Protein 5C1T (pdb70)

Solvent-accessible surface area: 32825 Å² total; per-residue (Å²): 40,136,7,24,7,66,34,60,115,59,51,13,59,104,80,4,23,97,42,17,91,82,42,65,111,120,130,75,76,35,45,94,78,48,243,104,97,73,61,47,97,83,87,46,39,22,50,17,12,2,8,6,15,0,60,60,97,117,8,36,29,29,9,120,67,80,17,12,82,76,30,33,156,126,37,91,73,72,22,60,19,15,12,3,0,9,16,61,83,69,101,167,66,52,112,10,82,144,171,78,3,61,45,82,0,91,18,35,52,14,72,24,84,32,5,12,12,75,102,116,20,3,53,118,10,30,65,35,25,39,138,78,79,163,111,6,54,31,17,16,17,4,14,17,11,33,74,85,106,16,5,135,61,16,19,73,96,35,96,121,63,111,40,74,100,112,1,28,34,18,77,58,53,79,55,107,122,101,44,46,36,33,28,13,0,12,52,39,5,6,79,118,0,35,166,44,24,85,47,13,11,71,36,13,26,0,22,6,13,4,56,28,92,135,54,76,21,71,69,35,60,102,46,21,122,162,81,16,151,134,56,35,46,4,16,21,28,18,73,134,52,81,50,97,80,109,20,103,130,69,6,67,95,30,112,28,73,46,45,48,77,54,53,3,163,66,11,38,68,51,13,42,65,62,16,10,63,41,30,89,78,74,148,78,243,102,41,15,35,1,23,12,30,83,16,61,0,10,87,70,4,22,89,35,41,67,140,123,105,61,44,29,52,66,16,204,110,62,120,107,98,13,57,102,23,14,43,4,2,0,6,2,12,14,20,63,94,114,129,2,13,87,49,7,31,108,48,86,10,47,83,41,19,84,121,3,33,78,121,11,54,23,8,8,0,0,3,11,82,48,103,108,175,21,65,49,32,82,50,154,99,4,80,102,91,0,95,28,11,31,14,75,42,61,41,2,0,72,87,72,70,38,4,108,60,8,34,55,38,23,55,143,32,54,159,131,39,76,70,50,0,51,6,9,11,2,14,92,51,55,120,7,19,77,43,15,39,42,53,39,21,149,69,138,86,147,66,42,58,26,59,70,33,133,51,117,44,78,98,84,17,12,7,16,24,29,1,32,67,42,17,3,66,114,0,41,166,73,9,93,15,1,35,110,17,16,27,7,27,18,20,6,75,28,90,102,59,69,75,98,79,32,60,98,44,39,176,67,111,194,75,45,52,18,8,41,3,40,8,54,93,86,110,100,140,86,97,129,40,50,116,189,44,73,63,195,52,64,58,80,23,66,45,1,5,15,216,65,10,84,157,45,20,51,52,20,22,47,94,25,0,76,56,37,29,56,85,52,128,77,132,114

Secondary structure (DSSP, 8-state):
-EEEEB--SSS-HHHHHHTTTTS------EEEE---TTTTSGGG-----EEE-SS-HHHHHHIIIIIHHHHHHHS-SSS--EEEE---TTGGG--S-HHHHHHHHHTTT-EEEE--SSSSTTHHHHHHHHHHHHH-S-EEEEEE---TTTHHHHHTT------SSS---EEE--------EEEEEEHHHHHHHHTTSS--TTSEEEEEE--SS----HHHHHHSSSS-SSS-EEEEE------STTHHHHGGGS-EEE--TTTHHHHHHHHHHHHHHHHHHTS--/-EEEEEESS-TTHHHHHHTT----SEEE-S----SHHHHT-SEEEEEEESSSSHHHHTIIIIIHHHHHHTS-SS-EEEEEEE--SSSS--SS-HHHHHHHHHTTT-EEEE--SSSTTTHHHHHHHHHHHHHH-EEEEEEE--S-SSSSTTTGGGG-----------EEEEE-SSSEEEEEE--SHHHHHHHHH-TTHHHH--EEEEE--TT---SSSTHHHHH--TT--EEE---SS----THHHHHSSS------TT-STTT-GGGHHHHHHHHHHHHTTTTTT--

Nearest PDB structures (foldseek):
  5c1t-assembly1_A  TM=1.004E+00  e=4.008E-62  Entamoeba histolytica
  5c1s-assembly1_A  TM=9.034E-01  e=1.675E-37  Entamoeba histolytica
  5c1t-assembly2_B  TM=8.786E-01  e=6.583E-36  Entamoeba histolytica
  5c1s-assembly2_B  TM=8.457E-01  e=1.574E-33  Entamoeba histolytica
  1u90-assembly2_B  TM=7.763E-01  e=2.661E-05  Saguinus oedipus

Organism: Entamoeba histolytica (NCBI:txid5759)

Foldseek 3Di:
DEEEEDFDPPDTDVLQCVVCVVVADVFHDDYDYQPPPVVNVSVQVHLEEYEAEQLDPVRLVCVLPVPPPVRLPPHFLGHAYEYEYEACVVVVNGPDDDPVSVVLCVLLRHHYDYAYSPDDRRVVVVVVVSCVVVQAPTEQEAEEEADPPCPQLLQVVQPGDVVPPFWDFTWHWDDPDRTHIYIYTYPRSQVSSCVRPNLSCSNYAEYEYEEEADDDCPPVVVVVVPSDPPHAYEYEYEDCDPDCPVVVVVCVVHYYYYDYGPVCVCVSVVPCCVRVVCVVVVDDD/DEEEEEWDVCVCQPVLQCLCPCDDYHYDGDPDAPPQLAPPAAEYEYEAEQLDACRPCVCQVPVCQPVLLRHDLNHAYEYEYEPCVVVVRHSDDPVRVCVLQLLLVHHYYYAYSVDCSSVVVVVVVVVCVVFAFEEAEEEEADDPCVFRPLLCVVPFPDDDVDDGWTWGWDADPPTTYIYIYCYDVSVVSNCVSHVSVLVNHQEYEYEAEDVGDDPPGCVVVVVRPLSQYEYAYADPDDDHPCVVVVVQVVDDRYHHQRSIHPSNVPVRCVVVVVSVVVVVCCVVVVD

B-factor: mean 63.39, std 14.97, range [22.51, 167.41]

InterPro domains:
  IPR001806 Small GTPase [PF00071] (22-161)
  IPR001806 Small GTPase [PF00071] (183-337)
  IPR001806 Small GTPase [PS51421] (116-349)
  IPR001806 Small GTPase [SM00174] (23-177)
  IPR005225 Small GTP-binding domain [TIGR00231] (19-160)
  IPR027417 P-loop containing nucleoside triphosphate hydrolase [G3DSA:3.40.50.300] (4-176)
  IPR027417 P-loop containing nucleoside triphosphate hydrolase [G3DSA:3.40.50.300] (177-348)
  IPR027417 P-loop containing nucleoside triphosphate hydrolase [SSF52540] (18-172)
  IPR027417 P-loop containing nucleoside triphosphate hydrolase [SSF52540] (178-346)
  IPR051065 Ras-related small GTPase [PTHR45704] (14-162)

Structure (mmCIF, N/CA/C/O backbone):
data_5C1T
#
_entry.id   5C1T
#
_cell.length_a   62.965
_cell.length_b   62.965
_cell.length_c   312.021
_cell.angle_alpha   90.00
_cell.angle_beta   90.00
_cell.angle_gamma   120.00
#
_symmetry.space_group_name_H-M   'P 61'
#
loop_
_entity.id
_entity.type
_entity.pdbx_description
1 polymer 'Small GTPase EhRabX3'
2 non-polymer "GUANOSINE-5'-TRIPHOSPHATE"
3 non-polymer 'MAGNESIUM ION'
4 water water
#
loop_
_atom_site.group_PDB
_atom_site.id
_atom_site.type_symbol
_atom_site.label_atom_id
_atom_site.label_alt_id
_atom_site.label_comp_id
_atom_site.label_asym_id
_atom_site.label_entity_id
_atom_site.label_seq_id
_atom_site.pdbx_PDB_ins_code
_atom_site.Cartn_x
_atom_site.Cartn_y
_atom_site.Cartn_z
_atom_site.occupancy
_atom_site.B_iso_or_equiv
_atom_site.auth_seq_id
_atom_site.auth_comp_id
_atom_site.auth_asym_id
_atom_site.auth_atom_id
_atom_site.pdbx_PDB_model_num
ATOM 1 N N . ILE A 1 63 ? -86.364 53.838 -20.336 1.00 68.19 21 ILE A N 1
ATOM 2 C CA . ILE A 1 63 ? -87.316 54.284 -21.348 1.00 60.38 21 ILE A CA 1
ATOM 3 C C . ILE A 1 63 ? -86.680 55.295 -22.295 1.00 62.46 21 ILE A C 1
ATOM 4 O O . ILE A 1 63 ? -87.244 55.618 -23.337 1.00 67.87 21 ILE A O 1
ATOM 6 N N . ARG A 1 64 ? -85.505 55.794 -21.927 1.00 56.32 22 ARG A N 1
ATOM 7 C CA . ARG A 1 64 ? -84.810 56.782 -22.745 1.00 65.63 22 ARG A CA 1
ATOM 8 C C . ARG A 1 64 ? -83.597 56.149 -23.416 1.00 66.92 22 ARG A C 1
ATOM 9 O O . ARG A 1 64 ? -82.609 55.824 -22.755 1.00 61.94 22 ARG A O 1
ATOM 17 N N . LEU A 1 65 ? -83.672 55.980 -24.733 1.00 56.50 23 LEU A N 1
ATOM 18 C CA . LEU A 1 65 ? -82.665 55.213 -25.462 1.00 52.01 23 LEU A CA 1
ATOM 19 C C . LEU A 1 65 ? -81.992 56.004 -26.582 1.00 60.64 23 LEU A C 1
ATOM 20 O O . LEU A 1 65 ? -82.522 57.010 -27.058 1.00 63.01 23 LEU A O 1
ATOM 25 N N . LEU A 1 66 ? -80.813 55.538 -26.983 1.00 57.66 24 LEU A N 1
ATOM 26 C CA . LEU A 1 66 ? -80.040 56.144 -28.061 1.00 61.34 24 LEU A CA 1
ATOM 27 C C . LEU A 1 66 ? -79.378 55.050 -28.883 1.00 44.18 24 LEU A C 1
ATOM 28 O O . LEU A 1 66 ? -78.885 54.067 -28.328 1.00 39.94 24 LEU A O 1
ATOM 30 N N . VAL A 1 67 ? -79.371 55.211 -30.201 1.00 53.96 25 VAL A N 1
ATOM 31 C CA . VAL A 1 67 ? -78.796 54.201 -31.080 1.00 62.01 25 VAL A CA 1
ATOM 32 C C . VAL A 1 67 ? -77.591 54.760 -31.836 1.00 54.72 25 VAL A C 1
ATOM 33 O O . VAL A 1 67 ? -77.644 55.871 -32.366 1.00 57.59 25 VAL A O 1
ATOM 37 N N . VAL A 1 68 ? -76.506 53.990 -31.876 1.00 60.20 26 VAL A N 1
ATOM 38 C CA . VAL A 1 68 ? -75.258 54.425 -32.503 1.00 50.65 26 VAL A CA 1
ATOM 39 C C . VAL A 1 68 ? -74.855 53.406 -33.562 1.00 69.24 26 VAL A C 1
ATOM 40 O O . VAL A 1 68 ? -75.633 52.514 -33.886 1.00 75.91 26 VAL A O 1
ATOM 44 N N . GLY A 1 69 ? -73.652 53.551 -34.110 1.00 83.83 27 GLY A N 1
ATOM 45 C CA . GLY A 1 69 ? -73.153 52.643 -35.127 1.00 86.59 27 GLY A CA 1
ATOM 46 C C . GLY A 1 69 ? -73.070 53.260 -36.511 1.00 91.84 27 GLY A C 1
ATOM 47 O O . GLY A 1 69 ? -73.819 54.180 -36.842 1.00 84.55 27 GLY A O 1
ATOM 48 N N . SER A 1 70 ? -72.168 52.723 -37.329 1.00 94.97 28 SER A N 1
ATOM 49 C CA . SER A 1 70 ? -71.864 53.270 -38.650 1.00 76.95 28 SER A CA 1
ATOM 50 C C . SER A 1 70 ? -72.978 52.976 -39.639 1.00 75.39 28 SER A C 1
ATOM 51 O O . SER A 1 70 ? -74.029 52.459 -39.259 1.00 79.59 28 SER A O 1
ATOM 54 N N . SER A 1 71 ? -72.767 53.303 -40.911 1.00 58.07 29 SER A N 1
ATOM 55 C CA . SER A 1 71 ? -73.827 53.048 -41.866 1.00 52.06 29 SER A CA 1
ATOM 56 C C . SER A 1 71 ? -73.566 51.917 -42.843 1.00 72.85 29 SER A C 1
ATOM 57 O O . SER A 1 71 ? -72.976 52.136 -43.904 1.00 83.93 29 SER A O 1
ATOM 60 N N . GLY A 1 72 ? -74.019 50.710 -42.507 1.00 74.34 30 GLY A N 1
ATOM 61 C CA . GLY A 1 72 ? -74.601 49.803 -43.479 1.00 68.80 30 GLY A CA 1
ATOM 62 C C . GLY A 1 72 ? -76.045 49.470 -43.133 1.00 71.81 30 GLY A C 1
ATOM 63 O O . GLY A 1 72 ? -76.846 49.124 -44.000 1.00 70.38 30 GLY A O 1
ATOM 64 N N . VAL A 1 73 ? -76.361 49.590 -41.843 1.00 61.80 31 VAL A N 1
ATOM 65 C CA . VAL A 1 73 ? -77.660 49.206 -41.280 1.00 64.35 31 VAL A CA 1
ATOM 66 C C . VAL A 1 73 ? -77.829 49.837 -39.898 1.00 64.43 31 VAL A C 1
ATOM 67 O O . VAL A 1 73 ? -76.846 50.288 -39.310 1.00 70.78 31 VAL A O 1
ATOM 69 N N . GLY A 1 74 ? -79.051 49.875 -39.364 1.00 53.55 32 GLY A N 1
ATOM 70 C CA . GLY A 1 74 ? -79.236 50.489 -38.057 1.00 63.63 32 GLY A CA 1
ATOM 71 C C . GLY A 1 74 ? -80.614 50.894 -37.556 1.00 61.40 32 GLY A C 1
ATOM 72 O O . GLY A 1 74 ? -81.631 50.302 -37.913 1.00 59.82 32 GLY A O 1
ATOM 73 N N . LYS A 1 75 ? -80.611 51.922 -36.702 1.00 64.12 33 LYS A N 1
ATOM 74 C CA . LYS A 1 75 ? -81.799 52.467 -36.029 1.00 58.04 33 LYS A CA 1
ATOM 75 C C . LYS A 1 75 ? -83.012 52.661 -36.937 1.00 63.47 33 LYS A C 1
ATOM 76 O O . LYS A 1 75 ? -84.109 52.274 -36.545 1.00 66.95 33 LYS A O 1
ATOM 82 N N . THR A 1 76 ? -82.834 53.249 -38.119 1.00 67.72 34 THR A N 1
ATOM 83 C CA . THR A 1 76 ? -83.981 53.622 -38.951 1.00 59.99 34 THR A CA 1
ATOM 84 C C . THR A 1 76 ? -84.925 52.437 -39.094 1.00 61.65 34 THR A C 1
ATOM 85 O O . THR A 1 76 ? -86.081 52.496 -38.668 1.00 63.54 34 THR A O 1
ATOM 89 N N . THR A 1 77 ? -84.386 51.337 -39.606 1.00 66.08 35 THR A N 1
ATOM 90 C CA . THR A 1 77 ? -85.131 50.099 -39.768 1.00 65.95 35 THR A CA 1
ATOM 91 C C . THR A 1 77 ? -85.513 49.520 -38.402 1.00 64.18 35 THR A C 1
ATOM 92 O O . THR A 1 77 ? -86.595 48.953 -38.241 1.00 76.89 35 THR A O 1
ATOM 96 N N . LEU A 1 78 ? -84.621 49.681 -37.423 1.00 60.48 36 LEU A N 1
ATOM 97 C CA . LEU A 1 78 ? -84.783 49.088 -36.091 1.00 58.56 36 LEU A CA 1
ATOM 98 C C . LEU A 1 78 ? -86.060 49.543 -35.392 1.00 71.76 36 LEU A C 1
ATOM 99 O O . LEU A 1 78 ? -86.897 48.721 -35.017 1.00 72.55 36 LEU A O 1
ATOM 104 N N . CYS A 1 79 ? -86.210 50.851 -35.220 1.00 80.61 37 CYS A N 1
ATOM 105 C CA . CYS A 1 79 ? -87.404 51.395 -34.593 1.00 74.13 37 CYS A CA 1
ATOM 106 C C . CYS A 1 79 ? -88.475 51.718 -35.631 1.00 83.01 37 CYS A C 1
ATOM 107 O O . CYS A 1 79 ? -89.533 52.246 -35.287 1.00 78.00 37 CYS A O 1
ATOM 110 N N . ASP A 1 80 ? -88.203 51.415 -36.900 1.00 80.97 38 ASP A N 1
ATOM 111 C CA . ASP A 1 80 ? -89.287 51.335 -37.879 1.00 83.15 38 ASP A CA 1
ATOM 112 C C . ASP A 1 80 ? -90.216 50.190 -37.479 1.00 98.45 38 ASP A C 1
ATOM 113 O O . ASP A 1 80 ? -91.401 50.189 -37.811 1.00 111.18 38 ASP A O 1
ATOM 118 N N . CYS A 1 81 ? -89.658 49.215 -36.766 1.00 86.50 39 CYS A N 1
ATOM 119 C CA . CYS A 1 81 ? -90.427 48.096 -36.234 1.00 87.60 39 CYS A CA 1
ATOM 120 C C . CYS A 1 81 ? -90.867 48.395 -34.801 1.00 85.87 39 CYS A C 1
ATOM 121 O O . CYS A 1 81 ? -91.448 47.546 -34.127 1.00 85.24 39 CYS A O 1
ATOM 124 N N . PHE A 1 82 ? -90.593 49.611 -34.338 1.00 89.57 40 PHE A N 1
ATOM 125 C CA . PHE A 1 82 ? -91.091 50.046 -33.039 1.00 70.78 40 PHE A CA 1
ATOM 126 C C . PHE A 1 82 ? -92.516 50.536 -33.198 1.00 57.32 40 PHE A C 1
ATOM 127 O O . PHE A 1 82 ? -93.105 51.064 -32.267 1.00 50.81 40 PHE A O 1
ATOM 129 N N . PHE A 1 83 ? -93.051 50.402 -34.405 1.00 69.50 41 PHE A N 1
ATOM 130 C CA . PHE A 1 83 ? -94.484 50.539 -34.614 1.00 65.19 41 PHE A CA 1
ATOM 131 C C . PHE A 1 83 ? -95.207 49.640 -33.613 1.00 78.16 41 PHE A C 1
ATOM 132 O O . PHE A 1 83 ? -96.197 50.041 -32.998 1.00 70.71 41 PHE A O 1
ATOM 134 N N . GLU A 1 84 ? -94.687 48.425 -33.454 1.00 84.05 42 GLU A N 1
ATOM 135 C CA . GLU A 1 84 ? -95.167 47.498 -32.441 1.00 71.55 42 GLU A CA 1
ATOM 136 C C . GLU A 1 84 ? -94.962 48.060 -31.036 1.00 86.48 42 GLU A C 1
ATOM 137 O O . GLU A 1 84 ? -95.915 48.168 -30.264 1.00 85.27 42 GLU A O 1
ATOM 139 N N . SER A 1 85 ? -93.727 48.426 -30.700 1.00 85.21 43 SER A N 1
ATOM 140 C CA . SER A 1 85 ? -93.475 48.970 -29.368 1.00 79.56 43 SER A CA 1
ATOM 141 C C . SER A 1 85 ? -93.344 50.486 -29.395 1.00 78.63 43 SER A C 1
ATOM 142 O O . SER A 1 85 ? -92.295 51.028 -29.750 1.00 75.43 43 SER A O 1
ATOM 144 N N . HIS A 1 86 ? -94.409 51.144 -28.936 1.00 84.62 44 HIS A N 1
ATOM 145 C CA . HIS A 1 86 ? -94.550 52.601 -28.924 1.00 74.61 44 HIS A CA 1
ATOM 146 C C . HIS A 1 86 ? -95.948 52.962 -28.434 1.00 83.10 44 HIS A C 1
ATOM 147 O O . HIS A 1 86 ? -96.819 52.097 -28.344 1.00 84.38 44 HIS A O 1
ATOM 149 N N . GLN A 1 87 ? -96.160 54.240 -28.139 1.00 79.28 45 GLN A N 1
ATOM 150 C CA . GLN A 1 87 ? -97.473 54.743 -27.749 1.00 67.23 45 GLN A CA 1
ATOM 151 C C . GLN A 1 87 ? -97.492 56.266 -27.777 1.00 75.54 45 GLN A C 1
ATOM 152 O O . GLN A 1 87 ? -96.449 56.906 -27.898 1.00 79.75 45 GLN A O 1
ATOM 154 N N . ARG A 1 106 ? -99.208 52.273 -18.630 1.00 61.28 64 ARG A N 1
ATOM 155 C CA . ARG A 1 106 ? -98.408 51.054 -18.641 1.00 55.19 64 ARG A CA 1
ATOM 156 C C . ARG A 1 106 ? -96.918 51.372 -18.536 1.00 46.49 64 ARG A C 1
ATOM 157 O O . ARG A 1 106 ? -96.493 52.095 -17.634 1.00 66.45 64 ARG A O 1
ATOM 159 N N . ILE A 1 107 ? -96.128 50.829 -19.460 1.00 48.01 65 ILE A N 1
ATOM 160 C CA . ILE A 1 107 ? -94.682 51.030 -19.456 1.00 56.55 65 ILE A CA 1
ATOM 161 C C . ILE A 1 107 ? -94.271 51.879 -20.658 1.00 64.39 65 ILE A C 1
ATOM 162 O O . ILE A 1 107 ? -94.559 51.521 -21.803 1.00 64.80 65 ILE A O 1
ATOM 167 N N . SER A 1 108 ? -93.605 53.003 -20.403 1.00 58.22 66 SER A N 1
ATOM 168 C CA . SER A 1 108 ? -93.338 53.976 -21.465 1.00 49.60 66 SER A CA 1
ATOM 169 C C . SER A 1 108 ? -91.972 53.801 -22.132 1.00 60.51 66 SER A C 1
ATOM 170 O O . SER A 1 108 ? -91.158 52.980 -21.702 1.00 56.52 66 SER A O 1
ATOM 173 N N . ILE A 1 109 ? -91.737 54.583 -23.185 1.00 65.50 67 ILE A N 1
ATOM 174 C CA . ILE A 1 109 ? -90.533 54.465 -24.007 1.00 68.00 67 ILE A CA 1
ATOM 175 C C . ILE A 1 109 ? -90.223 55.789 -24.717 1.00 63.36 67 ILE A C 1
ATOM 176 O O . ILE A 1 109 ? -91.133 56.564 -25.006 1.00 77.90 67 ILE A O 1
ATOM 181 N N . SER A 1 110 ? -88.943 56.061 -24.967 1.00 61.81 68 SER A N 1
ATOM 182 C CA . SER A 1 110 ? -88.531 57.156 -25.847 1.00 60.97 68 SER A CA 1
ATOM 183 C C . SER A 1 110 ? -87.226 56.784 -26.554 1.00 58.08 68 SER A C 1
ATOM 184 O O . SER A 1 110 ? -86.353 56.165 -25.949 1.00 58.65 68 SER A O 1
ATOM 187 N N . ASP A 1 111 ? -87.093 57.153 -27.826 1.00 59.34 69 ASP A N 1
ATOM 188 C CA . ASP A 1 111 ? -85.883 56.837 -28.589 1.00 64.66 69 ASP A CA 1
ATOM 189 C C . ASP A 1 111 ? -85.453 58.003 -29.480 1.00 80.33 69 ASP A C 1
ATOM 190 O O . ASP A 1 111 ? -86.280 58.621 -30.151 1.00 89.22 69 ASP A O 1
ATOM 195 N N . ILE A 1 112 ? -84.156 58.301 -29.470 1.00 69.71 70 ILE A N 1
ATOM 196 C CA . ILE A 1 112 ? -83.594 59.427 -30.216 1.00 57.57 70 ILE A CA 1
ATOM 197 C C . ILE A 1 112 ? -82.262 58.998 -30.836 1.00 67.66 70 ILE A C 1
ATOM 198 O O . ILE A 1 112 ? -81.649 58.035 -30.374 1.00 60.41 70 ILE A O 1
ATOM 203 N N . VAL A 1 113 ? -81.825 59.693 -31.885 1.00 91.65 71 VAL A N 1
ATOM 204 C CA . VAL A 1 113 ? -80.508 59.464 -32.479 1.00 77.46 71 VAL A CA 1
ATOM 205 C C . VAL A 1 113 ? -79.516 60.531 -31.999 1.00 81.90 71 VAL A C 1
ATOM 206 O O . VAL A 1 113 ? -79.852 61.713 -31.935 1.00 78.52 71 VAL A O 1
ATOM 210 N N . GLY A 1 114 ? -78.298 60.112 -31.662 1.00 80.98 72 GLY A N 1
ATOM 211 C CA . GLY A 1 114 ? -77.307 60.996 -31.068 1.00 83.83 72 GLY A CA 1
ATOM 212 C C . GLY A 1 114 ? -76.802 62.156 -31.911 1.00 85.77 72 GLY A C 1
ATOM 213 O O . GLY A 1 114 ? -76.846 63.303 -31.462 1.00 100.95 72 GL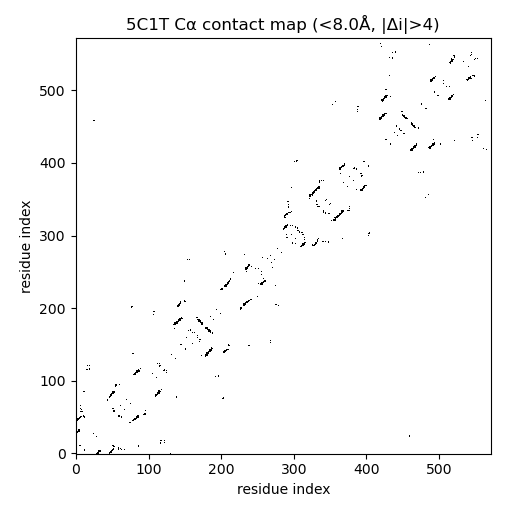Y A O 1
ATOM 214 N N . LYS A 1 115 ? -76.317 61.854 -33.116 1.00 82.95 73 LYS A N 1
ATOM 215 C CA . LYS A 1 115 ? -75.657 62.833 -33.987 1.00 82.14 73 LYS A CA 1
ATOM 216 C C . LYS A 1 115 ? -76.389 64.173 -34.077 1.00 85.94 73 LYS A C 1
ATOM 217 O O . LYS A 1 115 ? -75.997 65.149 -33.436 1.00 65.65 73 LYS A O 1
ATOM 223 N N . PHE A 1 118 ? -78.051 70.950 -30.187 1.00 83.78 76 PHE A N 1
ATOM 224 C CA . PHE A 1 118 ? -77.775 72.195 -29.477 1.00 94.16 76 PHE A CA 1
ATOM 225 C C . PHE A 1 118 ? -77.068 71.915 -28.159 1.00 97.28 76 PHE A C 1
ATOM 226 O O . PHE A 1 118 ? -77.150 70.807 -27.629 1.00 90.25 76 PHE A O 1
ATOM 228 N N . TYR A 1 119 ? -76.377 72.922 -27.632 1.00 113.49 77 TYR A N 1
ATOM 229 C CA . TYR A 1 119 ? -75.627 72.778 -26.387 1.00 114.83 77 TYR A CA 1
ATOM 230 C C . TYR A 1 119 ? -76.542 72.349 -25.244 1.00 111.17 77 TYR A C 1
ATOM 231 O O . TYR A 1 119 ? -76.117 71.653 -24.321 1.00 114.24 77 TYR A O 1
ATOM 233 N N . ALA A 1 120 ? -77.795 72.786 -25.312 1.00 105.16 78 ALA A N 1
ATOM 234 C CA . ALA A 1 120 ? -78.829 72.311 -24.405 1.00 97.57 78 ALA A CA 1
ATOM 235 C C . ALA A 1 120 ? -79.366 70.964 -24.873 1.00 80.66 78 ALA A C 1
ATOM 236 O O . ALA A 1 120 ? -79.614 70.075 -24.064 1.00 69.33 78 ALA A O 1
ATOM 238 N N . CYS A 1 121 ? -79.540 70.812 -26.183 1.00 62.87 79 CYS A N 1
ATOM 239 C CA . CYS A 1 121 ? -80.037 69.558 -26.746 1.00 63.96 79 CYS A CA 1
ATOM 240 C C . CYS A 1 121 ? -78.988 68.453 -26.671 1.00 70.41 79 CYS A C 1
ATOM 241 O O . CYS A 1 121 ? -79.269 67.298 -26.989 1.00 72.59 79 CYS A O 1
ATOM 243 N N . ASP A 1 122 ? -77.777 68.813 -26.256 1.00 61.71 80 ASP A N 1
ATOM 244 C CA . ASP A 1 122 ? -76.733 67.830 -26.003 1.00 64.85 80 ASP A CA 1
ATOM 245 C C . ASP A 1 122 ? -76.852 67.272 -24.586 1.00 78.86 80 ASP A C 1
ATOM 246 O O . ASP A 1 122 ? -76.149 66.331 -24.226 1.00 76.82 80 ASP A O 1
ATOM 248 N N . ASN A 1 123 ? -77.706 67.886 -23.771 1.00 80.12 81 ASN A N 1
ATOM 249 C CA . ASN A 1 123 ? -78.022 67.348 -22.447 1.00 73.44 81 ASN A CA 1
ATOM 250 C C . ASN A 1 123 ? -78.888 66.072 -22.486 1.00 69.32 81 ASN A C 1
ATOM 251 O O . ASN A 1 123 ? -78.567 65.099 -21.801 1.00 64.30 81 ASN A O 1
ATOM 256 N N . PRO A 1 124 ? -79.988 66.064 -23.276 1.00 82.57 82 PRO A N 1
ATOM 257 C CA . PRO A 1 124 ? -80.760 64.815 -23.344 1.00 80.68 82 PRO A CA 1
ATOM 258 C C . PRO A 1 124 ? -79.982 63.677 -23.999 1.00 89.72 82 PRO A C 1
ATOM 259 O O . PRO A 1 124 ? -80.385 62.519 -23.887 1.00 82.01 82 PRO A O 1
ATOM 263 N N . TYR A 1 125 ? -78.903 64.016 -24.698 1.00 86.80 83 TYR A N 1
ATOM 264 C CA . TYR A 1 125 ? -77.949 63.031 -25.199 1.00 79.83 83 TYR A CA 1
ATOM 265 C C . TYR A 1 125 ? -77.514 62.071 -24.090 1.00 83.30 83 TYR A C 1
ATOM 266 O O . TYR A 1 125 ? -77.470 60.859 -24.299 1.00 93.66 83 TYR A O 1
ATOM 275 N N . ASP A 1 126 ? -77.216 62.608 -22.911 1.00 70.75 84 ASP A N 1
ATOM 276 C CA . ASP A 1 126 ? -76.735 61.785 -21.803 1.00 71.64 84 ASP A CA 1
ATOM 277 C C . ASP A 1 126 ? -77.851 61.299 -20.879 1.00 71.48 84 ASP A C 1
ATOM 278 O O . ASP A 1 126 ? -77.583 60.634 -19.879 1.00 79.89 84 ASP A O 1
ATOM 280 N N . GLY A 1 127 ? -79.098 61.619 -21.212 1.00 74.99 85 GLY A N 1
ATOM 281 C CA . GLY A 1 127 ? -80.228 61.240 -20.379 1.00 76.98 85 GLY A CA 1
ATOM 282 C C . GLY A 1 127 ? -80.699 59.818 -20.622 1.00 64.65 85 GLY A C 1
ATOM 283 O O . GLY A 1 127 ? -81.813 59.447 -20.253 1.00 67.89 85 GLY A O 1
ATOM 284 N N . TYR A 1 128 ? -79.841 59.018 -21.245 1.00 69.81 86 TYR A N 1
ATOM 285 C CA . TYR A 1 128 ? -80.184 57.644 -21.607 1.00 65.27 86 TYR A CA 1
ATOM 286 C C . TYR A 1 128 ? -80.212 56.689 -20.416 1.00 65.85 86 TYR A C 1
ATOM 287 O O . TYR A 1 128 ? -79.642 56.971 -19.361 1.00 66.14 86 TYR A O 1
ATOM 289 N N . ASP A 1 129 ? -80.914 55.573 -20.591 1.00 66.51 87 ASP A N 1
ATOM 290 C CA . ASP A 1 129 ? -80.800 54.428 -19.695 1.00 61.46 87 ASP A CA 1
ATOM 291 C C . ASP A 1 129 ? -79.751 53.482 -20.271 1.00 67.29 87 ASP A C 1
ATOM 292 O O . ASP A 1 129 ? -79.338 52.517 -19.629 1.00 70.85 87 ASP A O 1
ATOM 297 N N . ALA A 1 130 ? -79.338 53.786 -21.499 1.00 64.23 88 ALA A N 1
ATOM 298 C CA . ALA A 1 130 ? -78.351 53.011 -22.240 1.00 56.11 88 ALA A CA 1
ATOM 299 C C . ALA A 1 130 ? -77.998 53.735 -23.535 1.00 49.79 88 ALA A C 1
ATOM 300 O O . ALA A 1 130 ? -78.877 54.139 -24.292 1.00 49.08 88 ALA A O 1
ATOM 302 N N . LEU A 1 132 ? -77.052 51.072 -26.587 1.00 38.18 90 LEU A N 1
ATOM 303 C CA . LEU A 1 132 ? -77.227 50.303 -27.815 1.00 46.94 90 LEU A CA 1
ATOM 304 C C . LEU A 1 132 ? -76.272 50.749 -28.922 1.00 56.49 90 LEU A C 1
ATOM 305 O O . LEU A 1 132 ? -76.584 51.668 -29.683 1.00 60.80 90 LEU A O 1
ATOM 310 N N . VAL A 1 133 ? -75.112 50.104 -29.013 1.00 54.29 91 VAL A N 1
ATOM 311 C CA . VAL A 1 133 ? -74.254 50.271 -30.183 1.00 52.57 91 VAL A CA 1
ATOM 312 C C . VAL A 1 133 ? -74.322 48.991 -31.020 1.00 53.47 91 VAL A C 1
ATOM 313 O O . VAL A 1 133 ? -74.082 47.884 -30.522 1.00 63.83 91 VAL A O 1
ATOM 317 N N . MET A 1 134 ? -74.706 49.142 -32.283 1.00 54.67 92 MET A N 1
ATOM 318 C CA . MET A 1 134 ? -74.875 47.991 -33.161 1.00 54.64 92 MET A CA 1
ATOM 319 C C . MET A 1 134 ? -73.730 47.855 -34.152 1.00 65.05 92 MET A C 1
ATOM 320 O O . MET A 1 134 ? -72.850 48.713 -34.228 1.00 62.35 92 MET A O 1
ATOM 325 N N . TYR A 1 135 ? -73.766 46.770 -34.921 1.00 70.57 93 TYR A N 1
ATOM 326 C CA . TYR A 1 135 ? -72.821 46.559 -36.013 1.00 61.42 93 TYR A CA 1
ATOM 327 C C . TYR A 1 135 ? -73.373 45.532 -36.994 1.00 61.96 93 TYR A C 1
ATOM 328 O O . TYR A 1 135 ? -74.271 44.768 -36.646 1.00 57.35 93 TYR A O 1
ATOM 337 N N . ASP A 1 136 ? -72.849 45.512 -38.216 1.00 62.83 94 ASP A N 1
ATOM 338 C CA . ASP A 1 136 ? -73.251 44.493 -39.180 1.00 68.86 94 ASP A CA 1
ATOM 339 C C . ASP A 1 136 ? -72.448 43.215 -38.978 1.00 63.73 94 ASP A C 1
ATOM 340 O O . ASP A 1 136 ? -71.249 43.264 -38.717 1.00 56.95 94 ASP A O 1
ATOM 345 N N . ILE A 1 137 ? -73.128 42.077 -39.080 1.00 71.97 95 ILE A N 1
ATOM 346 C CA . ILE A 1 137 ? -72.475 40.775 -39.027 1.00 66.36 95 ILE A CA 1
ATOM 347 C C . ILE A 1 137 ? -71.833 40.481 -40.379 1.00 62.57 95 ILE A C 1
ATOM 348 O O . ILE A 1 137 ? -70.884 39.699 -40.478 1.00 67.77 95 ILE A O 1
ATOM 353 N N . THR A 1 138 ? -72.372 41.113 -41.420 1.00 57.19 96 THR A N 1
ATOM 354 C CA . THR A 1 138 ? -71.840 40.990 -42.773 1.00 56.45 96 THR A CA 1
ATOM 355 C C . THR A 1 138 ? -70.612 41.869 -42.962 1.00 62.44 96 THR A C 1
ATOM 356 O O . THR A 1 138 ? -69.636 41.459 -43.586 1.00 65.31 96 THR A O 1
ATOM 360 N N . GLU A 1 139 ? -70.675 43.086 -42.429 1.00 62.78 97 GLU A N 1
ATOM 361 C CA . GLU A 1 139 ? -69.564 44.020 -42.549 1.00 58.66 97 GLU A CA 1
ATOM 362 C C . GLU A 1 139 ? -68.641 43.899 -41.351 1.00 51.51 97 GLU A C 1
ATOM 363 O O . GLU A 1 139 ? -69.005 44.274 -40.234 1.00 63.09 97 GLU A O 1
ATOM 369 N N . LEU A 1 140 ? -67.440 43.381 -41.595 1.00 40.68 98 LEU A N 1
ATOM 370 C CA . LEU A 1 140 ? -66.426 43.273 -40.553 1.00 45.25 98 LEU A CA 1
ATOM 371 C C . LEU A 1 140 ? -66.006 44.661 -40.091 1.00 51.93 98 LEU A C 1
ATOM 372 O O . LEU A 1 140 ? -65.715 44.867 -38.914 1.00 51.72 98 LEU A O 1
ATOM 377 N N . LYS A 1 141 ? -66.003 45.610 -41.022 1.00 59.79 99 LYS A N 1
ATOM 378 C CA . LYS A 1 141 ? -65.584 46.973 -40.730 1.00 57.46 99 LYS A CA 1
ATOM 379 C C . LYS A 1 141 ? -66.485 47.644 -39.691 1.00 60.51 99 LYS A C 1
ATOM 380 O O . LYS A 1 141 ? -66.006 48.399 -38.851 1.00 62.24 99 LYS A O 1
ATOM 386 N N . SER A 1 142 ? -67.783 47.359 -39.740 1.00 49.40 100 SER A N 1
ATOM 387 C CA . SER A 1 142 ? -68.720 47.896 -38.752 1.00 47.50 100 SER A CA 1
ATOM 388 C C . SER A 1 142 ? -68.351 47.445 -37.334 1.00 52.91 100 SER A C 1
ATOM 389 O O . SER A 1 142 ? -68.372 48.243 -36.391 1.00 63.27 100 SER A O 1
ATOM 392 N N . PHE A 1 143 ? -67.999 46.170 -37.192 1.00 46.05 101 PHE A N 1
ATOM 393 C CA . PHE A 1 143 ? -67.589 45.626 -35.901 1.00 46.70 101 PHE A CA 1
ATOM 394 C C . PHE A 1 143 ? -66.248 46.187 -35.456 1.00 49.94 101 PHE A C 1
ATOM 395 O O . PHE A 1 143 ? -66.096 46.599 -34.305 1.00 58.78 101 PHE A O 1
ATOM 403 N N . THR A 1 144 ? -65.278 46.201 -36.368 1.00 46.56 102 THR A N 1
ATOM 404 C CA . THR A 1 144 ? -63.962 46.746 -36.057 1.00 49.52 102 THR A CA 1
ATOM 405 C C . THR A 1 144 ? -64.060 48.221 -35.681 1.00 48.53 102 THR A C 1
ATOM 406 O O . THR A 1 144 ? -63.195 48.743 -34.985 1.00 61.89 102 THR A O 1
ATOM 410 N N . ASP A 1 145 ? -65.105 48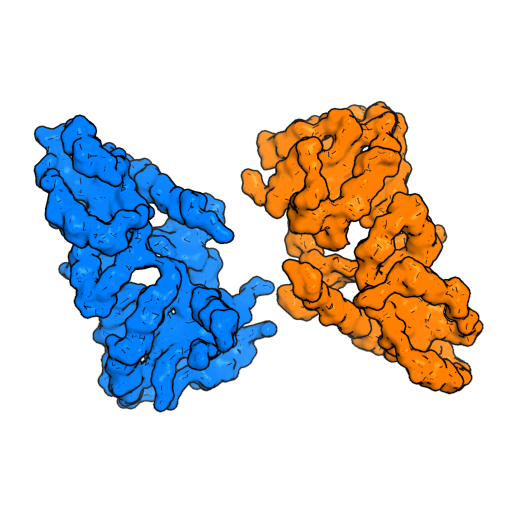.893 -36.158 1.00 40.70 103 ASP A N 1
ATOM 411 C CA . ASP A 1 145 ? -65.318 50.297 -35.828 1.00 51.68 103 ASP A CA 1
ATOM 412 C C . ASP A 1 145 ? -66.216 50.469 -34.605 1.00 53.56 103 ASP A C 1
ATOM 413 O O . ASP A 1 145 ? -66.344 51.573 -34.069 1.00 58.56 103 ASP A O 1
ATOM 418 N N . LEU A 1 146 ? -66.837 49.381 -34.164 1.00 43.55 104 LEU A N 1
ATOM 419 C CA . LEU A 1 146 ? -67.482 49.370 -32.859 1.00 34.30 104 LEU A CA 1
ATOM 420 C C . LEU A 1 146 ? -66.402 49.256 -31.795 1.00 51.61 104 LEU A C 1
ATOM 421 O O . LEU A 1 146 ? -66.500 49.854 -30.725 1.00 65.85 104 LEU A O 1
ATOM 423 N N . LYS A 1 147 ? -65.362 48.489 -32.112 1.00 49.78 105 LYS A N 1
ATOM 424 C CA . LYS A 1 147 ? -64.231 48.286 -31.208 1.00 58.56 105 LYS A CA 1
ATOM 425 C C . LYS A 1 147 ? -63.307 49.506 -31.184 1.00 58.86 105 LYS A C 1
ATOM 426 O O . LYS A 1 147 ? -62.526 49.670 -30.247 1.00 69.62 105 LYS A O 1
ATOM 432 N N . THR A 1 148 ? -63.400 50.358 -32.205 1.00 48.89 106 THR A N 1
ATOM 433 C CA . THR A 1 148 ? -62.521 51.526 -32.306 1.00 48.45 106 THR A CA 1
ATOM 434 C C . THR A 1 148 ? -63.272 52.859 -32.239 1.00 48.41 106 THR A C 1
ATOM 435 O O . THR A 1 148 ? -63.175 53.581 -31.249 1.00 50.01 106 THR A O 1
ATOM 439 N N . MET A 1 149 ? -64.019 53.178 -33.292 1.00 37.95 107 MET A N 1
ATOM 440 C CA . MET A 1 149 ? -64.607 54.509 -33.460 1.00 62.24 107 MET A CA 1
ATOM 441 C C . MET A 1 149 ? -65.720 54.855 -32.469 1.00 71.63 107 MET A C 1
ATOM 442 O O . MET A 1 149 ? -65.791 55.986 -31.979 1.00 79.73 107 MET A O 1
ATOM 444 N N . TRP A 1 150 ? -66.597 53.899 -32.197 1.00 59.79 108 TRP A N 1
ATOM 445 C CA . TRP A 1 150 ? -67.796 54.162 -31.403 1.00 48.86 108 TRP A CA 1
ATOM 446 C C . TRP A 1 150 ? -67.584 54.224 -29.884 1.00 57.26 108 TRP A C 1
ATOM 447 O O . TRP A 1 150 ? -68.094 55.126 -29.224 1.00 62.91 108 TRP A O 1
ATOM 449 N N . LEU A 1 151 ? -66.833 53.265 -29.334 1.00 61.53 109 LEU A N 1
ATOM 450 C CA . LEU A 1 151 ? -66.857 53.002 -27.889 1.00 42.19 109 LEU A CA 1
ATOM 451 C C . LEU A 1 151 ? -66.304 54.074 -26.922 1.00 46.36 109 LEU A C 1
ATOM 452 O O . LEU A 1 151 ? -66.952 54.352 -25.913 1.00 55.86 109 LEU A O 1
ATOM 457 N N . PRO A 1 152 ? -65.116 54.660 -27.199 1.00 42.48 110 PRO A N 1
ATOM 458 C CA . PRO A 1 152 ? -64.545 55.584 -26.202 1.00 39.03 110 PRO A CA 1
ATOM 459 C C . PRO A 1 152 ? -65.478 56.712 -25.750 1.00 39.80 110 PRO A C 1
ATOM 460 O O . PRO A 1 152 ? -65.478 57.048 -24.568 1.00 50.28 110 PRO A O 1
ATOM 464 N N . ASP A 1 153 ? -66.248 57.277 -26.675 1.00 41.20 111 ASP A N 1
ATOM 465 C CA . ASP A 1 153 ? -67.263 58.279 -26.342 1.00 55.61 111 ASP A CA 1
ATOM 466 C C . ASP A 1 153 ? -68.284 57.719 -25.355 1.00 60.06 111 ASP A C 1
ATOM 467 O O . ASP A 1 153 ? -68.565 58.325 -24.319 1.00 64.38 111 ASP A O 1
ATOM 472 N N . ILE A 1 154 ? -68.830 56.556 -25.696 1.00 56.20 112 ILE A N 1
ATOM 473 C CA . ILE A 1 154 ? -69.871 55.916 -24.906 1.00 59.22 112 ILE A CA 1
ATOM 474 C C . ILE A 1 154 ? -69.385 55.548 -23.501 1.00 59.45 112 ILE A C 1
ATOM 475 O O . ILE A 1 154 ? -70.152 55.613 -22.542 1.00 59.16 112 ILE A O 1
ATOM 480 N N . PHE A 1 155 ? -68.116 55.168 -23.373 1.00 59.69 113 PHE A N 1
ATOM 481 C CA . PHE A 1 155 ? -67.544 54.838 -22.067 1.00 55.47 113 PHE A CA 1
ATOM 482 C C . PHE A 1 155 ? -67.238 56.088 -21.251 1.00 58.75 113 PHE A C 1
ATOM 483 O O . PHE A 1 155 ? -67.523 56.149 -20.054 1.00 68.20 113 PHE A O 1
ATOM 491 N N . LEU A 1 156 ? -66.653 57.080 -21.915 1.00 47.84 114 LEU A N 1
ATOM 492 C CA . LEU A 1 156 ? -66.145 58.281 -21.256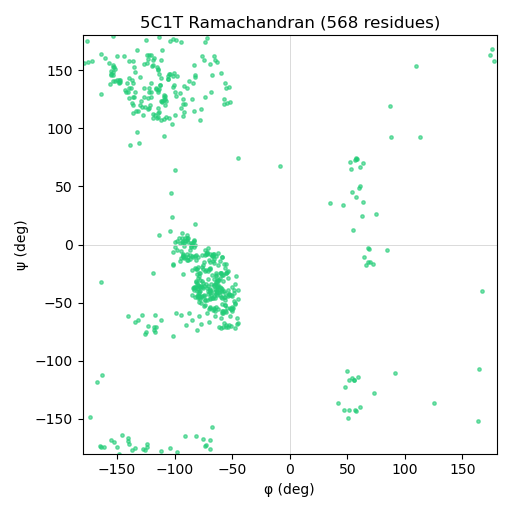 1.00 41.27 114 LEU A CA 1
ATOM 493 C C . LEU A 1 156 ? -67.242 59.190 -20.706 1.00 48.15 114 LEU A C 1
ATOM 494 O O . LEU A 1 156 ? -67.229 59.541 -19.526 1.00 67.91 114 LEU A O 1
ATOM 499 N N . TYR A 1 157 ? -68.189 59.568 -21.559 1.00 51.25 115 TYR A N 1
ATOM 500 C CA . TYR A 1 157 ? -69.181 60.565 -21.172 1.00 52.17 115 TYR A CA 1
ATOM 501 C C . TYR A 1 157 ? -70.295 60.013 -20.308 1.00 50.86 115 TYR A C 1
ATOM 502 O O . TYR A 1 157 ? -70.799 60.719 -19.433 1.00 55.84 115 TYR A O 1
ATOM 511 N N . CYS A 1 158 ? -70.701 58.775 -20.577 1.00 63.56 116 CYS A N 1
ATOM 512 C CA . CYS A 1 158 ? -71.779 58.158 -19.819 1.00 60.03 116 CYS A CA 1
ATOM 513 C C . CYS A 1 158 ? -71.465 58.267 -18.339 1.00 67.55 116 CYS A C 1
ATOM 514 O O . CYS A 1 158 ? -70.328 58.052 -17.918 1.00 77.81 116 CYS A O 1
ATOM 517 N N . ASN A 1 159 ? -72.462 58.641 -17.549 1.00 70.93 117 ASN A N 1
ATOM 518 C CA . ASN A 1 159 ? -72.273 58.679 -16.109 1.00 78.45 117 ASN A CA 1
ATOM 519 C C . ASN A 1 159 ? -72.202 57.242 -15.612 1.00 85.33 117 ASN A C 1
ATOM 520 O O . ASN A 1 159 ? -72.359 56.305 -16.396 1.00 88.98 117 ASN A O 1
ATOM 525 N N . ILE A 1 160 ? -71.984 57.067 -14.313 1.00 77.15 118 ILE A N 1
ATOM 526 C CA . ILE A 1 160 ? -71.900 55.741 -13.707 1.00 68.15 118 ILE A CA 1
ATOM 527 C C . ILE A 1 160 ? -73.153 54.924 -14.016 1.00 69.01 118 ILE A C 1
ATOM 528 O O . ILE A 1 160 ? -73.130 53.692 -14.032 1.00 74.14 118 ILE A O 1
ATOM 533 N N . ASP A 1 161 ? -74.233 55.643 -14.292 1.00 72.89 119 ASP A N 1
ATOM 534 C CA . ASP A 1 161 ? -75.529 55.063 -14.575 1.00 71.29 119 ASP A CA 1
ATOM 535 C C . ASP A 1 161 ? -75.575 54.466 -15.982 1.00 78.10 119 ASP A C 1
ATOM 536 O O . ASP A 1 161 ? -74.543 54.291 -16.630 1.00 79.55 119 ASP A O 1
ATOM 541 N N . THR A 1 162 ? -76.790 54.147 -16.420 1.00 78.88 120 THR A N 1
ATOM 542 C CA . THR A 1 162 ? -77.081 53.412 -17.650 1.00 60.63 120 THR A CA 1
ATOM 543 C C . THR A 1 162 ? -76.417 52.043 -17.697 1.00 61.58 120 THR A C 1
ATOM 544 O O . THR A 1 162 ? -76.293 51.370 -16.674 1.00 73.31 120 THR A O 1
ATOM 548 N N . GLN A 1 163 ? -75.975 51.670 -18.896 1.00 48.45 121 GLN A N 1
ATOM 549 C CA . GLN A 1 163 ? -75.423 50.353 -19.198 1.00 62.76 121 GLN A CA 1
ATOM 550 C C . GLN A 1 163 ? -75.188 50.323 -20.696 1.00 62.68 121 GLN A C 1
ATOM 551 O O . GLN A 1 163 ? -75.741 51.149 -21.420 1.00 57.92 121 GLN A O 1
ATOM 557 N N . ILE A 1 164 ? -74.386 49.382 -21.178 1.00 52.09 122 ILE A N 1
ATOM 558 C CA . ILE A 1 164 ? -74.071 49.359 -22.601 1.00 47.58 122 ILE A CA 1
ATOM 559 C C . ILE A 1 164 ? -74.502 48.043 -23.227 1.00 48.33 122 ILE A C 1
ATOM 560 O O . ILE A 1 164 ? -74.153 46.970 -22.735 1.00 40.06 122 ILE A O 1
ATOM 565 N N . ILE A 1 165 ? -75.276 48.129 -24.304 1.00 54.20 123 ILE A N 1
ATOM 566 C CA . ILE A 1 165 ? -75.734 46.937 -25.005 1.00 48.61 123 ILE A CA 1
ATOM 567 C C . ILE A 1 165 ? -75.126 46.900 -26.409 1.00 50.13 123 ILE A C 1
ATOM 568 O O . ILE A 1 165 ? -75.155 47.897 -27.131 1.00 49.75 123 ILE A O 1
ATOM 573 N N . ILE A 1 166 ? -74.557 45.760 -26.788 1.00 45.11 124 ILE A N 1
ATOM 574 C CA . ILE A 1 166 ? -73.937 45.602 -28.105 1.00 55.51 124 ILE A CA 1
ATOM 575 C C . ILE A 1 166 ? -74.792 44.693 -28.982 1.00 61.21 124 ILE A C 1
ATOM 576 O O . ILE A 1 166 ? -75.112 43.572 -28.588 1.00 65.19 124 ILE A O 1
ATOM 581 N N . ILE A 1 167 ? -75.174 45.172 -30.165 1.00 57.63 125 ILE A N 1
ATOM 582 C CA . ILE A 1 167 ? -76.133 44.429 -30.985 1.00 46.45 125 ILE A CA 1
ATOM 583 C C . ILE A 1 167 ? -75.645 44.082 -32.393 1.00 42.29 125 ILE A C 1
ATOM 584 O O . ILE A 1 167 ? -75.357 44.965 -33.206 1.00 50.14 125 ILE A O 1
ATOM 589 N N . GLY A 1 168 ? -75.518 42.788 -32.666 1.00 51.48 126 GLY A N 1
ATOM 590 C CA . GLY A 1 168 ? -75.431 42.313 -34.032 1.00 56.36 126 GLY A CA 1
ATOM 591 C C . GLY A 1 168 ? -76.808 42.419 -34.662 1.00 61.35 126 GLY A C 1
ATOM 592 O O . GLY A 1 168 ? -77.784 41.918 -34.103 1.00 66.74 126 GLY A O 1
ATOM 593 N N . ASN A 1 169 ? -76.892 43.079 -35.811 1.00 60.76 127 ASN A N 1
ATOM 594 C CA . ASN A 1 169 ? -78.123 43.124 -36.590 1.00 64.25 127 ASN A CA 1
ATOM 595 C C . ASN A 1 169 ? -78.116 41.970 -37.587 1.00 70.05 127 ASN A C 1
ATOM 596 O O . ASN A 1 169 ? -77.338 41.027 -37.432 1.00 87.97 127 ASN A O 1
ATOM 601 N N . LYS A 1 170 ? -78.998 42.034 -38.583 1.00 52.13 128 LYS A N 1
ATOM 602 C CA . LYS A 1 170 ? -79.131 40.977 -39.587 1.00 53.95 128 LYS A CA 1
ATOM 603 C C . LYS A 1 170 ? -79.488 39.642 -38.936 1.00 62.30 128 LYS A C 1
ATOM 604 O O . LYS A 1 170 ? -80.597 39.484 -38.446 1.00 66.71 128 LYS A O 1
ATOM 606 N N . LYS A 1 171 ? -78.583 38.667 -39.015 1.00 54.99 129 LYS A N 1
ATOM 607 C CA . LYS A 1 171 ? -78.770 37.324 -38.443 1.00 45.72 129 LYS A CA 1
ATOM 608 C C . LYS A 1 171 ? -79.828 36.530 -39.214 1.00 47.77 129 LYS A C 1
ATOM 609 O O . LYS A 1 171 ? -79.913 35.306 -39.099 1.00 51.69 129 LYS A O 1
ATOM 615 N N . ASP A 1 172 ? -80.603 37.236 -40.030 1.00 44.28 130 ASP A N 1
ATOM 616 C CA . ASP A 1 172 ? -81.414 36.624 -41.071 1.00 54.70 130 ASP A CA 1
ATOM 617 C C . ASP A 1 172 ? -80.464 36.394 -42.231 1.00 62.51 130 ASP A C 1
ATOM 618 O O . ASP A 1 172 ? -80.754 35.672 -43.185 1.00 60.27 130 ASP A O 1
ATOM 623 N N . GLN A 1 173 ? -79.312 37.043 -42.108 1.00 61.04 131 GLN A N 1
ATOM 624 C CA . GLN A 1 173 ? -78.196 36.941 -43.034 1.00 46.29 131 GLN A CA 1
ATOM 625 C C . GLN A 1 173 ? -77.178 35.891 -42.603 1.00 43.68 131 GLN A C 1
ATOM 626 O O . GLN A 1 173 ? -76.105 35.835 -43.177 1.00 47.74 131 GLN A O 1
ATOM 632 N N . GLU A 1 174 ? -77.507 35.072 -41.600 1.00 42.29 132 GLU A N 1
ATOM 633 C CA . GLU A 1 174 ? -76.517 34.244 -40.883 1.00 57.14 132 GLU A CA 1
ATOM 634 C C . GLU A 1 174 ? -75.543 33.486 -41.799 1.00 63.09 132 GLU A C 1
ATOM 635 O O . GLU A 1 174 ? -74.413 33.187 -41.409 1.00 72.21 132 GLU A O 1
ATOM 641 N N . ILE A 1 175 ? -75.975 33.193 -43.019 1.00 61.86 133 ILE A N 1
ATOM 642 C CA . ILE A 1 175 ? -75.072 32.685 -44.041 1.00 68.82 133 ILE A CA 1
ATOM 643 C C . ILE A 1 175 ? -73.996 33.718 -44.405 1.00 65.05 133 ILE A C 1
ATOM 644 O O . ILE A 1 175 ? -72.896 33.355 -44.828 1.00 60.12 133 ILE A O 1
ATOM 649 N N . ASP A 1 176 ? -74.317 35.001 -44.238 1.00 65.05 134 ASP A N 1
ATOM 650 C CA . ASP A 1 176 ? -73.395 36.084 -44.587 1.00 72.00 134 ASP A CA 1
ATOM 651 C C . ASP A 1 176 ? -72.554 36.557 -43.411 1.00 59.49 134 ASP A C 1
ATOM 652 O O . ASP A 1 176 ? -71.792 37.516 -43.552 1.00 66.58 134 ASP A O 1
ATOM 657 N N . ARG A 1 177 ? -72.706 35.922 -42.250 1.00 54.13 135 ARG A N 1
ATOM 658 C CA . ARG A 1 177 ? -71.864 36.282 -41.118 1.00 66.27 135 ARG A CA 1
ATOM 659 C C . ARG A 1 177 ? -70.416 36.104 -41.534 1.00 71.38 135 ARG A C 1
ATOM 660 O O . ARG A 1 177 ? -70.027 35.022 -41.963 1.00 73.76 135 ARG A O 1
ATOM 668 N N . ILE A 1 178 ? -69.640 37.182 -41.470 1.00 66.31 136 ILE A N 1
ATOM 669 C CA . ILE A 1 178 ? -68.186 37.078 -41.468 1.00 70.67 136 ILE A CA 1
ATOM 670 C C . ILE A 1 178 ? -67.708 37.257 -40.031 1.00 80.80 136 ILE A C 1
ATOM 671 O O . ILE A 1 178 ? -66.533 37.057 -39.711 1.00 87.75 136 ILE A O 1
ATOM 676 N N . ILE A 1 179 ? -68.648 37.597 -39.157 1.00 81.99 137 ILE A N 1
ATOM 677 C CA . ILE A 1 179 ? -68.304 37.956 -37.791 1.00 77.18 137 ILE A CA 1
ATOM 678 C C . ILE A 1 179 ? -68.864 36.967 -36.784 1.00 70.11 137 ILE A C 1
ATOM 679 O O . ILE A 1 179 ? -70.065 36.923 -36.524 1.00 63.92 137 ILE A O 1
ATOM 684 N N . THR A 1 180 ? -67.957 36.196 -36.204 1.00 68.93 138 THR A N 1
ATOM 685 C CA . THR A 1 180 ? -68.276 35.193 -35.201 1.00 66.29 138 THR A CA 1
ATOM 686 C C . THR A 1 180 ? -68.949 35.735 -33.933 1.00 55.04 138 THR A C 1
ATOM 687 O O . THR A 1 180 ? -68.705 36.866 -33.506 1.00 64.61 138 THR A O 1
ATOM 691 N N . ARG A 1 181 ? -69.816 34.907 -33.354 1.00 53.02 139 ARG A N 1
ATOM 692 C CA . ARG A 1 181 ? -70.633 35.276 -32.200 1.00 54.06 139 ARG A CA 1
ATOM 693 C C . ARG A 1 181 ? -69.874 35.218 -30.876 1.00 49.96 139 ARG A C 1
ATOM 694 O O . ARG A 1 181 ? -70.109 36.039 -29.994 1.00 55.19 139 ARG A O 1
ATOM 702 N N . LYS A 1 182 ? -68.955 34.266 -30.743 1.00 50.31 140 LYS A N 1
ATOM 703 C CA . LYS A 1 182 ? -68.322 34.015 -29.447 1.00 52.73 140 LYS A CA 1
ATOM 704 C C . LYS A 1 182 ? -67.276 35.057 -29.046 1.00 42.85 140 LYS A C 1
ATOM 705 O O . LYS A 1 182 ? -67.162 35.373 -27.873 1.00 57.95 140 LYS A O 1
ATOM 711 N N . GLU A 1 183 ? -66.489 35.555 -29.999 1.00 41.18 141 GLU A N 1
ATOM 712 C CA . GLU A 1 183 ? -65.509 36.604 -29.688 1.00 52.65 141 GLU A CA 1
ATOM 713 C C . GLU A 1 183 ? -66.141 37.997 -29.722 1.00 50.03 141 GLU A C 1
ATOM 714 O O . GLU A 1 183 ? -65.616 38.948 -29.129 1.00 52.12 141 GLU A O 1
ATOM 720 N N . ALA A 1 184 ? -67.259 38.120 -30.425 1.00 44.54 142 ALA A N 1
ATOM 721 C CA . ALA A 1 184 ? -68.041 39.346 -30.368 1.00 32.76 142 ALA A CA 1
ATOM 722 C C . ALA A 1 184 ? -68.683 39.459 -28.992 1.00 34.78 142 ALA A C 1
ATOM 723 O O . ALA A 1 184 ? -68.741 40.538 -28.403 1.00 39.45 142 ALA A O 1
ATOM 725 N N . GLU A 1 185 ? -69.149 38.319 -28.488 1.00 47.33 143 GLU A N 1
ATOM 726 C CA . GLU A 1 185 ? -69.755 38.216 -27.165 1.00 45.62 143 GLU A CA 1
ATOM 727 C C . GLU A 1 185 ? -68.693 38.209 -26.072 1.00 46.70 143 GLU A C 1
ATOM 728 O O . GLU A 1 185 ? -68.972 38.557 -24.933 1.00 56.19 143 GLU A O 1
ATOM 734 N N . GLN A 1 186 ? -67.478 37.801 -26.422 1.00 47.17 144 GLN A N 1
ATOM 735 C CA . GLN A 1 186 ? -66.365 37.781 -25.473 1.00 55.60 144 GLN A CA 1
ATOM 736 C C . GLN A 1 186 ? -65.849 39.196 -25.276 1.00 55.26 144 GLN A C 1
ATOM 737 O O . GLN A 1 186 ? -65.616 39.637 -24.150 1.00 61.93 144 GLN A O 1
ATOM 743 N N . PHE A 1 187 ? -65.692 39.914 -26.383 1.00 53.31 145 PHE A N 1
ATOM 744 C CA . PHE A 1 187 ? -65.324 41.316 -26.309 1.00 53.38 145 PHE A CA 1
ATOM 745 C C . PHE A 1 187 ? -66.536 42.150 -25.894 1.00 54.11 145 PHE A C 1
ATOM 746 O O . PHE A 1 187 ? -66.410 43.336 -25.621 1.00 52.83 145 PHE A O 1
ATOM 754 N N . ALA A 1 188 ? -67.711 41.529 -25.858 1.00 53.61 146 ALA A N 1
ATOM 755 C CA . ALA A 1 188 ? -68.874 42.145 -25.222 1.00 55.82 146 ALA A CA 1
ATOM 756 C C . ALA A 1 188 ? -68.822 41.946 -23.707 1.00 52.74 146 ALA A C 1
ATOM 757 O O . ALA A 1 188 ? -69.291 42.792 -22.942 1.00 57.24 146 ALA A O 1
ATOM 759 N N . GLN A 1 189 ? -68.258 40.814 -23.289 1.00 40.87 147 GLN A N 1
ATOM 760 C CA . GLN A 1 189 ? -68.086 40.474 -21.873 1.00 38.81 147 GLN A CA 1
ATOM 761 C C . GLN A 1 189 ? -66.961 41.288 -21.250 1.00 55.54 147 GLN A C 1
ATOM 762 O O . GLN A 1 189 ? -67.087 41.788 -20.131 1.00 68.32 147 GLN A O 1
ATOM 768 N N . ASP A 1 190 ? -65.860 41.406 -21.987 1.00 42.40 148 ASP A N 1
ATOM 769 C CA . ASP A 1 190 ? -64.660 42.074 -21.499 1.00 48.26 148 ASP A CA 1
ATOM 770 C C . ASP A 1 190 ? -64.854 43.588 -21.349 1.00 53.56 148 ASP A C 1
ATOM 771 O O . ASP A 1 190 ? -64.106 44.237 -20.625 1.00 53.32 148 ASP A O 1
ATOM 776 N N . ARG A 1 191 ? -65.850 44.150 -22.030 1.00 46.72 149 ARG A N 1
ATOM 777 C CA . ARG A 1 191 ? -66.181 45.562 -21.842 1.00 48.88 149 ARG A CA 1
ATOM 778 C C . ARG A 1 191 ? -67.303 45.741 -20.829 1.00 49.28 149 ARG A C 1
ATOM 779 O O . ARG A 1 191 ? -67.732 46.869 -20.580 1.00 48.74 149 ARG A O 1
ATOM 787 N N . LEU A 1 192 ? -67.778 44.631 -20.266 1.00 53.64 150 LEU A N 1
ATOM 788 C CA . LEU A 1 192 ? -68.937 44.628 -19.367 1.00 53.08 150 LEU A CA 1
ATOM 789 C C . LEU A 1 192 ? -70.196 45.146 -20.056 1.00 42.59 150 LEU A C 1
ATOM 790 O O . LEU A 1 192 ? -70.886 46.021 -19.533 1.00 40.98 150 LEU A O 1
ATOM 795 N N . CYS A 1 193 ? -70.493 44.599 -21.230 1.00 40.08 151 CYS A N 1
ATOM 796 C CA . CYS A 1 193 ? -71.675 45.006 -21.982 1.00 39.71 151 CYS A CA 1
ATOM 797 C C . CYS A 1 193 ? -72.639 43.846 -22.204 1.00 40.86 151 CYS A C 1
ATOM 798 O O . CYS A 1 193 ? -72.232 42.684 -22.215 1.00 44.92 151 CYS A O 1
ATOM 801 N N . GLN A 1 194 ? -73.921 44.164 -22.362 1.00 34.12 152 GLN A N 1
ATOM 802 C CA . GLN A 1 194 ? -74.917 43.167 -22.747 1.00 43.63 152 GLN A CA 1
ATOM 803 C C . GLN A 1 194 ? -74.890 42.959 -24.261 1.00 59.70 152 GLN A C 1
ATOM 804 O O . GLN A 1 194 ? -74.675 43.906 -25.017 1.00 49.94 152 GLN A O 1
ATOM 810 N N . PHE A 1 195 ? -75.112 41.725 -24.704 1.00 63.91 153 PHE A N 1
ATOM 811 C CA . PHE A 1 195 ? -75.003 41.410 -26.126 1.00 53.53 153 PHE A CA 1
ATOM 812 C C . PHE A 1 195 ? -76.130 40.528 -26.657 1.00 49.38 153 PHE A C 1
ATOM 813 O O . PHE A 1 195 ? -76.401 39.458 -26.113 1.00 55.04 153 PHE A O 1
ATOM 821 N N . TYR A 1 196 ? -76.776 40.982 -27.729 1.00 48.72 154 TYR A N 1
ATOM 822 C CA . TYR A 1 196 ? -77.811 40.197 -28.397 1.00 48.57 154 TYR A CA 1
ATOM 823 C C . TYR A 1 196 ? -77.752 40.361 -29.912 1.00 67.49 154 TYR A C 1
ATOM 824 O O . TYR A 1 196 ? -77.686 41.481 -30.419 1.00 75.37 154 TYR A O 1
ATOM 833 N N . GLU A 1 197 ? -77.775 39.244 -30.631 1.00 78.51 155 GLU A N 1
ATOM 834 C CA . GLU A 1 197 ? -77.887 39.280 -32.084 1.00 58.78 155 GLU A CA 1
ATOM 835 C C . GLU A 1 197 ? -79.346 39.179 -32.495 1.00 54.33 155 GLU A C 1
ATOM 836 O O . GLU A 1 197 ? -80.046 38.245 -32.105 1.00 49.14 155 GLU A O 1
ATOM 842 N N . ILE A 1 198 ? -79.799 40.146 -33.283 1.00 58.06 156 ILE A N 1
ATOM 843 C CA . ILE A 1 198 ? -81.202 40.215 -33.659 1.00 57.24 156 ILE A CA 1
ATOM 844 C C . ILE A 1 198 ? -81.389 40.240 -35.167 1.00 59.93 156 ILE A C 1
ATOM 845 O O . ILE A 1 198 ? -80.422 40.295 -35.921 1.00 54.70 156 ILE A O 1
ATOM 850 N N . SER A 1 199 ? -82.651 40.221 -35.584 1.00 59.70 157 SER A N 1
ATOM 851 C CA . SER A 1 199 ? -83.046 40.479 -36.961 1.00 63.65 157 SER A CA 1
ATOM 852 C C . SER A 1 199 ? -84.078 41.592 -36.960 1.00 66.99 157 SER A C 1
ATOM 853 O O . SER A 1 199 ? -85.148 41.449 -36.370 1.00 76.52 157 SER A O 1
ATOM 856 N N . THR A 1 200 ? -83.755 42.706 -37.606 1.00 60.62 158 THR A N 1
ATOM 857 C CA . THR A 1 200 ? -84.676 43.836 -37.662 1.00 59.53 158 THR A CA 1
ATOM 858 C C . THR A 1 200 ? -85.959 43.459 -38.405 1.00 72.58 158 THR A C 1
ATOM 859 O O . THR A 1 200 ? -87.035 43.983 -38.109 1.00 73.74 158 THR A O 1
ATOM 863 N N . LYS A 1 201 ? -85.835 42.536 -39.356 1.00 82.32 159 LYS A N 1
ATOM 864 C CA . LYS A 1 201 ? -86.955 42.107 -40.192 1.00 78.95 159 LYS A CA 1
ATOM 865 C C . LYS A 1 201 ? -88.169 41.645 -39.380 1.00 79.46 159 LYS A C 1
ATOM 866 O O . LYS A 1 201 ? -89.195 42.322 -39.351 1.00 79.80 159 LYS A O 1
ATOM 868 N N . ASP A 1 202 ? -88.049 40.493 -38.727 1.00 71.95 160 ASP A N 1
ATOM 869 C CA . ASP A 1 202 ? -89.111 39.980 -37.866 1.00 65.41 160 ASP A CA 1
ATOM 870 C C . ASP A 1 202 ? -88.504 39.177 -36.721 1.00 55.46 160 ASP A C 1
ATOM 871 O O . ASP A 1 202 ? -87.285 39.044 -36.637 1.00 57.52 160 ASP A O 1
ATOM 876 N N . ASP A 1 203 ? -89.363 38.644 -35.855 1.00 63.02 161 ASP A N 1
ATOM 877 C CA . ASP A 1 203 ? -88.950 38.059 -34.581 1.00 58.43 161 ASP A CA 1
ATOM 878 C C . ASP A 1 203 ? -88.077 39.066 -33.860 1.00 61.93 161 ASP A C 1
ATOM 879 O O . ASP A 1 203 ? -88.334 40.264 -33.957 1.00 71.29 161 ASP A O 1
ATOM 884 N N . SER A 1 204 ? -87.043 38.574 -33.173 1.00 69.36 162 SER A N 1
ATOM 885 C CA . SER A 1 204 ? -85.995 39.405 -32.579 1.00 52.31 162 SER A CA 1
ATOM 886 C C . SER A 1 204 ? -86.605 40.634 -31.935 1.00 55.93 162 SER A C 1
ATOM 887 O O . SER A 1 204 ? -87.639 40.517 -31.300 1.00 72.47 162 SER A O 1
ATOM 890 N N . CYS A 1 205 ? -86.001 41.807 -32.147 1.00 44.21 163 CYS A N 1
ATOM 891 C CA . CYS A 1 205 ? -86.719 43.077 -31.995 1.00 66.25 163 CYS A CA 1
ATOM 892 C C . CYS A 1 205 ? -87.479 43.182 -30.676 1.00 79.66 163 CYS A C 1
ATOM 893 O O . CYS A 1 205 ? -86.889 43.376 -29.619 1.00 75.41 163 CYS A O 1
ATOM 896 N N . GLN A 1 206 ? -88.804 43.123 -30.783 1.00 89.45 164 GLN A N 1
ATOM 897 C CA . GLN A 1 206 ? -89.717 43.180 -29.644 1.00 79.64 164 GLN A CA 1
ATOM 898 C C . GLN A 1 206 ? -89.334 42.254 -28.485 1.00 69.88 164 GLN A C 1
ATOM 899 O O . GLN A 1 206 ? -89.575 42.586 -27.329 1.00 69.24 164 GLN A O 1
ATOM 901 N N . LEU A 1 207 ? -88.762 41.093 -28.792 1.00 66.92 165 LEU A N 1
ATOM 902 C CA . LEU A 1 207 ? -88.210 40.209 -27.771 1.00 68.02 165 LEU A CA 1
ATOM 903 C C . LEU A 1 207 ? -87.132 40.952 -26.988 1.00 60.77 165 LEU A C 1
ATOM 904 O O . LEU A 1 207 ? -87.251 41.139 -25.776 1.00 68.84 165 LEU A O 1
ATOM 909 N N . LEU A 1 208 ? -86.103 41.405 -27.703 1.00 58.08 166 LEU A N 1
ATOM 910 C CA . LEU A 1 208 ? -84.997 42.165 -27.116 1.00 67.30 166 LEU A CA 1
ATOM 911 C C . LEU A 1 208 ? -85.508 43.318 -26.269 1.00 76.56 166 LEU A C 1
ATOM 912 O O . LEU A 1 208 ? -85.182 43.415 -25.082 1.00 79.82 166 LEU A O 1
ATOM 917 N N . PHE A 1 209 ? -86.328 44.168 -26.881 1.00 60.96 167 PHE A N 1
ATOM 918 C CA . PHE A 1 209 ? -86.947 45.277 -26.174 1.00 58.85 167 PHE A CA 1
ATOM 919 C C . PHE A 1 209 ? -87.588 44.763 -24.892 1.00 62.22 167 PHE A C 1
ATOM 920 O O . PHE A 1 209 ? -87.262 45.240 -23.799 1.00 63.20 167 PHE A O 1
ATOM 928 N N . ASP A 1 210 ? -88.439 43.744 -25.036 1.00 59.98 168 ASP A N 1
ATOM 929 C CA . ASP A 1 210 ? -89.139 43.150 -23.903 1.00 59.35 168 ASP A CA 1
ATOM 930 C C . ASP A 1 210 ? -88.151 42.891 -22.783 1.00 58.83 168 ASP A C 1
ATOM 931 O O . ASP A 1 210 ? -88.351 43.359 -21.658 1.00 56.18 168 ASP A O 1
ATOM 936 N N . CYS A 1 211 ? -87.047 42.228 -23.121 1.00 55.43 169 CYS A N 1
ATOM 937 C CA . CYS A 1 211 ? -86.046 41.852 -22.131 1.00 56.13 169 CYS A CA 1
ATOM 938 C C . CYS A 1 211 ? -85.648 43.054 -21.289 1.00 56.72 169 CYS A C 1
ATOM 939 O O . CYS A 1 211 ? -85.804 43.034 -20.065 1.00 56.19 169 CYS A O 1
ATOM 942 N N . ILE A 1 212 ? -85.202 44.124 -21.950 1.00 51.44 170 ILE A N 1
ATOM 943 C CA . ILE A 1 212 ? -84.657 45.255 -21.207 1.00 43.40 170 ILE A CA 1
ATOM 944 C C . ILE A 1 212 ? -85.771 45.896 -20.390 1.00 56.60 170 ILE A C 1
ATOM 945 O O . ILE A 1 212 ? -85.536 46.325 -19.257 1.00 52.74 170 ILE A O 1
ATOM 950 N N . SER A 1 213 ? -86.988 45.901 -20.937 1.00 62.68 171 SER A N 1
ATOM 951 C CA . SER A 1 213 ? -88.123 46.470 -20.224 1.00 52.50 171 SER A CA 1
ATOM 952 C C . SER A 1 213 ? -88.232 45.756 -18.893 1.00 44.93 171 SER A C 1
ATOM 953 O O . SER A 1 213 ? -88.316 46.388 -17.837 1.00 59.41 171 SER A O 1
ATOM 956 N N . ARG A 1 214 ? -88.159 44.432 -18.955 1.00 44.83 172 ARG A N 1
ATOM 957 C CA . ARG A 1 214 ? -88.244 43.615 -17.760 1.00 50.09 172 ARG A CA 1
ATOM 958 C C . ARG A 1 214 ? -87.134 43.989 -16.787 1.00 48.09 172 ARG A C 1
ATOM 959 O O . ARG A 1 214 ? -87.394 44.210 -15.603 1.00 53.91 172 ARG A O 1
ATOM 967 N N . ASP A 1 215 ? -85.910 44.125 -17.293 1.00 44.50 173 ASP A N 1
ATOM 968 C CA . ASP A 1 215 ? -84.779 44.379 -16.408 1.00 50.30 173 ASP A CA 1
ATOM 969 C C . ASP A 1 215 ? -84.835 45.793 -15.849 1.00 52.31 173 ASP A C 1
ATOM 970 O O . ASP A 1 215 ? -84.030 46.159 -14.994 1.00 63.30 173 ASP A O 1
ATOM 975 N N . PHE A 1 216 ? -85.766 46.593 -16.357 1.00 51.34 174 PHE A N 1
ATOM 976 C CA . PHE A 1 216 ? -86.024 47.900 -15.776 1.00 57.95 174 PHE A CA 1
ATOM 977 C C . PHE A 1 216 ? -86.975 47.813 -14.576 1.00 61.98 174 PHE A C 1
ATOM 978 O O . PHE A 1 216 ? -86.823 48.568 -13.616 1.00 57.52 174 PHE A O 1
ATOM 986 N N . LEU A 1 217 ? -87.966 46.923 -14.624 1.00 66.27 175 LEU A N 1
ATOM 987 C CA . LEU A 1 217 ? -88.818 46.737 -13.446 1.00 76.03 175 LEU A CA 1
ATOM 988 C C . LEU A 1 217 ? -88.350 45.570 -12.569 1.00 71.53 175 LEU A C 1
ATOM 989 O O . LEU A 1 217 ? -88.752 45.452 -11.410 1.00 84.43 175 LEU A O 1
ATOM 994 N N . GLN A 1 218 ? -87.464 44.737 -13.108 1.00 63.07 176 GLN A N 1
ATOM 995 C CA . GLN A 1 218 ? -86.842 43.677 -12.318 1.00 64.22 176 GLN A CA 1
ATOM 996 C C . GLN A 1 218 ? -85.867 44.341 -11.367 1.00 68.23 176 GLN A C 1
ATOM 997 O O . GLN A 1 218 ? -85.695 43.922 -10.223 1.00 62.49 176 GLN A O 1
ATOM 1003 N N . CYS A 1 219 ? -85.215 45.380 -11.880 1.00 71.60 177 CYS A N 1
ATOM 1004 C CA . CYS A 1 219 ? -84.337 46.220 -11.081 1.00 62.98 177 CYS A CA 1
ATOM 1005 C C . CYS A 1 219 ? -84.168 47.608 -11.691 1.00 66.65 177 CYS A C 1
ATOM 1006 O O . CYS A 1 219 ? -84.338 47.787 -12.896 1.00 73.61 177 CYS A O 1
ATOM 1009 N N . ASP A 1 220 ? -83.823 48.584 -10.854 1.00 69.61 178 ASP A N 1
ATOM 1010 C CA . ASP A 1 220 ? -83.546 49.942 -11.321 1.00 71.03 178 ASP A CA 1
ATOM 1011 C C . ASP A 1 220 ? -82.422 49.947 -12.350 1.00 85.74 178 ASP A C 1
ATOM 1012 O O . ASP A 1 220 ? -82.643 50.151 -13.543 1.00 81.08 178 ASP A O 1
ATOM 1017 N N . ILE A 1 221 ? -81.214 49.692 -11.854 1.00 85.48 179 ILE A N 1
ATOM 1018 C CA . ILE A 1 221 ? -79.991 49.677 -12.647 1.00 67.76 179 ILE A CA 1
ATOM 1019 C C . ILE A 1 221 ? -78.910 48.984 -11.826 1.00 72.18 179 ILE A C 1
ATOM 1020 O O . ILE A 1 221 ? -79.190 48.455 -10.753 1.00 74.72 179 ILE A O 1
ATOM 1022 N N . LYS A 1 222 ? -77.674 48.988 -12.312 1.00 64.71 180 LYS A N 1
ATOM 1023 C CA . LYS A 1 222 ? -76.601 48.297 -11.600 1.00 70.69 180 LYS A CA 1
ATOM 1024 C C . LYS A 1 222 ? -75.653 49.241 -10.859 1.00 72.01 180 LYS A C 1
ATOM 1025 O O . LYS A 1 222 ? -75.409 50.369 -11.293 1.00 77.54 180 LYS A O 1
ATOM 1027 N N . ILE A 1 223 ? -75.145 48.768 -9.722 1.00 53.08 181 ILE A N 1
ATOM 1028 C CA . ILE A 1 223 ? -73.990 49.377 -9.066 1.00 51.00 181 ILE A CA 1
ATOM 1029 C C . ILE A 1 223 ? -72.813 48.424 -9.215 1.00 51.57 181 ILE A C 1
ATOM 1030 O O . ILE A 1 223 ? -72.916 47.242 -8.879 1.00 54.72 181 ILE A O 1
ATOM 1035 N N . ARG A 1 224 ? -71.701 48.929 -9.737 1.00 48.40 182 ARG A N 1
ATOM 1036 C CA . ARG A 1 224 ? -70.518 48.099 -9.935 1.00 53.26 182 ARG A CA 1
ATOM 1037 C C . ARG A 1 224 ? -69.569 48.214 -8.751 1.00 56.72 182 ARG A C 1
ATOM 1038 O O . ARG A 1 224 ? -69.050 49.292 -8.465 1.00 54.30 182 ARG A O 1
ATOM 1040 N N . MET A 1 225 ? -69.344 47.097 -8.068 1.00 67.32 183 MET A N 1
ATOM 1041 C CA . MET A 1 225 ? -68.410 47.065 -6.948 1.00 56.89 183 MET A CA 1
ATOM 1042 C C . MET A 1 225 ? -67.226 46.164 -7.285 1.00 62.72 183 MET A C 1
ATOM 1043 O O . MET A 1 225 ? -67.366 45.213 -8.054 1.00 57.75 183 MET A O 1
ATOM 1048 N N . LEU A 1 226 ? -66.060 46.469 -6.724 1.00 75.04 184 LEU A N 1
ATOM 1049 C CA . LEU A 1 226 ? -64.862 45.670 -6.975 1.00 56.44 184 LEU A CA 1
ATOM 1050 C C . LEU A 1 226 ? -64.411 44.961 -5.703 1.00 57.83 184 LEU A C 1
ATOM 1051 O O . LEU A 1 226 ? -64.582 45.479 -4.601 1.00 65.35 184 LEU A O 1
ATOM 1056 N N . MET A 1 227 ? -63.853 43.765 -5.862 1.00 57.77 185 MET A N 1
ATOM 1057 C CA . MET A 1 227 ? -63.406 42.967 -4.727 1.00 56.80 185 MET A CA 1
ATOM 1058 C C . MET A 1 227 ? -62.017 42.390 -5.003 1.00 55.64 185 MET A C 1
ATOM 1059 O O . MET A 1 227 ? -61.775 41.839 -6.078 1.00 63.30 185 MET A O 1
ATOM 1064 N N . VAL A 1 228 ? -61.109 42.541 -4.037 1.00 52.68 186 VAL A N 1
ATOM 1065 C CA . VAL A 1 228 ? -59.707 42.141 -4.203 1.00 59.67 186 VAL A CA 1
ATOM 1066 C C . VAL A 1 228 ? -59.603 40.667 -4.601 1.00 81.02 186 VAL A C 1
ATOM 1067 O O . VAL A 1 228 ? -60.288 39.805 -4.048 1.00 76.74 186 VAL A O 1
ATOM 1071 N N . GLY A 1 229 ? -58.761 40.396 -5.593 1.00 81.66 187 GLY A N 1
ATOM 1072 C CA . GLY A 1 229 ? -58.716 39.100 -6.248 1.00 71.65 187 GLY A CA 1
ATOM 1073 C C . GLY A 1 229 ? -57.574 38.189 -5.847 1.00 84.20 187 GLY A C 1
ATOM 1074 O O . GLY A 1 229 ? -57.176 37.325 -6.631 1.00 109.12 187 GLY A O 1
ATOM 1075 N N . ASP A 1 230 ? -57.024 38.390 -4.653 1.00 78.01 188 ASP A N 1
ATOM 1076 C CA . ASP A 1 230 ? -55.945 37.532 -4.181 1.00 76.35 188 ASP A CA 1
ATOM 1077 C C . ASP A 1 230 ? -56.460 36.104 -4.047 1.00 72.21 188 ASP A C 1
ATOM 1078 O O . ASP A 1 230 ? -57.661 35.885 -3.910 1.00 72.27 188 ASP A O 1
ATOM 1083 N N . GLN A 1 231 ? -55.540 35.145 -4.085 1.00 67.18 189 GLN A N 1
ATOM 1084 C CA . GLN A 1 231 ? -55.861 33.739 -4.346 1.00 65.10 189 GLN A CA 1
ATOM 1085 C C . GLN A 1 231 ? -57.027 33.141 -3.545 1.00 78.19 189 GLN A C 1
ATOM 1086 O O . GLN A 1 231 ? -58.097 32.881 -4.096 1.00 82.58 189 GLN A O 1
ATOM 1088 N N . ASN A 1 232 ? -56.803 32.919 -2.253 1.00 69.16 190 ASN A N 1
ATOM 1089 C CA . ASN A 1 232 ? -57.714 32.140 -1.410 1.00 66.20 190 ASN A CA 1
ATOM 1090 C C . ASN A 1 232 ? -59.167 32.616 -1.251 1.00 64.64 190 ASN A C 1
ATOM 1091 O O . ASN A 1 232 ? -60.094 32.021 -1.800 1.00 62.53 190 ASN A O 1
ATOM 1096 N N . VAL A 1 233 ? -59.346 33.705 -0.510 1.00 52.12 191 VAL A N 1
ATOM 1097 C CA . VAL A 1 233 ? -60.604 33.998 0.187 1.00 52.96 191 VAL A CA 1
ATOM 1098 C C . VAL A 1 233 ? -61.780 34.491 -0.672 1.00 64.35 191 VAL A C 1
ATOM 1099 O O . VAL A 1 233 ? -62.949 34.450 -0.238 1.00 60.27 191 VAL A O 1
ATOM 1103 N N . GLY A 1 234 ? -61.475 34.945 -1.885 1.00 65.42 192 GLY A N 1
ATOM 1104 C CA . GLY A 1 234 ? -62.481 35.541 -2.744 1.00 50.71 192 GLY A CA 1
ATOM 1105 C C . GLY A 1 234 ? -63.665 34.627 -2.980 1.00 57.49 192 GLY A C 1
ATOM 1106 O O . GLY A 1 234 ? -64.780 34.979 -2.621 1.00 59.86 192 GLY A O 1
ATOM 1107 N N . LYS A 1 235 ? -63.411 33.441 -3.526 1.00 56.00 193 LYS A N 1
ATOM 1108 C CA . LYS A 1 235 ? -64.463 32.471 -3.840 1.00 53.80 193 LYS A CA 1
ATOM 1109 C C . LYS A 1 235 ? -65.423 32.271 -2.668 1.00 56.66 193 LYS A C 1
ATOM 1110 O O . LYS A 1 235 ? -66.651 32.349 -2.828 1.00 63.35 193 LYS A O 1
ATOM 1116 N N . THR A 1 236 ? -64.841 32.049 -1.491 1.00 55.08 194 THR A N 1
ATOM 1117 C CA . THR A 1 236 ? -65.592 31.881 -0.258 1.00 47.97 194 THR A CA 1
ATOM 1118 C C . THR A 1 236 ? -66.489 33.087 -0.019 1.00 52.92 194 THR A C 1
ATOM 1119 O O . THR A 1 236 ? -67.662 32.924 0.321 1.00 60.33 194 THR A O 1
ATOM 1123 N N . THR A 1 237 ? -65.950 34.292 -0.205 1.00 52.12 195 THR A N 1
ATOM 1124 C CA . THR A 1 237 ? -66.789 35.485 -0.064 1.00 41.47 195 THR A CA 1
ATOM 1125 C C . THR A 1 237 ? -67.921 35.529 -1.105 1.00 50.98 195 THR A C 1
ATOM 1126 O O . THR A 1 237 ? -69.043 35.920 -0.785 1.00 58.05 195 THR A O 1
ATOM 1130 N N . PHE A 1 238 ? -67.627 35.106 -2.334 1.00 54.73 196 PHE A N 1
ATOM 1131 C CA . PHE A 1 238 ? -68.574 35.181 -3.452 1.00 60.12 196 PHE A CA 1
ATOM 1132 C C . PHE A 1 238 ? -69.651 34.097 -3.512 1.00 59.72 196 PHE A C 1
ATOM 1133 O O . PHE A 1 238 ? -70.591 34.208 -4.300 1.00 63.76 196 PHE A O 1
ATOM 1141 N N . ILE A 1 239 ? -69.525 33.060 -2.691 1.00 54.16 197 ILE A N 1
ATOM 1142 C CA . ILE A 1 239 ? -70.476 31.944 -2.708 1.00 60.31 197 ILE A CA 1
ATOM 1143 C C . ILE A 1 239 ? -71.949 32.401 -2.511 1.00 70.17 197 ILE A C 1
ATOM 1144 O O . ILE A 1 239 ? -72.883 31.680 -2.870 1.00 64.39 197 ILE A O 1
ATOM 1149 N N . ARG A 1 240 ? -72.160 33.622 -2.015 1.00 72.88 198 ARG A N 1
ATOM 1150 C CA . ARG A 1 240 ? -73.518 34.106 -1.723 1.00 67.03 198 ARG A CA 1
ATOM 1151 C C . ARG A 1 240 ? -74.256 34.672 -2.939 1.00 63.45 198 ARG A C 1
ATOM 1152 O O . ARG A 1 240 ? -75.374 35.172 -2.805 1.00 66.61 198 ARG A O 1
ATOM 1160 N N . LYS A 1 241 ? -73.632 34.610 -4.113 1.00 61.03 199 LYS A N 1
ATOM 1161 C CA . LYS A 1 241 ? -74.219 35.153 -5.341 1.00 68.75 199 LYS A CA 1
ATOM 1162 C C . LYS A 1 241 ? -75.502 34.438 -5.783 1.00 63.51 199 LYS A C 1
ATOM 1163 O O . LYS A 1 241 ? -76.124 33.700 -5.019 1.00 77.98 199 LYS A O 1
ATOM 1165 N N . ALA A 1 243 ? -75.347 30.393 -6.732 1.00 64.71 201 ALA A N 1
ATOM 1166 C CA . ALA A 1 243 ? -74.567 30.804 -7.895 1.00 70.72 201 ALA A CA 1
ATOM 1167 C C . ALA A 1 243 ? -73.085 30.878 -7.557 1.00 68.76 201 ALA A C 1
ATOM 1168 O O . ALA A 1 243 ? -72.596 31.912 -7.102 1.00 63.66 201 ALA A O 1
ATOM 1170 N N . LEU A 1 244 ? -72.371 29.781 -7.788 1.00 82.72 202 LEU A N 1
ATOM 1171 C CA . LEU A 1 244 ? -70.943 29.738 -7.497 1.00 87.80 202 LEU A CA 1
ATOM 1172 C C . LEU A 1 244 ? -70.093 29.626 -8.744 1.00 71.92 202 LEU A C 1
ATOM 1173 O O . LEU A 1 244 ? -70.388 28.853 -9.656 1.00 62.57 202 LEU A O 1
ATOM 1178 N N . GLN A 1 245 ? -69.013 30.393 -8.758 1.00 68.86 203 GLN A N 1
ATOM 1179 C CA . GLN A 1 245 ? -68.117 30.412 -9.897 1.00 77.98 203 GLN A CA 1
ATOM 1180 C C . GLN A 1 245 ? -66.774 29.774 -9.567 1.00 73.69 203 GLN A C 1
ATOM 1181 O O . GLN A 1 245 ? -65.871 30.431 -9.050 1.00 68.66 203 GLN A O 1
ATOM 1187 N N . THR A 1 248 ? -63.160 28.425 -12.557 1.00 75.41 206 THR A N 1
ATOM 1188 C CA . THR A 1 248 ? -64.241 27.637 -13.141 1.00 82.95 206 THR A CA 1
ATOM 1189 C C . THR A 1 248 ? -64.914 28.426 -14.254 1.00 95.06 206 THR A C 1
ATOM 1190 O O . THR A 1 248 ? -64.326 28.633 -15.316 1.00 102.30 206 THR A O 1
ATOM 1192 N N . GLY A 1 249 ? -66.152 28.853 -14.014 1.00 92.67 207 GLY A N 1
ATOM 1193 C CA . GLY A 1 249 ? -66.775 29.837 -14.876 1.00 92.67 207 GLY A CA 1
ATOM 1194 C C . GLY A 1 249 ? -65.830 31.016 -14.853 1.00 98.15 207 GLY A C 1
ATOM 1195 O O . GLY A 1 249 ? -65.273 31.324 -13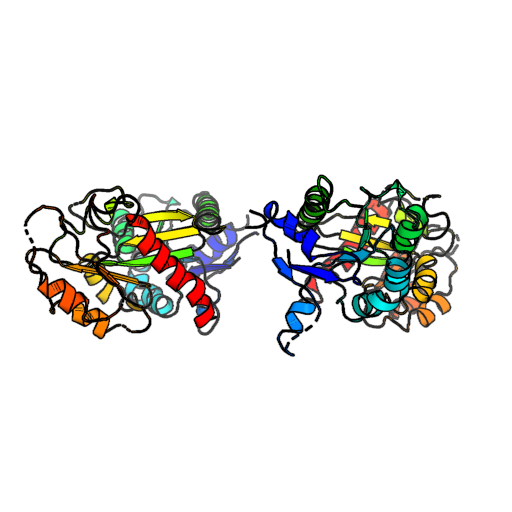.802 1.00 92.65 207 GLY A O 1
ATOM 1196 N N . HIS A 1 250 ? -65.610 31.647 -16.001 1.00 97.59 208 HIS A N 1
ATOM 1197 C CA . HIS A 1 250 ? -64.595 32.686 -16.087 1.00 91.51 208 HIS A CA 1
ATOM 1198 C C . HIS A 1 250 ? -63.270 32.148 -15.557 1.00 97.91 208 HIS A C 1
ATOM 1199 O O . HIS A 1 250 ? -62.825 32.546 -14.478 1.00 98.55 208 HIS A O 1
ATOM 1206 N N . ASP A 1 251 ? -62.643 31.248 -16.309 1.00 97.78 209 ASP A N 1
ATOM 1207 C CA . ASP A 1 251 ? -61.421 30.579 -15.867 1.00 89.81 209 ASP A CA 1
ATOM 1208 C C . ASP A 1 251 ? -60.303 31.574 -15.578 1.00 81.58 209 ASP A C 1
ATOM 1209 O O . ASP A 1 251 ? -59.263 31.211 -15.024 1.00 76.33 209 ASP A O 1
ATOM 1211 N N . PHE A 1 252 ? -60.525 32.826 -15.972 1.00 75.85 210 PHE A N 1
ATOM 1212 C CA . PHE A 1 252 ? -59.616 33.924 -15.658 1.00 73.30 210 PHE A CA 1
ATOM 1213 C C . PHE A 1 252 ? -60.271 35.006 -14.769 1.00 88.03 210 PHE A C 1
ATOM 1214 O O . PHE A 1 252 ? -59.802 35.250 -13.658 1.00 81.20 210 PHE A O 1
ATOM 1222 N N . MET A 1 253 ? -61.339 35.651 -15.244 1.00 83.79 211 MET A N 1
ATOM 1223 C CA . MET A 1 253 ? -61.875 36.846 -14.578 1.00 70.55 211 MET A CA 1
ATOM 1224 C C . MET A 1 253 ? -63.392 36.819 -14.325 1.00 68.56 211 MET A C 1
ATOM 1225 O O . MET A 1 253 ? -64.184 36.798 -15.264 1.00 71.89 211 MET A O 1
ATOM 1227 N N . ASN A 1 254 ? -63.767 36.915 -13.049 1.00 71.48 212 ASN A N 1
ATOM 1228 C CA . ASN A 1 254 ? -65.093 36.541 -12.532 1.00 71.78 212 ASN A CA 1
ATOM 1229 C C . ASN A 1 254 ? -66.372 37.162 -13.136 1.00 86.98 212 ASN A C 1
ATOM 1230 O O . ASN A 1 254 ? -67.155 36.451 -13.763 1.00 99.43 212 ASN A O 1
ATOM 1235 N N . ALA A 1 255 ? -66.604 38.458 -12.917 1.00 83.00 213 ALA A N 1
ATOM 1236 C CA . ALA A 1 255 ? -67.861 39.112 -13.332 1.00 80.55 213 ALA A CA 1
ATOM 1237 C C . ALA A 1 255 ? -69.114 38.465 -12.716 1.00 77.29 213 ALA A C 1
ATOM 1238 O O . ALA A 1 255 ? -69.861 37.763 -13.400 1.00 85.54 213 ALA A O 1
ATOM 1240 N N . ILE A 1 256 ? -69.324 38.708 -11.423 1.00 77.87 214 ILE A N 1
ATOM 1241 C CA . ILE A 1 256 ? -70.418 38.109 -10.647 1.00 69.30 214 ILE A CA 1
ATOM 1242 C C . ILE A 1 256 ? -71.614 39.058 -10.461 1.00 71.46 214 ILE A C 1
ATOM 1243 O O . ILE A 1 256 ? -71.437 40.272 -10.388 1.00 68.59 214 ILE A O 1
ATOM 1248 N N . THR A 1 257 ? -72.828 38.506 -10.407 1.00 67.41 215 THR A N 1
ATOM 1249 C CA . THR A 1 257 ? -74.052 39.297 -10.224 1.00 53.13 215 THR A CA 1
ATOM 1250 C C . THR A 1 257 ? -74.848 38.909 -8.972 1.00 56.05 215 THR A C 1
ATOM 1251 O O . THR A 1 257 ? -75.093 37.728 -8.725 1.00 63.69 215 THR A O 1
ATOM 1255 N N . THR A 1 258 ? -75.240 39.904 -8.177 1.00 50.62 216 THR A N 1
ATOM 1256 C CA . THR A 1 258 ? -76.174 39.684 -7.071 1.00 51.46 216 THR A CA 1
ATOM 1257 C C . THR A 1 258 ? -77.171 40.837 -6.987 1.00 57.97 216 THR A C 1
ATOM 1258 O O . THR A 1 258 ? -76.773 42.003 -6.925 1.00 57.39 216 THR A O 1
ATOM 1262 N N . ARG A 1 259 ? -78.462 40.517 -6.991 1.00 68.48 217 ARG A N 1
ATOM 1263 C CA . ARG A 1 259 ? -79.492 41.540 -6.828 1.00 74.92 217 ARG A CA 1
ATOM 1264 C C . ARG A 1 259 ? -80.457 41.179 -5.705 1.00 77.92 217 ARG A C 1
ATOM 1265 O O . ARG A 1 259 ? -81.239 40.232 -5.815 1.00 105.66 217 ARG A O 1
ATOM 1267 N N . PHE A 1 260 ? -80.390 41.952 -4.626 1.00 75.33 218 PHE A N 1
ATOM 1268 C CA . PHE A 1 260 ? -81.307 41.834 -3.498 1.00 88.56 218 PHE A CA 1
ATOM 1269 C C . PHE A 1 260 ? -81.398 43.185 -2.801 1.00 91.36 218 PHE A C 1
ATOM 1270 O O . PHE A 1 260 ? -80.413 43.926 -2.768 1.00 100.03 218 PHE A O 1
ATOM 1272 N N . GLU A 1 261 ? -82.558 43.487 -2.219 1.00 76.81 219 GLU A N 1
ATOM 1273 C CA . GLU A 1 261 ? -82.798 44.801 -1.613 1.00 79.75 219 GLU A CA 1
ATOM 1274 C C . GLU A 1 261 ? -84.147 44.927 -0.913 1.00 69.19 219 GLU A C 1
ATOM 1275 O O . GLU A 1 261 ? -84.972 44.014 -0.933 1.00 65.37 219 GLU A O 1
ATOM 1277 N N . MET A 1 262 ? -84.336 46.078 -0.277 1.00 56.76 220 MET A N 1
ATOM 1278 C CA . MET A 1 262 ? -85.601 46.463 0.331 1.00 53.04 220 MET A CA 1
ATOM 1279 C C . MET A 1 262 ? -85.578 47.961 0.606 1.00 62.07 220 MET A C 1
ATOM 1280 O O . MET A 1 262 ? -84.663 48.663 0.176 1.00 59.03 220 MET A O 1
ATOM 1282 N N . LYS A 1 264 ? -88.191 48.899 -0.657 1.00 72.66 222 LYS A N 1
ATOM 1283 C CA . LYS A 1 264 ? -88.398 47.824 -1.621 1.00 58.49 222 LYS A CA 1
ATOM 1284 C C . LYS A 1 264 ? -88.031 48.262 -3.035 1.00 65.02 222 LYS A C 1
ATOM 1285 O O . LYS A 1 264 ? -88.760 47.974 -3.984 1.00 70.40 222 LYS A O 1
ATOM 1287 N N . ILE A 1 265 ? -86.899 48.947 -3.171 1.00 64.62 223 ILE A N 1
ATOM 1288 C CA . ILE A 1 265 ? -86.502 49.533 -4.451 1.00 88.10 223 ILE A CA 1
ATOM 1289 C C . ILE A 1 265 ? -85.832 48.514 -5.385 1.00 91.31 223 ILE A C 1
ATOM 1290 O O . ILE A 1 265 ? -85.799 48.712 -6.602 1.00 93.94 223 ILE A O 1
ATOM 1295 N N . LYS A 1 266 ? -85.314 47.427 -4.813 1.00 80.62 224 LYS A N 1
ATOM 1296 C CA . LYS A 1 266 ? -84.811 46.286 -5.591 1.00 85.32 224 LYS A CA 1
ATOM 1297 C C . LYS A 1 266 ? -83.727 46.647 -6.611 1.00 87.50 224 LYS A C 1
ATOM 1298 O O . LYS A 1 266 ? -83.986 46.641 -7.814 1.00 101.10 224 LYS A O 1
ATOM 1300 N N . TYR A 1 267 ? -82.519 46.955 -6.142 1.00 102.46 225 TYR A N 1
ATOM 1301 C CA . TYR A 1 267 ? -81.468 47.417 -7.047 1.00 88.02 225 TYR A CA 1
ATOM 1302 C C . TYR A 1 267 ? -80.505 46.247 -7.337 1.00 77.74 225 TYR A C 1
ATOM 1303 O O . TYR A 1 267 ? -80.673 45.162 -6.785 1.00 91.14 225 TYR A O 1
ATOM 1312 N N . GLU A 1 268 ? -79.517 46.457 -8.205 1.00 59.35 226 GLU A N 1
ATOM 1313 C CA . GLU A 1 268 ? -78.605 45.393 -8.646 1.00 55.70 226 GLU A CA 1
ATOM 1314 C C . GLU A 1 268 ? -77.136 45.722 -8.366 1.00 50.04 226 GLU A C 1
ATOM 1315 O O . GLU A 1 268 ? -76.678 46.829 -8.649 1.00 51.06 226 GLU A O 1
ATOM 1321 N N . ILE A 1 269 ? -76.399 44.752 -7.828 1.00 45.28 227 ILE A N 1
ATOM 1322 C CA . ILE A 1 269 ? -74.976 44.939 -7.535 1.00 49.46 227 ILE A CA 1
ATOM 1323 C C . ILE A 1 269 ? -74.099 43.894 -8.230 1.00 52.53 227 ILE A C 1
ATOM 1324 O O . ILE A 1 269 ? -74.320 42.683 -8.101 1.00 48.95 227 ILE A O 1
ATOM 1329 N N . ILE A 1 270 ? -73.106 44.373 -8.974 1.00 47.05 228 ILE A N 1
ATOM 1330 C CA . ILE A 1 270 ? -72.205 43.505 -9.730 1.00 45.17 228 ILE A CA 1
ATOM 1331 C C . ILE A 1 270 ? -70.825 43.487 -9.080 1.00 49.39 228 ILE A C 1
ATOM 1332 O O . ILE A 1 270 ? -70.181 44.528 -8.950 1.00 44.62 228 ILE A O 1
ATOM 1337 N N . MET A 1 271 ? -70.375 42.310 -8.658 1.00 52.79 229 MET A N 1
ATOM 1338 C CA . MET A 1 271 ? -69.056 42.172 -8.050 1.00 47.71 229 MET A CA 1
ATOM 1339 C C . MET A 1 271 ? -68.015 41.824 -9.106 1.00 42.67 229 MET A C 1
ATOM 1340 O O . MET A 1 271 ? -68.256 40.984 -9.975 1.00 47.69 229 MET A O 1
ATOM 1342 N N . ILE A 1 272 ? -66.858 42.473 -9.026 1.00 40.13 230 ILE A N 1
ATOM 1343 C CA . ILE A 1 272 ? -65.764 42.237 -9.962 1.00 51.53 230 ILE A CA 1
ATOM 1344 C C . ILE A 1 272 ? -64.530 41.800 -9.180 1.00 60.38 230 ILE A C 1
ATOM 1345 O O . ILE A 1 272 ? -64.467 41.986 -7.965 1.00 74.25 230 ILE A O 1
ATOM 1350 N N . ASP A 1 273 ? -63.553 41.211 -9.859 1.00 60.05 231 ASP A N 1
ATOM 1351 C CA . ASP A 1 273 ? -62.329 40.798 -9.185 1.00 49.31 231 ASP A CA 1
ATOM 1352 C C . ASP A 1 273 ? -61.100 41.502 -9.743 1.00 55.98 231 ASP A C 1
ATOM 1353 O O . ASP A 1 273 ? -61.115 42.015 -10.862 1.00 64.05 231 ASP A O 1
ATOM 1358 N N . TRP A 1 274 ? -60.043 41.527 -8.939 1.00 57.43 232 TRP A N 1
ATOM 1359 C CA . TRP A 1 274 ? -58.825 42.272 -9.246 1.00 56.11 232 TRP A CA 1
ATOM 1360 C C . TRP A 1 274 ? -58.172 41.823 -10.546 1.00 59.53 232 TRP A C 1
ATOM 1361 O O . TRP A 1 274 ? -57.440 42.583 -11.181 1.00 57.13 232 TRP A O 1
ATOM 1372 N N . GLY A 1 275 ? -58.433 40.581 -10.936 1.00 64.39 233 GLY A N 1
ATOM 1373 C CA . GLY A 1 275 ? -57.957 40.084 -12.210 1.00 54.93 233 GLY A CA 1
ATOM 1374 C C . GLY A 1 275 ? -58.581 40.805 -13.391 1.00 64.76 233 GLY A C 1
ATOM 1375 O O . GLY A 1 275 ? -57.904 41.079 -14.377 1.00 75.55 233 GLY A O 1
ATOM 1376 N N . PHE A 1 276 ? -59.866 41.132 -13.285 1.00 63.94 234 PHE A N 1
ATOM 1377 C CA . PHE A 1 276 ? -60.624 41.660 -14.422 1.00 67.29 234 PHE A CA 1
ATOM 1378 C C . PHE A 1 276 ? -60.513 43.183 -14.570 1.00 71.16 234 PHE A C 1
ATOM 1379 O O . PHE A 1 276 ? -60.909 43.744 -15.592 1.00 78.13 234 PHE A O 1
ATOM 1387 N N . TYR A 1 277 ? -59.980 43.847 -13.549 1.00 70.03 235 TYR A N 1
ATOM 1388 C CA . TYR A 1 277 ? -59.825 45.297 -13.584 1.00 58.68 235 TYR A CA 1
ATOM 1389 C C . TYR A 1 277 ? -58.682 45.732 -14.504 1.00 58.33 235 TYR A C 1
ATOM 1390 O O . TYR A 1 277 ? -58.868 46.558 -15.407 1.00 63.92 235 TYR A O 1
ATOM 1399 N N . ASN A 1 278 ? -57.502 45.164 -14.279 1.00 66.23 236 ASN A N 1
ATOM 1400 C CA . ASN A 1 278 ? -56.353 45.445 -15.127 1.00 67.16 236 ASN A CA 1
ATOM 1401 C C . ASN A 1 278 ? -56.584 44.885 -16.527 1.00 66.06 236 ASN A C 1
ATOM 1402 O O . ASN A 1 278 ? -56.030 45.382 -17.507 1.00 65.70 236 ASN A O 1
ATOM 1407 N N . LYS A 1 279 ? -57.415 43.849 -16.607 1.00 66.11 237 LYS A N 1
ATOM 1408 C CA . LYS A 1 279 ? -57.851 43.293 -17.882 1.00 71.76 237 LYS A CA 1
ATOM 1409 C C . LYS A 1 279 ? -58.856 44.213 -18.562 1.00 60.74 237 LYS A C 1
ATOM 1410 O O . LYS A 1 279 ? -59.049 44.146 -19.775 1.00 66.34 237 LYS A O 1
ATOM 1416 N N . LEU A 1 280 ? -59.510 45.055 -17.768 1.00 53.45 238 LEU A N 1
ATOM 1417 C CA . LEU A 1 280 ? -60.420 46.067 -18.297 1.00 57.63 238 LEU A CA 1
ATOM 1418 C C . LEU A 1 280 ? -59.659 47.288 -18.803 1.00 57.57 238 LEU A C 1
ATOM 1419 O O . LEU A 1 280 ? -60.074 47.926 -19.770 1.00 50.74 238 LEU A O 1
ATOM 1424 N N . LEU A 1 281 ? -58.545 47.605 -18.146 1.00 54.69 239 LEU A N 1
ATOM 1425 C CA . LEU A 1 281 ? -57.804 48.833 -18.445 1.00 49.25 239 LEU A CA 1
ATOM 1426 C C . LEU A 1 281 ? -57.121 48.826 -19.817 1.00 46.55 239 LEU A C 1
ATOM 1427 O O . LEU A 1 281 ? -56.816 49.888 -20.359 1.00 57.76 239 LEU A O 1
ATOM 1432 N N . GLN A 1 282 ? -56.883 47.645 -20.380 1.00 51.49 240 GLN A N 1
ATOM 1433 C CA . GLN A 1 282 ? -56.375 47.561 -21.748 1.00 69.78 240 GLN A CA 1
ATOM 1434 C C . GLN A 1 282 ? -57.527 47.805 -22.716 1.00 57.30 240 GLN A C 1
ATOM 1435 O O . GLN A 1 282 ? -57.340 48.352 -23.807 1.00 65.16 240 GLN A O 1
ATOM 1441 N N . THR A 1 283 ? -58.725 47.413 -22.292 1.00 51.03 241 THR A N 1
ATOM 1442 C CA . THR A 1 283 ? -59.930 47.660 -23.070 1.00 51.61 241 THR A CA 1
ATOM 1443 C C . THR A 1 283 ? -60.388 49.095 -22.829 1.00 51.44 241 THR A C 1
ATOM 1444 O O . THR A 1 283 ? -60.248 49.949 -23.705 1.00 64.19 241 THR A O 1
ATOM 1448 N N . ASN A 1 284 ? -60.939 49.356 -21.644 1.00 45.45 242 ASN A N 1
ATOM 1449 C CA . ASN A 1 284 ? -61.218 50.726 -21.214 1.00 44.33 242 ASN A CA 1
ATOM 1450 C C . ASN A 1 284 ? -60.454 51.097 -19.945 1.00 53.15 242 ASN A C 1
ATOM 1451 O O . ASN A 1 284 ? -60.723 50.549 -18.872 1.00 53.76 242 ASN A O 1
ATOM 1456 N N . PRO A 1 285 ? -59.495 52.029 -20.066 1.00 51.39 243 PRO A N 1
ATOM 1457 C CA . PRO A 1 285 ? -58.777 52.591 -18.916 1.00 49.78 243 PRO A CA 1
ATOM 1458 C C . PRO A 1 285 ? -59.710 53.431 -18.056 1.00 50.12 243 PRO A C 1
ATOM 1459 O O . PRO A 1 285 ? -60.599 54.075 -18.613 1.00 55.72 243 PRO A O 1
ATOM 1463 N N . ALA A 1 286 ? -59.506 53.424 -16.741 1.00 64.94 244 ALA A N 1
ATOM 1464 C CA . ALA A 1 286 ? -60.363 54.146 -15.802 1.00 67.42 244 ALA A CA 1
ATOM 1465 C C . ALA A 1 286 ? -61.844 53.806 -15.968 1.00 60.63 244 ALA A C 1
ATOM 1466 O O . ALA A 1 286 ? -62.648 54.660 -16.348 1.00 70.96 244 ALA A O 1
ATOM 1468 N N . ILE A 1 287 ? -62.192 52.553 -15.687 1.00 51.66 245 ILE A N 1
ATOM 1469 C CA . ILE A 1 287 ? -63.589 52.139 -15.617 1.00 44.12 245 ILE A CA 1
ATOM 1470 C C . ILE A 1 287 ? -64.064 52.276 -14.172 1.00 54.83 245 ILE A C 1
ATOM 1471 O O . ILE A 1 287 ? -65.226 52.016 -13.858 1.00 59.24 245 ILE A O 1
ATOM 1476 N N . SER A 1 288 ? -63.159 52.705 -13.294 1.00 45.00 246 SER A N 1
ATOM 1477 C CA . SER A 1 288 ? -63.499 52.945 -11.891 1.00 45.87 246 SER A CA 1
ATOM 1478 C C . SER A 1 288 ? -64.456 54.111 -11.728 1.00 41.00 246 SER A C 1
ATOM 1479 O O . SER A 1 288 ? -64.978 54.346 -10.638 1.00 56.16 246 SER A O 1
ATOM 1482 N N . ARG A 1 289 ? -64.673 54.849 -12.811 1.00 42.65 247 ARG A N 1
ATOM 1483 C CA . ARG A 1 289 ? -65.727 55.847 -12.847 1.00 38.44 247 ARG A CA 1
ATOM 1484 C C . ARG A 1 289 ? -67.070 55.144 -12.718 1.00 56.42 247 ARG A C 1
ATOM 1485 O O . ARG A 1 289 ? -68.056 55.745 -12.295 1.00 68.55 247 ARG A O 1
ATOM 1487 N N . THR A 1 290 ? -67.100 53.871 -13.104 1.00 52.29 248 THR A N 1
ATOM 1488 C CA . THR A 1 290 ? -68.284 53.041 -12.924 1.00 61.93 248 THR A CA 1
ATOM 1489 C C . THR A 1 290 ? -68.228 52.240 -11.622 1.00 59.50 248 THR A C 1
ATOM 1490 O O . THR A 1 290 ? -69.196 51.572 -11.264 1.00 65.79 248 THR A O 1
ATOM 1494 N N . ILE A 1 291 ? -67.102 52.310 -10.914 1.00 62.87 249 ILE A N 1
ATOM 1495 C CA . ILE A 1 291 ? -66.935 51.568 -9.664 1.00 61.94 249 ILE A CA 1
ATOM 1496 C C . ILE A 1 291 ? -67.162 52.465 -8.451 1.00 55.14 249 ILE A C 1
ATOM 1497 O O . ILE A 1 291 ? -66.609 53.564 -8.365 1.00 52.46 249 ILE A O 1
ATOM 1502 N N . GLU A 1 292 ? -67.978 51.991 -7.515 1.00 66.46 250 GLU A N 1
ATOM 1503 C CA . GLU A 1 292 ? -68.354 52.780 -6.350 1.00 73.71 250 GLU A CA 1
ATOM 1504 C C . GLU A 1 292 ? -67.760 52.193 -5.075 1.00 68.88 250 GLU A C 1
ATOM 1505 O O . GLU A 1 292 ? -66.924 52.817 -4.423 1.00 73.83 250 GLU A O 1
ATOM 1511 N N . ALA A 1 293 ? -68.191 50.987 -4.726 1.00 67.81 251 ALA A N 1
ATOM 1512 C CA . ALA A 1 293 ? -67.665 50.307 -3.550 1.00 66.19 251 ALA A CA 1
ATOM 1513 C C . ALA A 1 293 ? -66.348 49.598 -3.854 1.00 51.93 251 ALA A C 1
ATOM 1514 O O . ALA A 1 293 ? -66.144 49.089 -4.957 1.00 67.17 251 ALA A O 1
ATOM 1516 N N . ILE A 1 294 ? -65.455 49.571 -2.870 1.00 53.25 252 ILE A N 1
ATOM 1517 C CA . ILE A 1 294 ? -64.217 48.802 -2.967 1.00 51.61 252 ILE A CA 1
ATOM 1518 C C . ILE A 1 294 ? -64.140 47.808 -1.816 1.00 52.89 252 ILE A C 1
ATOM 1519 O O . ILE A 1 294 ? -64.104 48.205 -0.652 1.00 49.33 252 ILE A O 1
ATOM 1524 N N . LEU A 1 295 ? -64.121 46.518 -2.129 1.00 42.67 253 LEU A N 1
ATOM 1525 C CA . LEU A 1 295 ? -63.977 45.497 -1.096 1.00 40.46 253 LEU A CA 1
ATOM 1526 C C . LEU A 1 295 ? -62.606 44.842 -1.182 1.00 51.26 253 LEU A C 1
ATOM 1527 O O . LEU A 1 295 ? -62.180 44.417 -2.256 1.00 44.53 253 LEU A O 1
ATOM 1532 N N . ILE A 1 296 ? -61.900 44.778 -0.061 1.00 55.93 254 ILE A N 1
ATOM 1533 C CA . ILE A 1 296 ? -60.615 44.082 -0.051 1.00 49.88 254 ILE A CA 1
ATOM 1534 C C . ILE A 1 296 ? -60.565 43.070 1.087 1.00 58.42 254 ILE A C 1
ATOM 1535 O O . ILE A 1 296 ? -60.663 43.435 2.251 1.00 72.17 254 ILE A O 1
ATOM 1540 N N . VAL A 1 297 ? -60.420 41.794 0.744 1.00 64.84 255 VAL A N 1
ATOM 1541 C CA . VAL A 1 297 ? -60.482 40.738 1.745 1.00 65.73 255 VAL A CA 1
ATOM 1542 C C . VAL A 1 297 ? -59.068 40.317 2.145 1.00 57.78 255 VAL A C 1
ATOM 1543 O O . VAL A 1 297 ? -58.090 40.779 1.556 1.00 57.34 255 VAL A O 1
ATOM 1547 N N . TYR A 1 298 ? -58.966 39.413 3.116 1.00 54.96 256 TYR A N 1
ATOM 1548 C CA . TYR A 1 298 ? -57.727 39.218 3.855 1.00 47.32 256 TYR A CA 1
ATOM 1549 C C . TYR A 1 298 ? -57.917 38.100 4.870 1.00 37.54 256 TYR A C 1
ATOM 1550 O O . TYR A 1 298 ? -59.043 37.823 5.277 1.00 37.63 256 TYR A O 1
ATOM 1559 N N . ASP A 1 299 ? -56.827 37.463 5.284 1.00 37.31 257 ASP A N 1
ATOM 1560 C CA . ASP A 1 299 ? -56.907 36.388 6.268 1.00 39.66 257 ASP A CA 1
ATOM 1561 C C . ASP A 1 299 ? -55.997 36.659 7.458 1.00 42.84 257 ASP A C 1
ATOM 1562 O O . ASP A 1 299 ? -56.459 37.041 8.529 1.00 46.74 257 ASP A O 1
ATOM 1564 N N . ILE A 1 300 ? -54.695 36.475 7.252 1.00 47.38 258 ILE A N 1
ATOM 1565 C CA . ILE A 1 300 ? -53.707 36.686 8.307 1.00 61.07 258 ILE A CA 1
ATOM 1566 C C . ILE A 1 300 ? -52.557 37.608 7.891 1.00 63.09 258 ILE A C 1
ATOM 1567 O O . ILE A 1 300 ? -52.352 38.651 8.516 1.00 65.35 258 ILE A O 1
ATOM 1572 N N . THR A 1 301 ? -51.790 37.231 6.869 1.00 45.52 259 THR A N 1
ATOM 1573 C CA . THR A 1 301 ? -50.672 38.066 6.410 1.00 50.62 259 THR A CA 1
ATOM 1574 C C . THR A 1 301 ? -50.913 38.731 5.043 1.00 68.28 259 THR A C 1
ATOM 1575 O O . THR A 1 301 ? -50.888 38.063 4.008 1.00 68.31 259 THR A O 1
ATOM 1579 N N . ASN A 1 302 ? -51.140 40.044 5.041 1.00 67.32 260 ASN A N 1
ATOM 1580 C CA . ASN A 1 302 ? -51.155 40.836 3.804 1.00 48.74 260 ASN A CA 1
ATOM 1581 C C . ASN A 1 302 ? -50.785 42.295 4.065 1.00 51.61 260 ASN A C 1
ATOM 1582 O O . ASN A 1 302 ? -51.200 42.875 5.065 1.00 36.33 260 ASN A O 1
ATOM 1587 N N . GLU A 1 303 ? -50.017 42.885 3.154 1.00 56.70 261 GLU A N 1
ATOM 1588 C CA . GLU A 1 303 ? -49.553 44.268 3.303 1.00 51.27 261 GLU A CA 1
ATOM 1589 C C . GLU A 1 303 ? -50.579 45.303 2.838 1.00 68.41 261 GLU A C 1
ATOM 1590 O O . GLU A 1 303 ? -50.688 46.384 3.420 1.00 78.26 261 GLU A O 1
ATOM 1592 N N . GLU A 1 304 ? -51.289 44.966 1.760 1.00 64.89 262 GLU A N 1
ATOM 1593 C CA . GLU A 1 304 ? -52.333 45.803 1.154 1.00 41.95 262 GLU A CA 1
ATOM 1594 C C . GLU A 1 304 ? -51.788 47.083 0.514 1.00 48.83 262 GLU A C 1
ATOM 1595 O O . GLU A 1 304 ? -52.538 47.846 -0.084 1.00 53.78 262 GLU A O 1
ATOM 1601 N N . SER A 1 305 ? -50.484 47.304 0.644 1.00 58.53 263 SER A N 1
ATOM 1602 C CA . SER A 1 305 ? -49.817 48.492 0.120 1.00 54.13 263 SER A CA 1
ATOM 1603 C C . SER A 1 305 ? -50.006 48.699 -1.384 1.00 68.17 263 SER A C 1
ATOM 1604 O O . SER A 1 305 ? -50.656 49.660 -1.823 1.00 76.56 263 SER A O 1
ATOM 1607 N N . PHE A 1 306 ? -49.421 47.794 -2.161 1.00 53.64 264 PHE A N 1
ATOM 1608 C CA . PHE A 1 306 ? -49.447 47.863 -3.619 1.00 53.17 264 PHE A CA 1
ATOM 1609 C C . PHE A 1 306 ? -50.852 48.021 -4.183 1.00 56.31 264 PHE A C 1
ATOM 1610 O O . PHE A 1 306 ? -51.150 49.011 -4.855 1.00 60.35 264 PHE A O 1
ATOM 1612 N N . GLN A 1 307 ? -51.697 47.028 -3.922 1.00 53.95 265 GLN A N 1
ATOM 1613 C CA . GLN A 1 307 ? -53.080 47.031 -4.383 1.00 44.13 265 GLN A CA 1
ATOM 1614 C C . GLN A 1 307 ? -53.788 48.350 -4.081 1.00 48.47 265 GLN A C 1
ATOM 1615 O O . GLN A 1 307 ? -54.558 48.843 -4.898 1.00 56.49 265 GLN A O 1
ATOM 1621 N N . ASN A 1 308 ? -53.523 48.918 -2.908 1.00 47.10 266 ASN A N 1
ATOM 1622 C CA . ASN A 1 308 ? -54.079 50.223 -2.559 1.00 54.28 266 ASN A CA 1
ATOM 1623 C C . ASN A 1 308 ? -53.551 51.360 -3.432 1.00 69.01 266 ASN A C 1
ATOM 1624 O O . ASN A 1 308 ? -54.332 52.103 -4.029 1.00 74.41 266 ASN A O 1
ATOM 1629 N N . ILE A 1 309 ? -52.228 51.500 -3.501 1.00 67.32 267 ILE A N 1
ATOM 1630 C CA . ILE A 1 309 ? -51.642 52.670 -4.152 1.00 68.38 267 ILE A CA 1
ATOM 1631 C C . ILE A 1 309 ? -51.796 52.618 -5.674 1.00 73.29 267 ILE A C 1
ATOM 1632 O O . ILE A 1 309 ? -51.735 53.651 -6.342 1.00 77.02 267 ILE A O 1
ATOM 1637 N N . HIS A 1 310 ? -51.997 51.420 -6.219 1.00 66.90 268 HIS A N 1
ATOM 1638 C CA . HIS A 1 310 ? -52.322 51.280 -7.635 1.00 63.43 268 HIS A CA 1
ATOM 1639 C C . HIS A 1 310 ? -53.815 51.519 -7.850 1.00 63.50 268 HIS A C 1
ATOM 1640 O O . HIS A 1 310 ? -54.259 51.781 -8.968 1.00 65.54 268 HIS A O 1
ATOM 1642 N N . ARG A 1 311 ? -54.580 51.386 -6.773 1.00 65.34 269 ARG A N 1
ATOM 1643 C CA . ARG A 1 311 ? -55.994 51.737 -6.766 1.00 69.57 269 ARG A CA 1
ATOM 1644 C C . ARG A 1 311 ? -56.203 53.141 -6.214 1.00 79.59 269 ARG A C 1
ATOM 1645 O O . ARG A 1 311 ? -57.331 53.560 -5.992 1.00 73.50 269 ARG A O 1
ATOM 1647 N N . LYS A 1 312 ? -55.113 53.851 -5.947 1.00 84.52 270 LYS A N 1
ATOM 1648 C CA . LYS A 1 312 ? -55.209 55.207 -5.414 1.00 82.12 270 LYS A CA 1
ATOM 1649 C C . LYS A 1 312 ? -55.388 56.218 -6.549 1.00 81.73 270 LYS A C 1
ATOM 1650 O O . LYS A 1 312 ? -55.509 57.421 -6.320 1.00 95.32 270 LYS A O 1
ATOM 1656 N N . TYR A 1 313 ? -55.431 55.713 -7.776 1.00 76.24 271 TYR A N 1
ATOM 1657 C CA . TYR A 1 313 ? -55.450 56.570 -8.954 1.00 75.49 271 TYR A CA 1
ATOM 1658 C C . TYR A 1 313 ? -56.856 56.950 -9.416 1.00 83.49 271 TYR A C 1
ATOM 1659 O O . TYR A 1 313 ? -57.258 58.109 -9.324 1.00 87.62 271 TYR A O 1
ATOM 1668 N N . TYR A 1 314 ? -57.585 55.973 -9.934 1.00 79.02 272 TYR A N 1
ATOM 1669 C CA . TYR A 1 314 ? -58.934 56.187 -10.448 1.00 78.95 272 TYR A CA 1
ATOM 1670 C C . TYR A 1 314 ? -59.971 56.508 -9.324 1.00 61.31 272 TYR A C 1
ATOM 1671 O O . TYR A 1 314 ? -60.830 57.371 -9.508 1.00 77.14 272 TYR A O 1
ATOM 1680 N N . PRO A 1 315 ? -59.879 55.825 -8.157 1.00 59.19 273 PRO A N 1
ATOM 1681 C CA . PRO A 1 315 ? -60.566 56.182 -6.903 1.00 69.95 273 PRO A CA 1
ATOM 1682 C C . PRO A 1 315 ? -60.086 57.480 -6.245 1.00 68.89 273 PRO A C 1
ATOM 1683 O O . PRO A 1 315 ? -59.522 58.337 -6.930 1.00 71.47 273 PRO A O 1
ATOM 1687 N N . LEU A 1 316 ? -60.323 57.582 -4.931 1.00 71.06 274 LEU A N 1
ATOM 1688 C CA . LEU A 1 316 ? -60.414 58.813 -4.125 1.00 76.18 274 LEU A CA 1
ATOM 1689 C C . LEU A 1 316 ? -61.736 59.538 -4.365 1.00 75.76 274 LEU A C 1
ATOM 1690 O O . LEU A 1 316 ? -61.848 60.752 -4.188 1.00 83.76 274 LEU A O 1
ATOM 1695 N N . ILE A 1 317 ? -62.744 58.771 -4.765 1.00 75.76 275 ILE A N 1
ATOM 1696 C CA . ILE A 1 317 ? -64.135 59.175 -4.595 1.00 77.99 275 ILE A CA 1
ATOM 1697 C C . ILE A 1 317 ? -64.854 58.050 -3.854 1.00 77.62 275 ILE A C 1
ATOM 1698 O O . ILE A 1 317 ? -65.131 58.144 -2.661 1.00 74.63 275 ILE A O 1
ATOM 1703 N N . ASN A 1 318 ? -65.161 57.000 -4.611 1.00 75.42 276 ASN A N 1
ATOM 1704 C CA . ASN A 1 318 ? -65.420 55.631 -4.150 1.00 54.42 276 ASN A CA 1
ATOM 1705 C C . ASN A 1 318 ? -66.358 55.375 -2.962 1.00 59.84 276 ASN A C 1
ATOM 1706 O O . ASN A 1 318 ? -67.371 56.044 -2.766 1.00 73.10 276 ASN A O 1
ATOM 1711 N N . ASN A 1 319 ? -65.942 54.381 -2.182 1.00 62.74 277 ASN A N 1
ATOM 1712 C CA . ASN A 1 319 ? -66.586 53.851 -0.985 1.00 44.67 277 ASN A CA 1
ATOM 1713 C C . ASN A 1 319 ? -65.660 52.705 -0.607 1.00 43.26 277 ASN A C 1
ATOM 1714 O O . ASN A 1 319 ? -64.936 52.218 -1.475 1.00 52.02 277 ASN A O 1
ATOM 1719 N N . LYS A 1 320 ? -65.641 52.257 0.643 1.00 54.13 278 LYS A N 1
ATOM 1720 C CA . LYS A 1 320 ? -64.641 51.246 0.983 1.00 48.32 278 LYS A CA 1
ATOM 1721 C C . LYS A 1 320 ? -64.949 50.337 2.169 1.00 47.89 278 LYS A C 1
ATOM 1722 O O . LYS A 1 320 ? -65.581 50.752 3.139 1.00 54.85 278 LYS A O 1
ATOM 1728 N N . PHE A 1 321 ? -64.476 49.096 2.072 1.00 49.31 279 PHE A N 1
ATOM 1729 C CA . PHE A 1 321 ? -64.402 48.189 3.209 1.00 52.32 279 PHE A CA 1
ATOM 1730 C C . PHE A 1 321 ? -63.266 47.179 3.059 1.00 64.18 279 PHE A C 1
ATOM 1731 O O . PHE A 1 321 ? -63.004 46.648 1.965 1.00 70.43 279 PHE A O 1
ATOM 1733 N N . SER A 1 322 ? -62.603 46.911 4.178 1.00 62.54 280 SER A N 1
ATOM 1734 C CA . SER A 1 322 ? -61.667 45.804 4.278 1.00 59.24 280 SER A CA 1
ATOM 1735 C C . SER A 1 322 ? -62.335 44.720 5.101 1.00 63.20 280 SER A C 1
ATOM 1736 O O . SER A 1 322 ? -63.059 45.013 6.047 1.00 69.94 280 SER A O 1
ATOM 1739 N N . ASP A 1 323 ? -62.104 43.471 4.728 1.00 51.84 281 ASP A N 1
ATOM 1740 C CA . ASP A 1 323 ? -62.762 42.347 5.368 1.00 53.95 281 ASP A CA 1
ATOM 1741 C C . ASP A 1 323 ? -61.721 41.345 5.844 1.00 54.33 281 ASP A C 1
ATOM 1742 O O . ASP A 1 323 ? -60.606 41.306 5.321 1.00 60.74 281 ASP A O 1
ATOM 1747 N N . VAL A 1 324 ? -62.073 40.554 6.850 1.00 47.33 282 VAL A N 1
ATOM 1748 C CA . VAL A 1 324 ? -61.192 39.499 7.332 1.00 46.19 282 VAL A CA 1
ATOM 1749 C C . VAL A 1 324 ? -61.819 38.156 6.988 1.00 54.30 282 VAL A C 1
ATOM 1750 O O . VAL A 1 324 ? -63.042 38.018 7.016 1.00 66.13 282 VAL A O 1
ATOM 1754 N N . ALA A 1 325 ? -60.990 37.179 6.636 1.00 50.48 283 ALA A N 1
ATOM 1755 C CA . ALA A 1 325 ? -61.484 35.881 6.187 1.00 46.77 283 ALA A CA 1
ATOM 1756 C C . ALA A 1 325 ? -60.652 34.739 6.758 1.00 50.45 283 ALA A C 1
ATOM 1757 O O . ALA A 1 325 ? -59.792 34.950 7.612 1.00 55.44 283 ALA A O 1
ATOM 1759 N N . GLY A 1 326 ? -60.918 33.530 6.278 1.00 60.11 284 GLY A N 1
ATOM 1760 C CA . GLY A 1 326 ? -60.285 32.340 6.811 1.00 53.80 284 GLY A CA 1
ATOM 1761 C C . GLY A 1 326 ? -61.342 31.340 7.220 1.00 66.13 284 GLY A C 1
ATOM 1762 O O . GLY A 1 326 ? -62.531 31.653 7.212 1.00 51.09 284 GLY A O 1
ATOM 1763 N N . LYS A 1 332 ? -52.520 33.222 14.150 1.00 60.39 290 LYS A N 1
ATOM 1764 C CA . LYS A 1 332 ? -52.019 34.505 14.629 1.00 64.95 290 LYS A CA 1
ATOM 1765 C C . LYS A 1 332 ? -52.709 35.668 13.922 1.00 51.44 290 LYS A C 1
ATOM 1766 O O . LYS A 1 332 ? -52.071 36.409 13.171 1.00 49.08 290 LYS A O 1
ATOM 1768 N N . THR A 1 333 ? -54.006 35.838 14.180 1.00 46.86 291 THR A N 1
ATOM 1769 C CA . THR A 1 333 ? -54.816 36.816 13.450 1.00 56.20 291 THR A CA 1
ATOM 1770 C C . THR A 1 333 ? -56.047 37.300 14.233 1.00 72.47 291 THR A C 1
ATOM 1771 O O . THR A 1 333 ? -56.156 37.063 15.437 1.00 80.90 291 THR A O 1
ATOM 1773 N N . ASP A 1 334 ? -56.947 37.999 13.539 1.00 75.62 292 ASP A N 1
ATOM 1774 C CA . ASP A 1 334 ? -58.171 38.570 14.121 1.00 68.91 292 ASP A CA 1
ATOM 1775 C C . ASP A 1 334 ? -57.878 39.619 15.191 1.00 63.18 292 ASP A C 1
ATOM 1776 O O . ASP A 1 334 ? -58.704 39.871 16.070 1.00 79.01 292 ASP A O 1
ATOM 1778 N N . LEU A 1 335 ? -56.706 40.234 15.105 1.00 56.93 293 LEU A N 1
ATOM 1779 C CA . LEU A 1 335 ? -56.388 41.374 15.950 1.00 55.26 293 LEU A CA 1
ATOM 1780 C C . LEU A 1 335 ? -56.795 42.652 15.224 1.00 43.80 293 LEU A C 1
ATOM 1781 O O . LEU A 1 335 ? -56.310 42.924 14.124 1.00 47.40 293 LEU A O 1
ATOM 1783 N N . GLU A 1 336 ? -57.688 43.432 15.830 1.00 48.32 294 GLU A N 1
ATOM 1784 C CA . GLU A 1 336 ? -58.282 44.585 15.150 1.00 54.06 294 GLU A CA 1
ATOM 1785 C C . GLU A 1 336 ? -57.466 45.875 15.257 1.00 55.42 294 GLU A C 1
ATOM 1786 O O . GLU A 1 336 ? -57.828 46.886 14.655 1.00 56.08 294 GLU A O 1
ATOM 1792 N N . ALA A 1 337 ? -56.377 45.855 16.016 1.00 57.51 295 ALA A N 1
ATOM 1793 C CA . ALA A 1 337 ? -55.567 47.059 16.175 1.00 50.28 295 ALA A CA 1
ATOM 1794 C C . ALA A 1 337 ? -54.738 47.359 14.927 1.00 42.09 295 ALA A C 1
ATOM 1795 O O . ALA A 1 337 ? -54.670 48.506 14.487 1.00 44.25 295 ALA A O 1
ATOM 1797 N N . GLN A 1 338 ? -54.106 46.333 14.360 1.00 44.26 296 GLN A N 1
ATOM 1798 C CA . GLN A 1 338 ? -53.298 46.516 13.158 1.00 44.05 296 GLN A CA 1
ATOM 1799 C C . GLN A 1 338 ? -54.164 46.431 11.909 1.00 45.56 296 GLN A C 1
ATOM 1800 O O . GLN A 1 338 ? -53.668 46.557 10.791 1.00 48.29 296 GLN A O 1
ATOM 1806 N N . ARG A 1 339 ? -55.457 46.196 12.102 1.00 41.49 297 ARG A N 1
ATOM 1807 C CA . ARG A 1 339 ? -56.410 46.238 10.998 1.00 44.37 297 ARG A CA 1
ATOM 1808 C C . ARG A 1 339 ? -56.772 47.679 10.656 1.00 44.00 297 ARG A C 1
ATOM 1809 O O . ARG A 1 339 ? -56.803 48.068 9.484 1.00 53.60 297 ARG A O 1
ATOM 1811 N N . LYS A 1 340 ? -57.011 48.471 11.699 1.00 51.20 298 LYS A N 1
ATOM 1812 C CA . LYS A 1 340 ? -57.502 49.841 11.562 1.00 52.84 298 LYS A CA 1
ATOM 1813 C C . LYS A 1 340 ? -56.391 50.854 11.269 1.00 48.09 298 LYS A C 1
ATOM 1814 O O . LYS A 1 340 ? -56.661 52.049 11.145 1.00 62.38 298 LYS A O 1
ATOM 1820 N N . ILE A 1 341 ? -55.145 50.387 11.179 1.00 47.16 299 ILE A N 1
ATOM 1821 C CA . ILE A 1 341 ? -54.043 51.261 10.769 1.00 47.56 299 ILE A CA 1
ATOM 1822 C C . ILE A 1 341 ? -54.038 51.423 9.244 1.00 62.72 299 ILE A C 1
ATOM 1823 O O . ILE A 1 341 ? -53.861 52.534 8.734 1.00 73.95 299 ILE A O 1
ATOM 1828 N N . THR A 1 342 ? -54.241 50.320 8.523 1.00 44.18 300 THR A N 1
ATOM 1829 C CA . THR A 1 342 ? -54.448 50.368 7.079 1.00 34.71 300 THR A CA 1
ATOM 1830 C C . THR A 1 342 ? -55.874 50.824 6.821 1.00 38.71 300 THR A C 1
ATOM 1831 O O . THR A 1 342 ? -56.143 51.559 5.868 1.00 38.10 300 THR A O 1
ATOM 1835 N N . MET A 1 343 ? -56.784 50.394 7.690 1.00 44.14 301 MET A N 1
ATOM 1836 C CA . MET A 1 343 ? -58.179 50.785 7.565 1.00 43.64 301 MET A CA 1
ATOM 1837 C C . MET A 1 343 ? -58.410 52.230 7.976 1.00 50.62 301 MET A C 1
ATOM 1838 O O . MET A 1 343 ? -59.518 52.716 7.860 1.00 45.03 301 MET A O 1
ATOM 1840 N N . GLY A 1 344 ? -57.384 52.918 8.469 1.00 54.21 302 GLY A N 1
ATOM 1841 C CA . GLY A 1 344 ? -57.509 54.340 8.765 1.00 62.35 302 GLY A CA 1
ATOM 1842 C C . GLY A 1 344 ? -57.971 55.091 7.525 1.00 68.25 302 GLY A C 1
ATOM 1843 O O . GLY A 1 344 ? -58.557 56.170 7.607 1.00 61.66 302 GLY A O 1
ATOM 1844 N N . ASP A 1 345 ? -57.685 54.488 6.375 1.00 55.88 303 ASP A N 1
ATOM 1845 C CA . ASP A 1 345 ? -58.167 54.899 5.060 1.00 48.04 303 ASP A CA 1
ATOM 1846 C C . ASP A 1 345 ? -59.646 54.533 4.817 1.00 56.75 303 ASP A C 1
ATOM 1847 O O . ASP A 1 345 ? -60.323 55.155 3.997 1.00 57.12 303 ASP A O 1
ATOM 1852 N N . ALA A 1 346 ? -60.159 53.557 5.565 1.00 51.27 304 ALA A N 1
ATOM 1853 C CA . ALA A 1 346 ? -61.458 52.946 5.265 1.00 37.55 304 ALA A CA 1
ATOM 1854 C C . ALA A 1 346 ? -62.219 52.529 6.525 1.00 39.31 304 ALA A C 1
ATOM 1855 O O . ALA A 1 346 ? -61.957 53.028 7.618 1.00 50.90 304 ALA A O 1
ATOM 1857 N N . LEU A 1 347 ? -63.233 51.688 6.359 1.00 33.14 305 LEU A N 1
ATOM 1858 C CA . LEU A 1 347 ? -63.781 50.961 7.504 1.00 44.44 305 LEU A CA 1
ATOM 1859 C C . LEU A 1 347 ? -63.503 49.473 7.313 1.00 50.71 305 LEU A C 1
ATOM 1860 O O . LEU A 1 347 ? -63.393 48.995 6.183 1.00 55.60 305 LEU A O 1
ATOM 1865 N N . THR A 1 348 ? -63.371 48.750 8.421 1.00 57.75 306 THR A N 1
ATOM 1866 C CA . THR A 1 348 ? -62.998 47.341 8.373 1.00 61.26 306 THR A CA 1
ATOM 1867 C C . THR A 1 348 ? -64.002 46.446 9.084 1.00 66.21 306 THR A C 1
ATOM 1868 O O . THR A 1 348 ? -64.825 46.909 9.873 1.00 41.46 306 THR A O 1
ATOM 1872 N N . LEU A 1 349 ? -63.919 45.154 8.789 1.00 64.90 307 LEU A N 1
ATOM 1873 C CA . LEU A 1 349 ? -64.839 44.168 9.325 1.00 45.54 307 LEU A CA 1
ATOM 1874 C C . LEU A 1 349 ? -64.137 42.815 9.401 1.00 40.45 307 LEU A C 1
ATOM 1875 O O . LEU A 1 349 ? -63.228 42.542 8.618 1.00 52.83 307 LEU A O 1
ATOM 1880 N N . ALA A 1 350 ? -64.547 41.975 10.345 1.00 36.57 308 ALA A N 1
ATOM 1881 C CA . ALA A 1 350 ? -63.887 40.688 10.552 1.00 36.52 308 ALA A CA 1
ATOM 1882 C C . ALA A 1 350 ? -64.884 39.550 10.726 1.00 48.03 308 ALA A C 1
ATOM 1883 O O . ALA A 1 350 ? -65.771 39.628 11.572 1.00 57.24 308 ALA A O 1
ATOM 1885 N N . ASP A 1 351 ? -64.728 38.496 9.928 1.00 53.87 309 ASP A N 1
ATOM 1886 C CA . ASP A 1 351 ? -65.558 37.300 10.056 1.00 56.42 309 ASP A CA 1
ATOM 1887 C C . ASP A 1 351 ? -64.908 36.104 9.369 1.00 49.37 309 ASP A C 1
ATOM 1888 O O . ASP A 1 351 ? -63.776 36.198 8.901 1.00 55.88 309 ASP A O 1
ATOM 1893 N N . TRP A 1 352 ? -65.625 34.983 9.312 1.00 41.73 310 TRP A N 1
ATOM 1894 C CA . TRP A 1 352 ? -65.086 33.759 8.722 1.00 58.32 310 TRP A CA 1
ATOM 1895 C C . TRP A 1 352 ? -66.181 32.854 8.165 1.00 65.86 310 TRP A C 1
ATOM 1896 O O . TRP A 1 352 ? -67.318 32.893 8.631 1.00 73.68 310 TRP A O 1
ATOM 1898 N N . LEU A 1 353 ? -65.820 32.053 7.164 1.00 73.58 311 LEU A N 1
ATOM 1899 C CA . LEU A 1 353 ? -66.645 30.946 6.665 1.00 62.83 311 LEU A CA 1
ATOM 1900 C C . LEU A 1 353 ? -68.112 31.297 6.398 1.00 64.30 311 LEU A C 1
ATOM 1901 O O . LEU A 1 353 ? -68.416 32.193 5.611 1.00 79.78 311 LEU A O 1
ATOM 1903 N N . GLY A 1 354 ? -69.012 30.564 7.052 1.00 67.20 312 GLY A N 1
ATOM 1904 C CA . GLY A 1 354 ? -70.439 30.727 6.852 1.00 78.27 312 GLY A CA 1
ATOM 1905 C C . GLY A 1 354 ? -71.138 31.465 7.976 1.00 73.33 312 GLY A C 1
ATOM 1906 O O . GLY A 1 354 ? -72.369 31.487 8.048 1.00 80.68 312 GLY A O 1
ATOM 1907 N N . TYR A 1 355 ? -70.355 32.073 8.860 1.00 60.81 313 TYR A N 1
ATOM 1908 C CA . TYR A 1 355 ? -70.900 33.000 9.845 1.00 56.73 313 TYR A CA 1
ATOM 1909 C C . TYR A 1 355 ? -71.263 34.296 9.129 1.00 44.75 313 TYR A C 1
ATOM 1910 O O . TYR A 1 355 ? -71.901 35.183 9.690 1.00 57.99 313 TYR A O 1
ATOM 1912 N N . LYS A 1 356 ? -70.847 34.366 7.868 1.00 55.48 314 LYS A N 1
ATOM 1913 C CA . LYS A 1 356 ? -71.033 35.524 7.003 1.00 63.08 314 LYS A CA 1
ATOM 1914 C C . LYS A 1 356 ? -72.483 35.780 6.586 1.00 56.76 314 LYS A C 1
ATOM 1915 O O . LYS A 1 356 ? -72.772 36.829 6.011 1.00 66.05 314 LYS A O 1
ATOM 1917 N N . TYR A 1 357 ? -73.382 34.844 6.899 1.00 53.74 315 TYR A N 1
ATOM 1918 C CA . TYR A 1 357 ? -74.811 34.938 6.556 1.00 55.11 315 TYR A CA 1
ATOM 1919 C C . TYR A 1 357 ? -75.338 36.325 6.878 1.00 54.69 315 TYR A C 1
ATOM 1920 O O . TYR A 1 357 ? -76.146 36.904 6.152 1.00 66.64 315 TYR A O 1
ATOM 1929 N N . VAL A 1 358 ? -74.851 36.826 8.001 1.00 60.13 316 VAL A N 1
ATOM 1930 C CA . VAL A 1 358 ? -75.079 38.169 8.468 1.00 64.17 316 VAL A CA 1
ATOM 1931 C C . VAL A 1 358 ? -74.012 39.106 7.881 1.00 58.09 316 VAL A C 1
ATOM 1932 O O . VAL A 1 358 ? -74.364 40.037 7.171 1.00 61.66 316 VAL A O 1
ATOM 1936 N N . GLU A 1 359 ? -72.727 38.848 8.138 1.00 67.94 317 GLU A N 1
ATOM 1937 C CA . GLU A 1 359 ? -71.652 39.763 7.734 1.00 66.27 317 GLU A CA 1
ATOM 1938 C C . GLU A 1 359 ? -71.745 40.198 6.273 1.00 69.08 317 GLU A C 1
ATOM 1939 O O . GLU A 1 359 ? -71.778 41.396 5.992 1.00 67.59 317 GLU A O 1
ATOM 1941 N N . MET A 1 360 ? -71.794 39.231 5.360 1.00 71.73 318 MET A N 1
ATOM 1942 C CA . MET A 1 360 ? -72.099 39.514 3.961 1.00 65.13 318 MET A CA 1
ATOM 1943 C C . MET A 1 360 ? -73.287 40.455 3.883 1.00 68.33 318 MET A C 1
ATOM 1944 O O . MET A 1 360 ? -73.139 41.633 3.546 1.00 76.40 318 MET A O 1
ATOM 1949 N N . SER A 1 361 ? -74.450 39.935 4.265 1.00 56.84 319 SER A N 1
ATOM 1950 C CA . SER A 1 361 ? -75.685 40.703 4.288 1.00 68.57 319 SER A CA 1
ATOM 1951 C C . SER A 1 361 ? -75.539 41.993 5.086 1.00 70.62 319 SER A C 1
ATOM 1952 O O . SER A 1 361 ? -76.231 42.972 4.814 1.00 66.66 319 SER A O 1
ATOM 1955 N N . SER A 1 362 ? -74.651 41.992 6.076 1.00 62.34 320 SER A N 1
ATOM 1956 C CA . SER A 1 362 ? -74.403 43.196 6.858 1.00 62.05 320 SER A CA 1
ATOM 1957 C C . SER A 1 362 ? -73.541 44.174 6.088 1.00 69.89 320 SER A C 1
ATOM 1958 O O . SER A 1 362 ? -73.878 45.349 5.984 1.00 76.55 320 SER A O 1
ATOM 1961 N N . LYS A 1 363 ? -72.424 43.689 5.550 1.00 64.15 321 LYS A N 1
ATOM 1962 C CA . LYS A 1 363 ? -71.430 44.598 4.996 1.00 70.24 321 LYS A CA 1
ATOM 1963 C C . LYS A 1 363 ? -71.904 45.224 3.699 1.00 74.63 321 LYS A C 1
ATOM 1964 O O . LYS A 1 363 ? -72.055 46.447 3.602 1.00 87.43 321 LYS A O 1
ATOM 1966 N N . ASP A 1 364 ? -72.202 44.363 2.732 1.00 70.01 322 ASP A N 1
ATOM 1967 C CA . ASP A 1 364 ? -72.596 44.793 1.399 1.00 76.12 322 ASP A CA 1
ATOM 1968 C C . ASP A 1 364 ? -73.744 45.792 1.496 1.00 78.16 322 ASP A C 1
ATOM 1969 O O . ASP A 1 364 ? -73.546 46.997 1.289 1.00 73.73 322 ASP A O 1
ATOM 1974 N N . THR A 1 365 ? -74.914 45.297 1.896 1.00 71.99 323 THR A N 1
ATOM 1975 C CA . THR A 1 365 ? -76.112 46.123 1.997 1.00 75.46 323 THR A CA 1
ATOM 1976 C C . THR A 1 365 ? -75.896 47.363 2.856 1.00 83.75 323 THR A C 1
ATOM 1977 O O . THR A 1 365 ? -76.642 48.333 2.724 1.00 81.99 323 THR A O 1
ATOM 1981 N N . GLU A 1 366 ? -74.909 47.341 3.752 1.00 80.16 324 GLU A N 1
ATOM 1982 C CA . GLU A 1 366 ? -74.592 48.575 4.458 1.00 72.53 324 GLU A CA 1
ATOM 1983 C C . GLU A 1 366 ? -74.156 49.625 3.446 1.00 81.33 324 GLU A C 1
ATOM 1984 O O . GLU A 1 366 ? -74.914 50.554 3.137 1.00 82.57 324 GLU A O 1
ATOM 1986 N N . ASP A 1 367 ? -72.965 49.432 2.881 1.00 74.70 325 ASP A N 1
ATOM 1987 C CA . ASP A 1 367 ? -72.368 50.452 2.025 1.00 67.16 325 ASP A CA 1
ATOM 1988 C C . ASP A 1 367 ? -73.241 50.661 0.806 1.00 71.81 325 ASP A C 1
ATOM 1989 O O . ASP A 1 367 ? -73.479 51.795 0.386 1.00 80.51 325 ASP A O 1
ATOM 1994 N N . HIS A 1 368 ? -73.749 49.552 0.279 1.00 57.02 326 HIS A N 1
ATOM 1995 C CA . HIS A 1 368 ? -74.692 49.579 -0.827 1.00 67.67 326 HIS A CA 1
ATOM 1996 C C . HIS A 1 368 ? -75.801 50.585 -0.581 1.00 77.74 326 HIS A C 1
ATOM 1997 O O . HIS A 1 368 ? -76.064 51.432 -1.430 1.00 70.38 326 HIS A O 1
ATOM 1999 N N . SER A 1 369 ? -76.430 50.506 0.588 1.00 80.28 327 SER A N 1
ATOM 2000 C CA . SER A 1 369 ? -77.564 51.375 0.870 1.00 65.92 327 SER A CA 1
ATOM 2001 C C . SER A 1 369 ? -77.117 52.829 0.820 1.00 62.76 327 SER A C 1
ATOM 2002 O O . SER A 1 369 ? -77.808 53.677 0.256 1.00 63.81 327 SER A O 1
ATOM 2005 N N . SER A 1 370 ? -75.932 53.099 1.362 1.00 63.17 328 SER A N 1
ATOM 2006 C CA . SER A 1 370 ? -75.402 54.454 1.357 1.00 64.96 328 SER A CA 1
ATOM 2007 C C . SER A 1 370 ? -75.278 54.959 -0.074 1.00 74.35 328 SER A C 1
ATOM 2008 O O . SER A 1 370 ? -75.577 56.122 -0.348 1.00 75.24 328 SER A O 1
ATOM 2011 N N . ILE A 1 371 ? -74.872 54.075 -0.987 1.00 69.55 329 ILE A N 1
ATOM 2012 C CA . ILE A 1 371 ? -74.740 54.441 -2.396 1.00 68.00 329 ILE A CA 1
ATOM 2013 C C . ILE A 1 371 ? -76.038 55.076 -2.897 1.00 73.57 329 ILE A C 1
ATOM 2014 O O . ILE A 1 371 ? -76.012 56.082 -3.610 1.00 59.28 329 ILE A O 1
ATOM 2019 N N . ILE A 1 372 ? -77.170 54.488 -2.516 1.00 75.06 330 ILE A N 1
ATOM 2020 C CA . ILE A 1 372 ? -78.461 55.123 -2.761 1.00 76.27 330 ILE A CA 1
ATOM 2021 C C . ILE A 1 372 ? -78.525 56.489 -2.077 1.00 79.33 330 ILE A C 1
ATOM 2022 O O . ILE A 1 372 ? -78.654 57.519 -2.739 1.00 75.20 330 ILE A O 1
ATOM 2027 N N . LYS A 1 373 ? -78.440 56.483 -0.749 1.00 75.48 331 LYS A N 1
ATOM 2028 C CA . LYS A 1 373 ? -78.741 57.665 0.055 1.00 77.02 331 LYS A CA 1
ATOM 2029 C C . LYS A 1 373 ? -77.626 58.714 0.147 1.00 66.70 331 LYS A C 1
ATOM 2030 O O . LYS A 1 373 ? -77.900 59.905 0.014 1.00 71.83 331 LYS A O 1
ATOM 2032 N N . ALA A 1 374 ? -76.385 58.284 0.367 1.00 73.68 332 ALA A N 1
ATOM 2033 C CA . ALA A 1 374 ? -75.289 59.223 0.641 1.00 76.56 332 ALA A CA 1
ATOM 2034 C C . ALA A 1 374 ? -75.117 60.275 -0.452 1.00 73.65 332 ALA A C 1
ATOM 2035 O O . ALA A 1 374 ? -75.179 61.475 -0.178 1.00 89.22 332 ALA A O 1
ATOM 2037 N N . LEU A 1 375 ? -74.897 59.833 -1.685 1.00 55.53 333 LEU A N 1
ATOM 2038 C CA . LEU A 1 375 ? -74.807 60.772 -2.796 1.00 62.67 333 LEU A CA 1
ATOM 2039 C C . LEU A 1 375 ? -75.997 60.605 -3.736 1.00 72.95 333 LEU A C 1
ATOM 2040 O O . LEU A 1 375 ? -76.097 59.620 -4.471 1.00 86.42 333 LEU A O 1
ATOM 2045 N N . ALA A 1 376 ? -76.900 61.580 -3.690 1.00 57.73 334 ALA A N 1
ATOM 2046 C CA . ALA A 1 376 ? -78.059 61.639 -4.572 1.00 51.47 334 ALA A CA 1
ATOM 2047 C C . ALA A 1 376 ? -78.493 63.089 -4.742 1.00 74.36 334 ALA A C 1
ATOM 2048 O O . ALA A 1 376 ? -78.385 63.879 -3.804 1.00 74.92 334 ALA A O 1
ATOM 2050 N N . HIS A 1 377 ? -78.997 63.433 -5.924 1.00 100.81 335 HIS A N 1
ATOM 2051 C CA . HIS A 1 377 ? -79.477 64.789 -6.185 1.00 110.70 335 HIS A CA 1
ATOM 2052 C C . HIS A 1 377 ? -80.357 64.835 -7.434 1.00 97.30 335 HIS A C 1
ATOM 2053 O O . HIS A 1 377 ? -81.311 65.607 -7.511 1.00 68.34 335 HIS A O 1
ATOM 2060 N N . ILE B 1 63 ? -96.248 61.202 -1.842 1.00 62.01 21 ILE B N 1
ATOM 2061 C CA . ILE B 1 63 ? -95.218 61.027 -0.825 1.00 64.74 21 ILE B CA 1
ATOM 2062 C C . ILE B 1 63 ? -95.370 62.058 0.286 1.00 61.93 21 ILE B C 1
ATOM 2063 O O . ILE B 1 63 ? -94.635 62.036 1.276 1.00 69.45 21 ILE B O 1
ATOM 2065 N N . ARG B 1 64 ? -96.330 62.963 0.117 1.00 55.31 22 ARG B N 1
ATOM 2066 C CA . ARG B 1 64 ? -96.588 64.000 1.111 1.00 58.33 22 ARG B CA 1
ATOM 2067 C C . ARG B 1 64 ? -98.080 64.254 1.305 1.00 56.65 22 ARG B C 1
ATOM 2068 O O . ARG B 1 64 ? -98.823 64.422 0.338 1.00 61.25 22 ARG B O 1
ATOM 2070 N N . LEU B 1 65 ? -98.507 64.285 2.565 1.00 51.09 23 LEU B N 1
ATOM 2071 C CA . LEU B 1 65 ? -99.863 64.700 2.916 1.00 53.21 23 LEU B CA 1
ATOM 2072 C C . LEU B 1 65 ? -99.832 65.555 4.179 1.00 43.39 23 LEU B C 1
ATOM 2073 O O . LEU B 1 65 ? -99.045 65.292 5.081 1.00 51.35 23 LEU B O 1
ATOM 2075 N N . LEU B 1 66 ? -100.680 66.576 4.252 1.00 48.56 24 LEU B N 1
ATOM 2076 C CA . LEU B 1 66 ? -100.640 67.496 5.389 1.00 59.25 24 LEU B CA 1
ATOM 2077 C C . LEU B 1 66 ? -101.902 67.435 6.242 1.00 56.22 24 LEU B C 1
ATOM 2078 O O . LEU B 1 66 ? -103.015 67.462 5.713 1.00 57.43 24 LEU B O 1
ATOM 2080 N N . VAL B 1 67 ? -101.732 67.359 7.560 1.00 62.59 25 VAL B N 1
ATOM 2081 C CA . VAL B 1 67 ? -102.877 67.479 8.461 1.00 62.09 25 VAL B CA 1
ATOM 2082 C C . VAL B 1 67 ? -102.842 68.855 9.132 1.00 75.79 25 VAL B C 1
ATOM 2083 O O . VAL B 1 67 ? -101.770 69.406 9.396 1.00 91.78 25 VAL B O 1
ATOM 2087 N N . VAL B 1 68 ? -104.023 69.418 9.363 1.00 80.31 26 VAL B N 1
ATOM 2088 C CA . VAL B 1 68 ? -104.161 70.758 9.919 1.00 69.07 26 VAL B CA 1
ATOM 2089 C C . VAL B 1 68 ? -105.428 70.820 10.781 1.00 61.67 26 VAL B C 1
ATOM 2090 O O . VAL B 1 68 ? -106.448 70.235 10.416 1.00 72.27 26 VAL B O 1
ATOM 2094 N N . GLY B 1 69 ? -105.367 71.506 11.926 1.00 64.05 27 GLY B N 1
ATOM 2095 C CA . GLY B 1 69 ? -106.527 71.605 12.806 1.00 66.69 27 GLY B CA 1
ATOM 2096 C C . GLY B 1 69 ? -106.433 72.557 13.990 1.00 59.28 27 GLY B C 1
ATOM 2097 O O . GLY B 1 69 ? -105.342 72.881 14.456 1.00 63.06 27 GLY B O 1
ATOM 2098 N N . SER B 1 70 ? -107.596 72.972 14.492 1.00 60.43 28 SER B N 1
ATOM 2099 C CA . SER B 1 70 ? -107.713 73.968 15.560 1.00 58.75 28 SER B CA 1
ATOM 2100 C C . SER B 1 70 ? -106.924 73.594 16.812 1.00 70.74 28 SER B C 1
ATOM 2101 O O . SER B 1 70 ? -105.909 74.215 17.124 1.00 78.43 28 SER B O 1
ATOM 2104 N N . SER B 1 71 ? -107.403 72.576 17.524 1.00 73.58 29 SER B N 1
ATOM 2105 C CA . SER B 1 71 ? -106.666 72.023 18.648 1.00 66.41 29 SER B CA 1
ATOM 2106 C C . SER B 1 71 ? -105.753 70.933 18.109 1.00 69.82 29 SER B C 1
ATOM 2107 O O . SER B 1 71 ? -104.895 70.417 18.823 1.00 60.50 29 SER B O 1
ATOM 2110 N N . GLY B 1 72 ? -105.934 70.611 16.829 1.00 71.20 30 GLY B N 1
ATOM 2111 C CA . GLY B 1 72 ? -105.213 69.526 16.186 1.00 68.32 30 GLY B CA 1
ATOM 2112 C C . GLY B 1 72 ? -105.441 68.215 16.909 1.00 73.42 30 GLY B C 1
ATOM 2113 O O . GLY B 1 72 ? -104.514 67.424 17.079 1.00 65.32 30 GLY B O 1
ATOM 2114 N N . VAL B 1 73 ? -106.684 67.984 17.324 1.00 67.91 31 VAL B N 1
ATOM 2115 C CA . VAL B 1 73 ? -107.014 66.884 18.232 1.00 62.41 31 VAL B CA 1
ATOM 2116 C C . VAL B 1 73 ? -106.668 65.499 17.698 1.00 59.61 31 VAL B C 1
ATOM 2117 O O . VAL B 1 73 ? -106.489 64.563 18.474 1.00 67.52 31 VAL B O 1
ATOM 2121 N N . GLY B 1 74 ? -106.603 65.353 16.381 1.00 49.12 32 GLY B N 1
ATOM 2122 C CA . GLY B 1 74 ? -106.111 64.114 15.814 1.00 63.57 32 GLY B CA 1
ATOM 2123 C C . GLY B 1 74 ? -104.674 64.245 15.351 1.00 71.56 32 GLY B C 1
ATOM 2124 O O . GLY B 1 74 ? -103.977 63.245 15.213 1.00 67.82 32 GLY B O 1
ATOM 2125 N N . LYS B 1 75 ? -104.213 65.484 15.194 1.00 67.72 33 LYS B N 1
ATOM 2126 C CA . LYS B 1 75 ? -102.997 65.787 14.433 1.00 40.30 33 LYS B CA 1
ATOM 2127 C C . LYS B 1 75 ? -101.805 64.866 14.713 1.00 45.91 33 LYS B C 1
ATOM 2128 O O . LYS B 1 75 ? -101.414 64.088 13.843 1.00 61.11 33 LYS B O 1
ATOM 2130 N N . THR B 1 76 ? -101.244 64.934 15.917 1.00 43.41 34 THR B N 1
ATOM 2131 C CA . THR B 1 76 ? -100.076 64.116 16.249 1.00 43.89 34 THR B CA 1
ATOM 2132 C C . THR B 1 76 ? -100.366 62.606 16.246 1.00 48.19 34 THR B C 1
ATOM 2133 O O . THR B 1 76 ? -99.593 61.828 15.676 1.00 51.58 34 THR B O 1
ATOM 2137 N N . THR B 1 77 ? -101.473 62.188 16.864 1.00 48.03 35 THR B N 1
ATOM 2138 C CA . THR B 1 77 ? -101.793 60.758 16.957 1.00 47.75 35 THR B CA 1
ATOM 2139 C C . THR B 1 77 ? -102.320 60.174 15.641 1.00 49.21 35 THR B C 1
ATOM 2140 O O . THR B 1 77 ? -102.076 58.999 15.348 1.00 60.14 35 THR B O 1
ATOM 2144 N N . LEU B 1 78 ? -103.042 60.971 14.853 1.00 54.72 36 LEU B N 1
ATOM 2145 C CA . LEU B 1 78 ? -103.479 60.514 13.531 1.00 46.94 36 LEU B CA 1
ATOM 2146 C C . LEU B 1 78 ? -102.284 60.441 12.592 1.00 46.66 36 LEU B C 1
ATOM 2147 O O . LEU B 1 78 ? -102.207 59.549 11.747 1.00 60.25 36 LEU B O 1
ATOM 2152 N N . CYS B 1 79 ? -101.350 61.377 12.744 1.00 43.58 37 CYS B N 1
ATOM 2153 C CA . CYS B 1 79 ? -100.088 61.307 12.012 1.00 40.77 37 CYS B CA 1
ATOM 2154 C C . CYS B 1 79 ? -99.292 60.076 12.421 1.00 49.17 37 CYS B C 1
ATOM 2155 O O . CYS B 1 79 ? -98.560 59.507 11.610 1.00 56.59 37 CYS B O 1
ATOM 2158 N N . ASP B 1 80 ? -99.431 59.677 13.684 1.00 42.17 38 ASP B N 1
ATOM 2159 C CA . ASP B 1 80 ? -98.739 58.497 14.190 1.00 36.78 38 ASP B CA 1
ATOM 2160 C C . ASP B 1 80 ? -99.437 57.193 13.796 1.00 45.30 38 ASP B C 1
ATOM 2161 O O . ASP B 1 80 ? -98.820 56.131 13.825 1.00 49.02 38 ASP B O 1
ATOM 2166 N N . CYS B 1 81 ? -100.715 57.269 13.426 1.00 47.97 39 CYS B N 1
ATOM 2167 C CA . CYS B 1 81 ? -101.449 56.076 12.990 1.00 39.87 39 CYS B CA 1
ATOM 2168 C C . CYS B 1 81 ? -100.985 55.614 11.606 1.00 50.42 39 CYS B C 1
ATOM 2169 O O . CYS B 1 81 ? -101.392 54.556 11.125 1.00 64.70 39 CYS B O 1
ATOM 2172 N N . PHE B 1 82 ? -100.129 56.417 10.976 1.00 53.58 40 PHE B N 1
ATOM 2173 C CA . PHE B 1 82 ? -99.411 56.005 9.774 1.00 61.62 40 PHE B CA 1
ATOM 2174 C C . PHE B 1 82 ? -98.368 54.957 10.153 1.00 56.37 40 PHE B C 1
ATOM 2175 O O . PHE B 1 82 ? -97.793 54.279 9.298 1.00 75.37 40 PHE B O 1
ATOM 2177 N N . PHE B 1 83 ? -98.131 54.852 11.458 1.00 47.52 41 PHE B N 1
ATOM 2178 C CA . PHE B 1 83 ? -97.406 53.743 12.065 1.00 44.97 41 PHE B CA 1
ATOM 2179 C C . PHE B 1 83 ? -98.319 53.139 13.132 1.00 50.55 41 PHE B C 1
ATOM 2180 O O . PHE B 1 83 ? -99.478 53.541 13.240 1.00 62.13 41 PHE B O 1
ATOM 2182 N N . GLU B 1 84 ? -97.811 52.176 13.898 1.00 40.61 42 GLU B N 1
ATOM 2183 C CA . GLU B 1 84 ? -98.573 51.553 14.988 1.00 52.11 42 GLU B CA 1
ATOM 2184 C C . GLU B 1 84 ? -99.907 50.976 14.524 1.00 60.41 42 GLU B C 1
ATOM 2185 O O . GLU B 1 84 ? -100.946 51.632 14.616 1.00 68.22 42 GLU B O 1
ATOM 2187 N N . ILE B 1 107 ? -93.117 53.706 6.166 1.00 40.20 65 ILE B N 1
ATOM 2188 C CA . ILE B 1 107 ? -94.338 54.238 5.567 1.00 49.09 65 ILE B CA 1
ATOM 2189 C C . ILE B 1 107 ? -94.239 54.239 4.048 1.00 52.47 65 ILE B C 1
ATOM 2190 O O . ILE B 1 107 ? -93.215 53.848 3.489 1.00 47.36 65 ILE B O 1
ATOM 2192 N N . SER B 1 108 ? -95.302 54.685 3.386 1.00 64.29 66 SER B N 1
ATOM 2193 C CA . SER B 1 108 ? -95.321 54.758 1.928 1.00 83.47 66 SER B CA 1
ATOM 2194 C C . SER B 1 108 ? -95.500 56.199 1.449 1.00 80.45 66 SER B C 1
ATOM 2195 O O . SER B 1 108 ? -94.559 56.822 0.953 1.00 62.33 66 SER B O 1
ATOM 2197 N N . ILE B 1 109 ? -96.718 56.715 1.587 1.00 85.36 67 ILE B N 1
ATOM 2198 C CA . ILE B 1 109 ? -96.988 58.137 1.390 1.00 70.99 67 ILE B CA 1
ATOM 2199 C C . ILE B 1 109 ? -97.390 58.728 2.736 1.00 80.61 67 ILE B C 1
ATOM 2200 O O . ILE B 1 109 ? -98.445 58.390 3.274 1.00 93.06 67 ILE B O 1
ATOM 2202 N N . SER B 1 110 ? -96.562 59.618 3.273 1.00 68.27 68 SER B N 1
ATOM 2203 C CA . SER B 1 110 ? -96.645 59.958 4.691 1.00 67.84 68 SER B CA 1
ATOM 2204 C C . SER B 1 110 ? -97.292 61.301 5.032 1.00 64.78 68 SER B C 1
ATOM 2205 O O . SER B 1 110 ? -97.204 62.283 4.283 1.00 61.36 68 SER B O 1
ATOM 2208 N N . ASP B 1 111 ? -97.972 61.300 6.174 1.00 85.02 69 ASP B N 1
ATOM 2209 C CA . ASP B 1 111 ? -98.572 62.488 6.759 1.00 82.38 69 ASP B CA 1
ATOM 2210 C C . ASP B 1 111 ? -97.544 63.388 7.434 1.00 71.22 69 ASP B C 1
ATOM 2211 O O . ASP B 1 111 ? -96.423 62.970 7.727 1.00 68.29 69 ASP B O 1
ATOM 2216 N N . ILE B 1 112 ? -97.946 64.635 7.653 1.00 78.18 70 ILE B N 1
ATOM 2217 C CA . ILE B 1 112 ? -97.189 65.583 8.451 1.00 91.41 70 ILE B CA 1
ATOM 2218 C C . ILE B 1 112 ? -98.140 66.360 9.356 1.00 71.26 70 ILE B C 1
ATOM 2219 O O . ILE B 1 112 ? -99.197 66.823 8.914 1.00 66.85 70 ILE B O 1
ATOM 2221 N N . VAL B 1 113 ? -97.759 66.498 10.623 1.00 67.38 71 VAL B N 1
ATOM 2222 C CA . VAL B 1 113 ? -98.533 67.268 11.594 1.00 73.60 71 VAL B CA 1
ATOM 2223 C C . VAL B 1 113 ? -98.508 68.734 11.175 1.00 76.35 71 VAL B C 1
ATOM 2224 O O . VAL B 1 113 ? -97.671 69.134 10.365 1.00 62.84 71 VAL B O 1
ATOM 2228 N N . GLY B 1 114 ? -99.431 69.531 11.705 1.00 71.38 72 GLY B N 1
ATOM 2229 C CA . GLY B 1 114 ? -99.546 70.927 11.317 1.00 67.62 72 GLY B CA 1
ATOM 2230 C C . GLY B 1 114 ? -98.374 71.760 11.799 1.00 89.97 72 GLY B C 1
ATOM 2231 O O . GLY B 1 114 ? -97.367 71.212 12.251 1.00 95.15 72 GLY B O 1
ATOM 2232 N N . LYS B 1 115 ? -98.515 73.080 11.700 1.00 95.31 73 LYS B N 1
ATOM 2233 C CA . LYS B 1 115 ? -97.419 74.017 11.931 1.00 94.12 73 LYS B CA 1
ATOM 2234 C C . LYS B 1 115 ? -96.295 73.756 10.932 1.00 86.97 73 LYS B C 1
ATOM 2235 O O . LYS B 1 115 ? -95.202 73.327 11.303 1.00 82.15 73 LYS B O 1
ATOM 2241 N N . GLN B 1 116 ? -96.581 74.014 9.660 1.00 94.90 74 GLN B N 1
ATOM 2242 C CA . GLN B 1 116 ? -95.599 73.870 8.593 1.00 83.12 74 GLN B CA 1
ATOM 2243 C C . GLN B 1 116 ? -95.741 75.012 7.593 1.00 73.19 74 GLN B C 1
ATOM 2244 O O . GLN B 1 116 ? -96.796 75.635 7.499 1.00 61.02 74 GLN B O 1
ATOM 2246 N N . ALA B 1 120 ? -95.189 77.065 4.103 1.00 59.27 78 ALA B N 1
ATOM 2247 C CA . ALA B 1 120 ? -96.323 77.779 3.525 1.00 46.87 78 ALA B CA 1
ATOM 2248 C C . ALA B 1 120 ? -95.865 78.731 2.427 1.00 62.10 78 ALA B C 1
ATOM 2249 O O . ALA B 1 120 ? -96.526 78.878 1.398 1.00 59.92 78 ALA B O 1
ATOM 2251 N N . CYS B 1 121 ? -94.732 79.385 2.662 1.00 71.67 79 CYS B N 1
ATOM 2252 C CA . CYS B 1 121 ? -94.103 80.225 1.649 1.00 71.22 79 CYS B CA 1
ATOM 2253 C C . CYS B 1 121 ? -93.616 79.384 0.474 1.00 74.36 79 CYS B C 1
ATOM 2254 O O . CYS B 1 121 ? -93.572 79.852 -0.665 1.00 81.59 79 CYS B O 1
ATOM 2257 N N . ASP B 1 122 ? -93.259 78.135 0.756 1.00 74.27 80 ASP B N 1
ATOM 2258 C CA . ASP B 1 122 ? -92.616 77.294 -0.245 1.00 75.88 80 ASP B CA 1
ATOM 2259 C C . ASP B 1 122 ? -93.403 76.043 -0.628 1.00 65.56 80 ASP B C 1
ATOM 2260 O O . ASP B 1 122 ? -93.935 75.959 -1.730 1.00 71.27 80 ASP B O 1
ATOM 2265 N N . ASN B 1 123 ? -93.474 75.070 0.274 1.00 64.42 81 ASN B N 1
ATOM 2266 C CA . ASN B 1 123 ? -93.835 73.715 -0.138 1.00 71.32 81 ASN B CA 1
ATOM 2267 C C . ASN B 1 123 ? -95.285 73.547 -0.637 1.00 71.80 81 ASN B C 1
ATOM 2268 O O . ASN B 1 123 ? -95.484 72.931 -1.677 1.00 79.46 81 ASN B O 1
ATOM 2273 N N . PRO B 1 124 ? -96.299 74.099 0.078 1.00 64.03 82 PRO B N 1
ATOM 2274 C CA . PRO B 1 124 ? -97.661 73.817 -0.406 1.00 59.99 82 PRO B CA 1
ATOM 2275 C C . PRO B 1 124 ? -97.889 74.363 -1.808 1.00 80.42 82 PRO B C 1
ATOM 2276 O O . PRO B 1 124 ? -98.822 73.951 -2.495 1.00 83.63 82 PRO B O 1
ATOM 2280 N N . TYR B 1 125 ? -97.025 75.287 -2.213 1.00 85.98 83 TYR B N 1
ATOM 2281 C CA . TYR B 1 125 ? -97.024 75.786 -3.573 1.00 89.12 83 TYR B CA 1
ATOM 2282 C C . TYR B 1 125 ? -96.626 74.703 -4.583 1.00 105.23 83 TYR B C 1
ATOM 2283 O O . TYR B 1 125 ? -97.330 74.502 -5.564 1.00 114.43 83 TYR B O 1
ATOM 2285 N N . ASP B 1 126 ? -95.469 74.064 -4.415 1.00 106.88 84 ASP B N 1
ATOM 2286 C CA . ASP B 1 126 ? -95.149 72.921 -5.275 1.00 103.88 84 ASP B CA 1
ATOM 2287 C C . ASP B 1 126 ? -95.338 71.512 -4.675 1.00 90.07 84 ASP B C 1
ATOM 2288 O O . ASP B 1 126 ? -95.421 70.534 -5.418 1.00 112.61 84 ASP B O 1
ATOM 2290 N N . GLY B 1 127 ? -95.420 71.406 -3.350 1.00 70.41 85 GLY B N 1
ATOM 2291 C CA . GLY B 1 127 ? -95.314 70.110 -2.683 1.00 75.52 85 GLY B CA 1
ATOM 2292 C C . GLY B 1 127 ? -96.492 69.509 -1.941 1.00 60.09 85 GLY B C 1
ATOM 2293 O O . GLY B 1 127 ? -96.334 68.512 -1.232 1.00 54.07 85 GLY B O 1
ATOM 2294 N N . TYR B 1 128 ? -97.664 70.114 -2.059 1.00 60.11 86 TYR B N 1
ATOM 2295 C CA . TYR B 1 128 ? -98.836 69.572 -1.386 1.00 42.06 86 TYR B CA 1
ATOM 2296 C C . TYR B 1 128 ? -99.640 68.751 -2.381 1.00 52.41 86 TYR B C 1
ATOM 2297 O O . TYR B 1 128 ? -99.661 69.061 -3.570 1.00 60.30 86 TYR B O 1
ATOM 2299 N N . ASP B 1 129 ? -100.256 67.674 -1.910 1.00 49.76 87 ASP B N 1
ATOM 2300 C CA . ASP B 1 129 ? -101.126 66.869 -2.759 1.00 45.01 87 ASP B CA 1
ATOM 2301 C C . ASP B 1 129 ? -102.509 66.788 -2.120 1.00 51.66 87 ASP B C 1
ATOM 2302 O O . ASP B 1 129 ? -103.475 67.364 -2.618 1.00 41.29 87 ASP B O 1
ATOM 2307 N N . ALA B 1 130 ? -102.589 66.060 -1.010 1.00 48.56 88 ALA B N 1
ATOM 2308 C CA . ALA B 1 130 ? -103.817 65.974 -0.228 1.00 39.30 88 ALA B CA 1
ATOM 2309 C C . ALA B 1 130 ? -103.634 66.679 1.109 1.00 53.28 88 ALA B C 1
ATOM 2310 O O . ALA B 1 130 ? -102.729 66.340 1.874 1.00 50.34 88 ALA B O 1
ATOM 2312 N N . ILE B 1 131 ? -104.476 67.667 1.392 1.00 56.13 89 ILE B N 1
ATOM 2313 C CA . ILE B 1 131 ? -104.392 68.367 2.669 1.00 49.39 89 ILE B CA 1
ATOM 2314 C C . ILE B 1 131 ? -105.575 67.984 3.546 1.00 61.99 89 ILE B C 1
ATOM 2315 O O . ILE B 1 131 ? -106.730 68.055 3.124 1.00 58.97 89 ILE B O 1
ATOM 2320 N N . LEU B 1 132 ? -105.276 67.566 4.768 1.00 61.55 90 LEU B N 1
ATOM 2321 C CA . LEU B 1 132 ? -106.288 67.011 5.652 1.00 50.69 90 LEU B CA 1
ATOM 2322 C C . LEU B 1 132 ? -106.658 68.040 6.719 1.00 48.83 90 LEU B C 1
ATOM 2323 O O . LEU B 1 132 ? -105.865 68.327 7.616 1.00 56.46 90 LEU B O 1
ATOM 2328 N N . VAL B 1 133 ? -107.862 68.598 6.619 1.00 55.36 91 VAL B N 1
ATOM 2329 C CA . VAL B 1 133 ? -108.291 69.631 7.558 1.00 66.64 91 VAL B CA 1
ATOM 2330 C C . VAL B 1 133 ? -109.190 69.023 8.623 1.00 60.33 91 VAL B C 1
ATOM 2331 O O . VAL B 1 133 ? -110.315 68.609 8.340 1.00 64.97 91 VAL B O 1
ATOM 2335 N N . MET B 1 134 ? -108.683 68.975 9.851 1.00 66.23 92 MET B N 1
ATOM 2336 C CA . MET B 1 134 ? -109.354 68.257 10.927 1.00 77.46 92 MET B CA 1
ATOM 2337 C C . MET B 1 134 ? -110.038 69.175 11.932 1.00 85.49 92 MET B C 1
ATOM 2338 O O . MET B 1 134 ? -109.541 70.258 12.250 1.00 81.49 92 MET B O 1
ATOM 2343 N N . TYR B 1 135 ? -111.197 68.727 12.406 1.00 70.28 93 TYR B N 1
ATOM 2344 C CA . TYR B 1 135 ? -111.880 69.323 13.547 1.00 55.23 93 TYR B CA 1
ATOM 2345 C C . TYR B 1 135 ? -112.287 68.198 14.479 1.00 48.94 93 TYR B C 1
ATOM 2346 O O . TYR B 1 135 ? -112.241 67.034 14.097 1.00 44.30 93 TYR B O 1
ATOM 2355 N N . ASP B 1 136 ? -112.687 68.538 15.696 1.00 45.21 94 ASP B N 1
ATOM 2356 C CA . ASP B 1 136 ? -113.236 67.540 16.599 1.00 49.50 94 ASP B CA 1
ATOM 2357 C C . ASP B 1 136 ? -114.751 67.692 16.567 1.00 54.91 94 ASP B C 1
ATOM 2358 O O . ASP B 1 136 ? -115.250 68.812 16.593 1.00 54.97 94 ASP B O 1
ATOM 2363 N N . ILE B 1 137 ? -115.484 66.584 16.477 1.00 47.32 95 ILE B N 1
ATOM 2364 C CA . ILE B 1 137 ? -116.944 66.659 16.503 1.00 43.94 95 ILE B CA 1
ATOM 2365 C C . ILE B 1 137 ? -117.392 67.175 17.875 1.00 55.50 95 ILE B C 1
ATOM 2366 O O . ILE B 1 137 ? -118.039 68.220 17.960 1.00 57.51 95 ILE B O 1
ATOM 2371 N N . THR B 1 138 ? -116.991 66.475 18.939 1.00 56.40 96 THR B N 1
ATOM 2372 C CA . THR B 1 138 ? -117.357 66.825 20.316 1.00 55.04 96 THR B CA 1
ATOM 2373 C C . THR B 1 138 ? -117.078 68.297 20.613 1.00 55.83 96 THR B C 1
ATOM 2374 O O . THR B 1 138 ? -117.838 68.953 21.326 1.00 62.49 96 THR B O 1
ATOM 2378 N N . GLU B 1 139 ? -115.992 68.817 20.051 1.00 54.77 97 GLU B N 1
ATOM 2379 C CA . GLU B 1 139 ? -115.649 70.222 20.239 1.00 53.67 97 GLU B CA 1
ATOM 2380 C C . GLU B 1 139 ? -116.321 71.096 19.186 1.00 55.56 97 GLU B C 1
ATOM 2381 O O . GLU B 1 139 ? -116.411 70.718 18.021 1.00 53.39 97 GLU B O 1
ATOM 2387 N N . LEU B 1 140 ? -116.786 72.271 19.598 1.00 63.05 98 LEU B N 1
ATOM 2388 C CA . LEU B 1 140 ? -117.570 73.132 18.716 1.00 54.83 98 LEU B CA 1
ATOM 2389 C C . LEU B 1 140 ? -116.695 74.013 17.822 1.00 72.03 98 LEU B C 1
ATOM 2390 O O . LEU B 1 140 ? -116.701 73.862 16.599 1.00 67.01 98 LEU B O 1
ATOM 2395 N N . LYS B 1 141 ? -115.941 74.925 18.433 1.00 78.41 99 LYS B N 1
ATOM 2396 C CA . LYS B 1 141 ? -115.156 75.898 17.675 1.00 74.74 99 LYS B CA 1
ATOM 2397 C C . LYS B 1 141 ? -114.020 75.253 16.884 1.00 62.15 99 LYS B 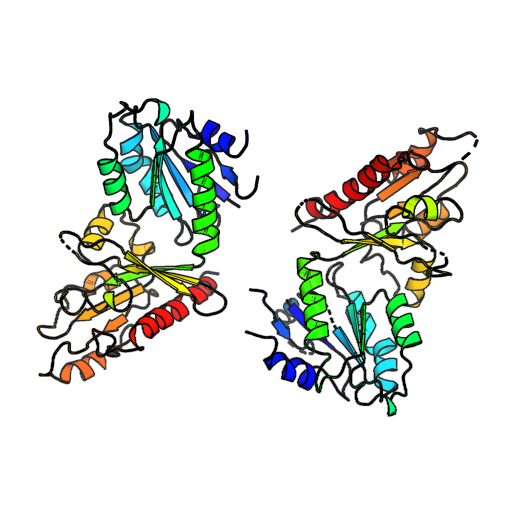C 1
ATOM 2398 O O . LYS B 1 141 ? -113.369 75.915 16.087 1.00 62.15 99 LYS B O 1
ATOM 2404 N N . SER B 1 142 ? -113.778 73.967 17.110 1.00 66.80 100 SER B N 1
ATOM 2405 C CA . SER B 1 142 ? -112.811 73.225 16.308 1.00 60.26 100 SER B CA 1
ATOM 2406 C C . SER B 1 142 ? -113.258 73.224 14.854 1.00 72.60 100 SER B C 1
ATOM 2407 O O . SER B 1 142 ? -112.440 73.191 13.932 1.00 70.21 100 SER B O 1
ATOM 2410 N N . PHE B 1 143 ? -114.573 73.270 14.666 1.00 79.01 101 PHE B N 1
ATOM 2411 C CA . PHE B 1 143 ? -115.184 73.200 13.348 1.00 71.69 101 PHE B CA 1
ATOM 2412 C C . PHE B 1 143 ? -115.080 74.511 12.570 1.00 71.94 101 PHE B C 1
ATOM 2413 O O . PHE B 1 143 ? -114.355 74.592 11.579 1.00 83.18 101 PHE B O 1
ATOM 2415 N N . THR B 1 144 ? -115.796 75.537 13.029 1.00 63.61 102 THR B N 1
ATOM 2416 C CA . THR B 1 144 ? -115.969 76.766 12.254 1.00 74.87 102 THR B CA 1
ATOM 2417 C C . THR B 1 144 ? -114.803 77.748 12.401 1.00 60.53 102 THR B C 1
ATOM 2418 O O . THR B 1 144 ? -114.798 78.809 11.776 1.00 64.58 102 THR B O 1
ATOM 2422 N N . ASP B 1 145 ? -113.815 77.405 13.223 1.00 53.38 103 ASP B N 1
ATOM 2423 C CA . ASP B 1 145 ? -112.593 78.209 13.285 1.00 56.99 103 ASP B CA 1
ATOM 2424 C C . ASP B 1 145 ? -111.655 77.732 12.187 1.00 57.23 103 ASP B C 1
ATOM 2425 O O . ASP B 1 145 ? -110.569 78.270 12.004 1.00 58.31 103 ASP B O 1
ATOM 2430 N N . LEU B 1 146 ? -112.078 76.705 11.463 1.00 45.74 104 LEU B N 1
ATOM 2431 C CA . LEU B 1 146 ? -111.377 76.307 10.253 1.00 49.56 104 LEU B CA 1
ATOM 2432 C C . LEU B 1 146 ? -111.781 77.227 9.110 1.00 58.91 104 LEU B C 1
ATOM 2433 O O . LEU B 1 146 ? -110.957 77.603 8.281 1.00 62.07 104 LEU B O 1
ATOM 2435 N N . LYS B 1 147 ? -113.058 77.592 9.088 1.00 65.00 105 LYS B N 1
ATOM 2436 C CA . LYS B 1 147 ? -113.629 78.404 8.017 1.00 68.79 105 LYS B CA 1
ATOM 2437 C C . LYS B 1 147 ? -113.137 79.853 8.002 1.00 64.37 105 LYS B C 1
ATOM 2438 O O . LYS B 1 147 ? -112.954 80.422 6.931 1.00 57.71 105 LYS B O 1
ATOM 2440 N N . THR B 1 148 ? -112.971 80.463 9.175 1.00 54.20 106 THR B N 1
ATOM 2441 C CA . THR B 1 148 ? -112.496 81.847 9.248 1.00 60.76 106 THR B CA 1
ATOM 2442 C C . THR B 1 148 ? -110.997 81.967 9.526 1.00 54.63 106 THR B C 1
ATOM 2443 O O . THR B 1 148 ? -110.453 83.072 9.526 1.00 53.70 106 THR B O 1
ATOM 2447 N N . MET B 1 149 ? -110.332 80.839 9.759 1.00 55.14 107 MET B N 1
ATOM 2448 C CA . MET B 1 149 ? -108.893 80.850 10.026 1.00 52.62 107 MET B CA 1
ATOM 2449 C C . MET B 1 149 ? -108.114 79.830 9.194 1.00 54.39 107 MET B C 1
ATOM 2450 O O . MET B 1 149 ? -107.278 80.201 8.371 1.00 68.73 107 MET B O 1
ATOM 2452 N N . TRP B 1 150 ? -108.379 78.547 9.423 1.00 51.75 108 TRP B N 1
ATOM 2453 C CA . TRP B 1 150 ? -107.600 77.482 8.797 1.00 60.42 108 TRP B CA 1
ATOM 2454 C C . TRP B 1 150 ? -107.813 77.354 7.290 1.00 58.76 108 TRP B C 1
ATOM 2455 O O . TRP B 1 150 ? -106.851 77.390 6.525 1.00 54.92 108 TRP B O 1
ATOM 2466 N N . LEU B 1 151 ? -109.067 77.205 6.865 1.00 51.62 109 LEU B N 1
ATOM 2467 C CA . LEU B 1 151 ? -109.366 77.019 5.443 1.00 52.33 109 LEU B CA 1
ATOM 2468 C C . LEU B 1 151 ? -108.849 78.160 4.549 1.00 60.59 109 LEU B C 1
ATOM 2469 O O . LEU B 1 151 ? -108.029 77.900 3.675 1.00 70.09 109 LEU B O 1
ATOM 2474 N N . PRO B 1 152 ? -109.285 79.420 4.787 1.00 51.26 110 PRO B N 1
ATOM 2475 C CA . PRO B 1 152 ? -109.069 80.452 3.760 1.00 49.06 110 PRO B CA 1
ATOM 2476 C C . PRO B 1 152 ? -107.622 80.675 3.347 1.00 54.51 110 PRO B C 1
ATOM 2477 O O . PRO B 1 152 ? -107.362 80.852 2.157 1.00 52.08 110 PRO B O 1
ATOM 2481 N N . ASP B 1 153 ? -106.691 80.644 4.292 1.00 51.21 111 ASP B N 1
ATOM 2482 C CA . ASP B 1 153 ? -105.336 81.075 3.971 1.00 66.29 111 ASP B CA 1
ATOM 2483 C C . ASP B 1 153 ? -104.683 80.066 3.040 1.00 70.56 111 ASP B C 1
ATOM 2484 O O . ASP B 1 153 ? -104.459 80.370 1.873 1.00 77.39 111 ASP B O 1
ATOM 2489 N N . ILE B 1 154 ? -104.421 78.854 3.516 1.00 57.41 112 ILE B N 1
ATOM 2490 C CA . ILE B 1 154 ? -103.796 77.872 2.639 1.00 65.29 112 ILE B CA 1
ATOM 2491 C C . ILE B 1 154 ? -104.754 77.453 1.512 1.00 65.93 112 ILE B C 1
ATOM 2492 O O . ILE B 1 154 ? -104.341 76.785 0.581 1.00 80.01 112 ILE B O 1
ATOM 2497 N N . PHE B 1 155 ? -106.023 77.854 1.590 1.00 59.20 113 PHE B N 1
ATOM 2498 C CA . PHE B 1 155 ? -106.894 77.845 0.409 1.00 55.63 113 PHE B CA 1
ATOM 2499 C C . PHE B 1 155 ? -106.271 78.707 -0.677 1.00 65.01 113 PHE B C 1
ATOM 2500 O O . PHE B 1 155 ? -106.013 78.236 -1.785 1.00 64.42 113 PHE B O 1
ATOM 2508 N N . LEU B 1 156 ? -106.030 79.974 -0.342 1.00 72.54 114 LEU B N 1
ATOM 2509 C CA . LEU B 1 156 ? -105.411 80.910 -1.274 1.00 58.13 114 LEU B CA 1
ATOM 2510 C C . LEU B 1 156 ? -103.992 80.459 -1.638 1.00 64.03 114 LEU B C 1
ATOM 2511 O O . LEU B 1 156 ? -103.535 80.666 -2.760 1.00 75.53 114 LEU B O 1
ATOM 2516 N N . TYR B 1 157 ? -103.320 79.814 -0.687 1.00 60.93 115 TYR B N 1
ATOM 2517 C CA . TYR B 1 157 ? -101.887 79.537 -0.782 1.00 65.07 115 TYR B CA 1
ATOM 2518 C C . TYR B 1 157 ? -101.542 78.190 -1.410 1.00 53.05 115 TYR B C 1
ATOM 2519 O O . TYR B 1 157 ? -100.365 77.837 -1.519 1.00 63.54 115 TYR B O 1
ATOM 2528 N N . CYS B 1 158 ? -102.551 77.435 -1.827 1.00 53.93 116 CYS B N 1
ATOM 2529 C CA . CYS B 1 158 ? -102.301 76.063 -2.250 1.00 62.62 116 CYS B CA 1
ATOM 2530 C C . CYS B 1 158 ? -102.574 75.907 -3.745 1.00 72.93 116 CYS B C 1
ATOM 2531 O O . CYS B 1 158 ? -102.978 76.864 -4.407 1.00 72.58 116 CYS B O 1
ATOM 2534 N N . ASN B 1 159 ? -102.365 74.707 -4.279 1.00 73.76 117 ASN B N 1
ATOM 2535 C CA . ASN B 1 159 ? -102.392 74.528 -5.729 1.00 68.22 117 ASN B CA 1
ATOM 2536 C C . ASN B 1 159 ? -103.695 74.014 -6.307 1.00 61.05 117 ASN B C 1
ATOM 2537 O O . ASN B 1 159 ? -104.680 73.798 -5.601 1.00 67.10 117 ASN B O 1
ATOM 2542 N N . ILE B 1 160 ? -103.663 73.843 -7.623 1.00 50.63 118 ILE B N 1
ATOM 2543 C CA . ILE B 1 160 ? -104.685 73.141 -8.370 1.00 49.01 118 ILE B CA 1
ATOM 2544 C C . ILE B 1 160 ? -104.299 71.671 -8.490 1.00 46.03 118 ILE B C 1
ATOM 2545 O O . ILE B 1 160 ? -105.104 70.830 -8.896 1.00 43.17 118 ILE B O 1
ATOM 2550 N N . ASP B 1 161 ? -103.054 71.372 -8.127 1.00 52.23 119 ASP B N 1
ATOM 2551 C CA . ASP B 1 161 ? -102.567 69.995 -8.061 1.00 57.30 119 ASP B CA 1
ATOM 2552 C C . ASP B 1 161 ? -102.831 69.438 -6.673 1.00 57.11 119 ASP B C 1
ATOM 2553 O O . ASP B 1 161 ? -102.431 68.320 -6.353 1.00 56.58 119 ASP B O 1
ATOM 2558 N N . THR B 1 162 ? -103.499 70.236 -5.850 1.00 57.23 120 THR B N 1
ATOM 2559 C CA . THR B 1 162 ? -103.722 69.872 -4.464 1.00 45.70 120 THR B CA 1
ATOM 2560 C C . THR B 1 162 ? -105.182 69.610 -4.169 1.00 48.70 120 THR B C 1
ATOM 2561 O O . THR B 1 162 ? -106.065 70.343 -4.616 1.00 51.53 120 THR B O 1
ATOM 2565 N N . GLN B 1 163 ? -105.422 68.551 -3.408 1.00 37.97 121 GLN B N 1
ATOM 2566 C CA . GLN B 1 163 ? -106.766 68.157 -3.030 1.00 41.83 121 GLN B CA 1
ATOM 2567 C C . GLN B 1 163 ? -106.990 68.419 -1.550 1.00 51.33 121 GLN B C 1
ATOM 2568 O O . GLN B 1 163 ? -106.240 67.940 -0.701 1.00 47.80 121 GLN B O 1
ATOM 2574 N N . ILE B 1 164 ? -108.027 69.186 -1.243 1.00 62.17 122 ILE B N 1
ATOM 2575 C CA . ILE B 1 164 ? -108.338 69.510 0.140 1.00 48.25 122 ILE B CA 1
ATOM 2576 C C . ILE B 1 164 ? -109.444 68.584 0.642 1.00 47.50 122 ILE B C 1
ATOM 2577 O O . ILE B 1 164 ? -110.481 68.438 -0.006 1.00 37.46 122 ILE B O 1
ATOM 2582 N N . ILE B 1 165 ? -109.206 67.934 1.779 1.00 56.84 123 ILE B N 1
ATOM 2583 C CA . ILE B 1 165 ? -110.195 67.047 2.386 1.00 58.98 123 ILE B CA 1
ATOM 2584 C C . ILE B 1 165 ? -110.531 67.521 3.792 1.00 65.12 123 ILE B C 1
ATOM 2585 O O . ILE B 1 165 ? -109.655 67.606 4.654 1.00 60.26 123 ILE B O 1
ATOM 2587 N N . ILE B 1 166 ? -111.803 67.829 4.021 1.00 68.43 124 ILE B N 1
ATOM 2588 C CA . ILE B 1 166 ? -112.242 68.308 5.327 1.00 63.33 124 ILE B CA 1
ATOM 2589 C C . ILE B 1 166 ? -112.687 67.136 6.195 1.00 56.67 124 ILE B C 1
ATOM 2590 O O . ILE B 1 166 ? -113.686 66.477 5.905 1.00 67.47 124 ILE B O 1
ATOM 2595 N N . ILE B 1 167 ? -111.950 66.892 7.273 1.00 50.52 125 ILE B N 1
ATOM 2596 C CA . ILE B 1 167 ? -112.195 65.735 8.124 1.00 47.23 125 ILE B CA 1
ATOM 2597 C C . ILE B 1 167 ? -112.571 66.177 9.530 1.00 59.84 125 ILE B C 1
ATOM 2598 O O . ILE B 1 167 ? -112.291 67.302 9.928 1.00 65.26 125 ILE B O 1
ATOM 2603 N N . GLY B 1 168 ? -113.195 65.282 10.285 1.00 47.78 126 GLY B N 1
ATOM 2604 C CA . GLY B 1 168 ? -113.533 65.551 11.669 1.00 47.89 126 GLY B CA 1
ATOM 2605 C C . GLY B 1 168 ? -113.375 64.260 12.436 1.00 56.78 126 GLY B C 1
ATOM 2606 O O . GLY B 1 168 ? -113.356 63.180 11.844 1.00 65.58 126 GLY B O 1
ATOM 2607 N N . ASN B 1 169 ? -113.278 64.367 13.756 1.00 41.94 127 ASN B N 1
ATOM 2608 C CA . ASN B 1 169 ? -112.778 63.262 14.563 1.00 42.36 127 ASN B CA 1
ATOM 2609 C C . ASN B 1 169 ? -113.548 63.101 15.866 1.00 58.73 127 ASN B C 1
ATOM 2610 O O . ASN B 1 169 ? -114.606 63.703 16.041 1.00 64.50 127 ASN B O 1
ATOM 2615 N N . LYS B 1 170 ? -113.012 62.272 16.762 1.00 61.56 128 LYS B N 1
ATOM 2616 C CA . LYS B 1 170 ? -113.691 61.872 17.991 1.00 44.68 128 LYS B CA 1
ATOM 2617 C C . LYS B 1 170 ? -114.995 61.163 17.658 1.00 40.15 128 LYS B C 1
ATOM 2618 O O . LYS B 1 170 ? -116.046 61.483 18.209 1.00 60.74 128 LYS B O 1
ATOM 2620 N N . LYS B 1 171 ? -114.904 60.203 16.741 1.00 44.67 129 LYS B N 1
ATOM 2621 C CA . LYS B 1 171 ? -116.017 59.332 16.377 1.00 42.89 129 LYS B CA 1
ATOM 2622 C C . LYS B 1 171 ? -116.133 58.199 17.395 1.00 54.85 129 LYS B C 1
ATOM 2623 O O . LYS B 1 171 ? -117.103 57.438 17.386 1.00 62.83 129 LYS B O 1
ATOM 2629 N N . ASP B 1 172 ? -115.139 58.101 18.276 1.00 43.90 130 ASP B N 1
ATOM 2630 C CA . ASP B 1 172 ? -115.112 57.074 19.313 1.00 32.65 130 ASP B CA 1
ATOM 2631 C C . ASP B 1 172 ? -116.347 57.184 20.188 1.00 50.88 130 ASP B C 1
ATOM 2632 O O . ASP B 1 172 ? -116.943 56.187 20.591 1.00 53.14 130 ASP B O 1
ATOM 2637 N N . GLN B 1 173 ? -116.715 58.425 20.473 1.00 51.64 131 GLN B N 1
ATOM 2638 C CA . GLN B 1 173 ? -117.794 58.733 21.394 1.00 49.04 131 GLN B CA 1
ATOM 2639 C C . GLN B 1 173 ? -119.157 58.311 20.844 1.00 70.52 131 GLN B C 1
ATOM 2640 O O . GLN B 1 173 ? -120.032 57.892 21.595 1.00 79.02 131 GLN B O 1
ATOM 2646 N N . GLU B 1 174 ? -119.307 58.421 19.523 1.00 65.81 132 GLU B N 1
ATOM 2647 C CA . GLU B 1 174 ? -120.600 58.643 18.871 1.00 63.85 132 GLU B CA 1
ATOM 2648 C C . GLU B 1 174 ? -121.182 59.828 19.619 1.00 74.61 132 GLU B C 1
ATOM 2649 O O . GLU B 1 174 ? -120.405 60.646 20.072 1.00 69.77 132 GLU B O 1
ATOM 2655 N N . ILE B 1 175 ? -122.507 59.941 19.747 1.00 73.63 133 ILE B N 1
ATOM 2656 C CA . ILE B 1 175 ? -123.183 60.744 20.792 1.00 71.78 133 ILE B CA 1
ATOM 2657 C C . ILE B 1 175 ? -122.364 62.027 21.124 1.00 77.28 133 ILE B C 1
ATOM 2658 O O . ILE B 1 175 ? -122.299 62.491 22.265 1.00 78.26 133 ILE B O 1
ATOM 2663 N N . ASP B 1 176 ? -121.732 62.592 20.098 1.00 71.53 134 ASP B N 1
ATOM 2664 C CA . ASP B 1 176 ? -120.706 63.627 20.268 1.00 75.85 134 ASP B CA 1
ATOM 2665 C C . ASP B 1 176 ? -121.313 64.975 20.039 1.00 64.74 134 ASP B C 1
ATOM 2666 O O . ASP B 1 176 ? -121.269 65.857 20.895 1.00 79.08 134 ASP B O 1
ATOM 2668 N N . ARG B 1 177 ? -121.843 65.115 18.833 1.00 45.56 135 ARG B N 1
ATOM 2669 C CA . ARG B 1 177 ? -122.572 66.291 18.425 1.00 62.69 135 ARG B CA 1
ATOM 2670 C C . ARG B 1 177 ? -121.729 67.558 18.466 1.00 62.72 135 ARG B C 1
ATOM 2671 O O . ARG B 1 177 ? -120.577 67.545 18.049 1.00 64.65 135 ARG B O 1
ATOM 2673 N N . ILE B 1 178 ? -122.340 68.652 18.917 1.00 63.62 136 ILE B N 1
ATOM 2674 C CA . ILE B 1 178 ? -121.771 70.000 18.837 1.00 59.73 136 ILE B CA 1
ATOM 2675 C C . ILE B 1 178 ? -121.637 70.469 17.379 1.00 68.96 136 ILE B C 1
ATOM 2676 O O . ILE B 1 178 ? -121.513 71.663 17.117 1.00 73.90 136 ILE B O 1
ATOM 2678 N N . ILE B 1 179 ? -121.697 69.526 16.441 1.00 65.80 137 ILE B N 1
ATOM 2679 C CA . ILE B 1 179 ? -121.795 69.813 15.015 1.00 53.54 137 ILE B CA 1
ATOM 2680 C C . ILE B 1 179 ? -122.449 68.611 14.337 1.00 55.34 137 ILE B C 1
ATOM 2681 O O . ILE B 1 179 ? -122.256 67.472 14.768 1.00 71.24 137 ILE B O 1
ATOM 2686 N N . THR B 1 180 ? -123.245 68.860 13.304 1.00 43.65 138 THR B N 1
ATOM 2687 C CA . THR B 1 180 ? -123.901 67.777 12.577 1.00 42.72 138 THR B CA 1
ATOM 2688 C C . THR B 1 180 ? -122.972 67.173 11.527 1.00 44.38 138 THR B C 1
ATOM 2689 O O . THR B 1 180 ? -122.049 67.837 11.054 1.00 54.48 138 THR B O 1
ATOM 2693 N N . ARG B 1 181 ? -123.207 65.915 11.169 1.00 47.58 139 ARG B N 1
ATOM 2694 C CA . ARG B 1 181 ? -122.426 65.259 10.124 1.00 39.58 139 ARG B CA 1
ATOM 2695 C C . ARG B 1 181 ? -122.811 65.769 8.741 1.00 47.23 139 ARG B C 1
ATOM 2696 O O . ARG B 1 181 ? -121.947 66.092 7.922 1.00 55.52 139 ARG B O 1
ATOM 2698 N N . LYS B 1 182 ? -124.115 65.821 8.484 1.00 51.05 140 LYS B N 1
ATOM 2699 C CA . LYS B 1 182 ? -124.643 66.342 7.227 1.00 48.46 140 LYS B CA 1
ATOM 2700 C C . LYS B 1 182 ? -124.279 67.819 7.063 1.00 48.03 140 LYS B C 1
ATOM 2701 O O . LYS B 1 182 ? -124.093 68.299 5.946 1.00 53.78 140 LYS B O 1
ATOM 2707 N N . GLU B 1 183 ? -124.166 68.526 8.185 1.00 46.42 141 GLU B N 1
ATOM 2708 C CA . GLU B 1 183 ? -123.761 69.931 8.187 1.00 44.32 141 GLU B CA 1
ATOM 2709 C C . GLU B 1 183 ? -122.344 70.103 7.669 1.00 42.31 141 GLU B C 1
ATOM 2710 O O . GLU B 1 183 ? -122.056 71.024 6.905 1.00 55.98 141 GLU B O 1
ATOM 2716 N N . ALA B 1 184 ? -121.459 69.217 8.107 1.00 35.23 142 ALA B N 1
ATOM 2717 C CA . ALA B 1 184 ? -120.071 69.253 7.676 1.00 37.48 142 ALA B CA 1
ATOM 2718 C C . ALA B 1 184 ? -119.921 68.756 6.245 1.00 45.96 142 ALA B C 1
ATOM 2719 O O . ALA B 1 184 ? -119.083 69.251 5.494 1.00 53.99 142 ALA B O 1
ATOM 2721 N N . GLU B 1 185 ? -120.733 67.769 5.878 1.00 51.88 143 GLU B N 1
ATOM 2722 C CA . GLU B 1 185 ? -120.739 67.222 4.522 1.00 43.56 143 GLU B CA 1
ATOM 2723 C C . GLU B 1 185 ? -121.167 68.297 3.524 1.00 53.88 143 GLU B C 1
ATOM 2724 O O . GLU B 1 185 ? -120.567 68.452 2.456 1.00 66.48 143 GLU B O 1
ATOM 2730 N N . GLN B 1 186 ? -122.204 69.043 3.892 1.00 56.05 144 GLN B N 1
ATOM 2731 C CA . GLN B 1 186 ? -122.704 70.136 3.065 1.00 61.68 144 GLN B CA 1
ATOM 2732 C C . GLN B 1 186 ? -121.732 71.316 3.062 1.00 55.54 144 GLN B C 1
ATOM 2733 O O . GLN B 1 186 ? -121.513 71.940 2.025 1.00 65.80 144 GLN B O 1
ATOM 2739 N N . PHE B 1 187 ? -121.146 71.610 4.219 1.00 43.30 145 PHE B N 1
ATOM 2740 C CA . PHE B 1 187 ? -120.145 72.668 4.319 1.00 43.00 145 PHE B CA 1
ATOM 2741 C C . PHE B 1 187 ? -118.967 72.371 3.401 1.00 46.46 145 PHE B C 1
ATOM 2742 O O . PHE B 1 187 ? -118.397 73.276 2.793 1.00 48.40 145 PHE B O 1
ATOM 2750 N N . ALA B 1 188 ? -118.609 71.095 3.307 1.00 48.72 146 ALA B N 1
ATOM 2751 C CA . ALA B 1 188 ? -117.473 70.680 2.496 1.00 53.01 146 ALA B CA 1
ATOM 2752 C C . ALA B 1 188 ? -117.810 70.652 1.012 1.00 53.03 146 ALA B C 1
ATOM 2753 O O . ALA B 1 188 ? -116.986 71.040 0.179 1.00 50.65 146 ALA B O 1
ATOM 2755 N N . GLN B 1 189 ? -119.015 70.194 0.678 1.00 53.94 147 GLN B N 1
ATOM 2756 C CA . GLN B 1 189 ? -119.445 70.147 -0.720 1.00 51.94 147 GLN B CA 1
ATOM 2757 C C . GLN B 1 189 ? -119.611 71.548 -1.307 1.00 54.74 147 GLN B C 1
ATOM 2758 O O . GLN B 1 189 ? -119.729 71.700 -2.522 1.00 72.67 147 GLN B O 1
ATOM 2764 N N . ASP B 1 190 ? -119.639 72.563 -0.445 1.00 41.95 148 ASP B N 1
ATOM 2765 C CA . ASP B 1 190 ? -119.748 73.946 -0.904 1.00 52.41 148 ASP B CA 1
ATOM 2766 C C . ASP B 1 190 ? -118.377 74.583 -1.156 1.00 62.51 148 ASP B C 1
ATOM 2767 O O . ASP B 1 190 ? -118.290 75.649 -1.761 1.00 71.36 148 ASP B O 1
ATOM 2772 N N . ARG B 1 191 ? -117.317 73.939 -0.677 1.00 61.43 149 ARG B N 1
ATOM 2773 C CA . ARG B 1 191 ? -115.952 74.374 -0.969 1.00 59.86 149 ARG B CA 1
ATOM 2774 C C . ARG B 1 191 ? -115.318 73.556 -2.092 1.00 59.81 149 ARG B C 1
ATOM 2775 O O . ARG B 1 191 ? -114.176 73.810 -2.480 1.00 55.66 149 ARG B O 1
ATOM 2777 N N . LEU B 1 192 ? -116.070 72.576 -2.593 1.00 56.94 150 LEU B N 1
ATOM 2778 C CA . LEU B 1 192 ? -115.592 71.612 -3.589 1.00 50.74 150 LEU B CA 1
ATOM 2779 C C . LEU B 1 192 ? -114.460 70.761 -3.027 1.00 48.49 150 LEU B C 1
ATOM 2780 O O . LEU B 1 192 ? -113.523 70.409 -3.740 1.00 43.04 150 LEU B O 1
ATOM 2785 N N . CYS B 1 193 ? -114.559 70.430 -1.746 1.00 48.34 151 CYS B N 1
ATOM 2786 C CA . CYS B 1 193 ? -113.566 69.595 -1.083 1.00 29.68 151 CYS B CA 1
ATOM 2787 C C . CYS B 1 193 ? -114.198 68.282 -0.661 1.00 32.05 151 CYS B C 1
ATOM 2788 O O . CYS B 1 193 ? -115.401 68.228 -0.419 1.00 43.90 151 CYS B O 1
ATOM 2791 N N . GLN B 1 194 ? -113.401 67.223 -0.563 1.00 28.90 152 GLN B N 1
ATOM 2792 C CA . GLN B 1 194 ? -113.949 65.953 -0.104 1.00 38.82 152 GLN B CA 1
ATOM 2793 C C . GLN B 1 194 ? -114.215 66.032 1.397 1.00 56.67 152 GLN B C 1
ATOM 2794 O O . GLN B 1 194 ? -113.854 67.016 2.044 1.00 69.44 152 GLN B O 1
ATOM 2800 N N . PHE B 1 195 ? -114.825 64.992 1.956 1.00 56.56 153 PHE B N 1
ATOM 2801 C CA . PHE B 1 195 ? -115.217 65.019 3.362 1.00 62.50 153 PHE B CA 1
ATOM 2802 C C . PHE B 1 195 ? -115.213 63.633 3.996 1.00 53.50 153 PHE B C 1
ATOM 2803 O O . PHE B 1 195 ? -115.607 62.653 3.363 1.00 63.64 153 PHE B O 1
ATOM 2811 N N . TYR B 1 196 ? -114.782 63.560 5.255 1.00 44.22 154 TYR B N 1
ATOM 2812 C CA . TYR B 1 196 ? -114.652 62.285 5.957 1.00 52.57 154 TYR B CA 1
ATOM 2813 C C . TYR B 1 196 ? -114.857 62.426 7.464 1.00 52.58 154 TYR B C 1
ATOM 2814 O O . TYR B 1 196 ? -114.780 63.526 8.009 1.00 60.14 154 TYR B O 1
ATOM 2823 N N . GLU B 1 197 ? -115.128 61.302 8.122 1.00 61.09 155 GLU B N 1
ATOM 2824 C CA . GLU B 1 197 ? -115.203 61.234 9.578 1.00 52.34 155 GLU B CA 1
ATOM 2825 C C . GLU B 1 197 ? -114.486 59.974 10.063 1.00 53.29 155 GLU B C 1
ATOM 2826 O O . GLU B 1 197 ? -114.837 58.862 9.669 1.00 51.67 155 GLU B O 1
ATOM 2832 N N . ILE B 1 198 ? -113.477 60.160 10.911 1.00 52.57 156 ILE B N 1
ATOM 2833 C CA . ILE B 1 198 ? -112.637 59.061 11.387 1.00 44.42 156 ILE B CA 1
ATOM 2834 C C . ILE B 1 198 ? -112.601 59.043 12.911 1.00 51.25 156 ILE B C 1
ATOM 2835 O O . ILE B 1 198 ? -113.252 59.866 13.551 1.00 49.17 156 ILE B O 1
ATOM 2840 N N . SER B 1 199 ? -111.825 58.129 13.490 1.00 47.16 157 SER B N 1
ATOM 2841 C CA . SER B 1 199 ? -111.830 57.937 14.940 1.00 40.75 157 SER B CA 1
ATOM 2842 C C . SER B 1 199 ? -110.473 57.513 15.492 1.00 60.85 157 SER B C 1
ATOM 2843 O O . SER B 1 199 ? -109.772 56.713 14.878 1.00 68.73 157 SER B O 1
ATOM 2846 N N . THR B 1 200 ? -110.123 58.035 16.664 1.00 66.88 158 THR B N 1
ATOM 2847 C CA . THR B 1 200 ? -108.845 57.727 17.301 1.00 65.74 158 THR B CA 1
ATOM 2848 C C . THR B 1 200 ? -108.793 56.277 17.783 1.00 63.68 158 THR B C 1
ATOM 2849 O O . THR B 1 200 ? -107.759 55.613 17.682 1.00 64.36 158 THR B O 1
ATOM 2853 N N . LYS B 1 201 ? -109.914 55.780 18.294 1.00 60.27 159 LYS B N 1
ATOM 2854 C CA . LYS B 1 201 ? -109.969 54.425 18.836 1.00 44.89 159 LYS B CA 1
ATOM 2855 C C . LYS B 1 201 ? -109.890 53.340 17.757 1.00 53.58 159 LYS B C 1
ATOM 2856 O O . LYS B 1 201 ? -109.203 52.337 17.941 1.00 65.02 159 LYS B O 1
ATOM 2858 N N . ASP B 1 202 ? -110.600 53.532 16.646 1.00 63.54 160 ASP B N 1
ATOM 2859 C CA . ASP B 1 202 ? -110.696 52.489 15.622 1.00 65.00 160 ASP B CA 1
ATOM 2860 C C . ASP B 1 202 ? -109.835 52.741 14.382 1.00 71.29 160 ASP B C 1
ATOM 2861 O O . ASP B 1 202 ? -109.072 53.701 14.325 1.00 75.62 160 ASP B O 1
ATOM 2866 N N . ASP B 1 203 ? -109.982 51.864 13.391 1.00 86.49 161 ASP B N 1
ATOM 2867 C CA . ASP B 1 203 ? -109.141 51.865 12.195 1.00 80.96 161 ASP B CA 1
ATOM 2868 C C . ASP B 1 203 ? -109.680 52.735 11.066 1.00 76.53 161 ASP B C 1
ATOM 2869 O O . ASP B 1 203 ? -109.147 52.701 9.958 1.00 76.30 161 ASP B O 1
ATOM 2871 N N . SER B 1 204 ? -110.731 53.507 11.336 1.00 75.29 162 SER B N 1
ATOM 2872 C CA . SER B 1 204 ? -111.306 54.401 10.328 1.00 45.67 162 SER B CA 1
ATOM 2873 C C . SER B 1 204 ? -110.271 55.417 9.828 1.00 60.64 162 SER B C 1
ATOM 2874 O O . SER B 1 204 ? -110.510 56.119 8.850 1.00 72.43 162 SER B O 1
ATOM 2877 N N . CYS B 1 205 ? -109.132 55.489 10.516 1.00 66.61 163 CYS B N 1
ATOM 2878 C CA . CYS B 1 205 ? -107.966 56.228 10.042 1.00 61.63 163 CYS B CA 1
ATOM 2879 C C . CYS B 1 205 ? -107.165 55.471 8.982 1.00 66.99 163 CYS B C 1
ATOM 2880 O O . CYS B 1 205 ? -107.015 55.954 7.863 1.00 66.08 163 CYS B O 1
ATOM 2883 N N . GLN B 1 206 ? -106.618 54.307 9.328 1.00 63.45 164 GLN B N 1
ATOM 2884 C CA . GLN B 1 206 ? -105.832 53.551 8.348 1.00 57.74 164 GLN B CA 1
ATOM 2885 C C . GLN B 1 206 ? -106.740 52.926 7.289 1.00 50.79 164 GLN B C 1
ATOM 2886 O O . GLN B 1 206 ? -106.260 52.389 6.291 1.00 52.63 164 GLN B O 1
ATOM 2892 N N . LEU B 1 207 ? -108.050 53.004 7.507 1.00 50.83 165 LEU B N 1
ATOM 2893 C CA . LEU B 1 207 ? -109.006 52.688 6.451 1.00 52.99 165 LEU B CA 1
ATOM 2894 C C . LEU B 1 207 ? -109.361 53.948 5.659 1.00 55.96 165 LEU B C 1
ATOM 2895 O O . LEU B 1 207 ? -110.018 53.867 4.627 1.00 63.54 165 LEU B O 1
ATOM 2897 N N . LEU B 1 208 ? -108.948 55.110 6.162 1.00 49.40 166 LEU B N 1
ATOM 2898 C CA . LEU B 1 208 ? -109.038 56.360 5.402 1.00 52.90 166 LEU B CA 1
ATOM 2899 C C . LEU B 1 208 ? -107.853 56.501 4.445 1.00 58.40 166 LEU B C 1
ATOM 2900 O O . LEU B 1 208 ? -107.991 57.009 3.326 1.00 71.55 166 LEU B O 1
ATOM 2905 N N . PHE B 1 209 ? -106.685 56.044 4.889 1.00 57.49 167 PHE B N 1
ATOM 2906 C CA . PHE B 1 209 ? -105.441 56.292 4.163 1.00 43.47 167 PHE B CA 1
ATOM 2907 C C . PHE B 1 209 ? -105.240 55.373 2.947 1.00 55.07 167 PHE B C 1
ATOM 2908 O O . PHE B 1 209 ? -104.566 55.761 1.990 1.00 85.50 167 PHE B O 1
ATOM 2916 N N . ASP B 1 210 ? -105.820 54.173 2.971 1.00 52.19 168 ASP B N 1
ATOM 2917 C CA . ASP B 1 210 ? -105.849 53.343 1.766 1.00 52.89 168 ASP B CA 1
ATOM 2918 C C . ASP B 1 210 ? -106.807 53.962 0.751 1.00 50.71 168 ASP B C 1
ATOM 2919 O O . ASP B 1 210 ? -106.623 53.828 -0.460 1.00 54.68 168 ASP B O 1
ATOM 2924 N N . CYS B 1 211 ? -107.824 54.651 1.255 1.00 52.60 169 CYS B N 1
ATOM 2925 C CA . CYS B 1 211 ? -108.742 55.394 0.398 1.00 49.70 169 CYS B CA 1
ATOM 2926 C C . CYS B 1 211 ? -108.010 56.551 -0.285 1.00 64.76 169 CYS B C 1
ATOM 2927 O O . CYS B 1 211 ? -108.173 56.781 -1.491 1.00 73.78 169 CYS B O 1
ATOM 2930 N N . ILE B 1 212 ? -107.199 57.269 0.492 1.00 53.46 170 ILE B N 1
ATOM 2931 C CA . ILE B 1 212 ? -106.357 58.327 -0.064 1.00 50.40 170 ILE B CA 1
ATOM 2932 C C . ILE B 1 212 ? -105.402 57.749 -1.114 1.00 56.07 170 ILE B C 1
ATOM 2933 O O . ILE B 1 212 ? -105.247 58.306 -2.207 1.00 71.54 170 ILE B O 1
ATOM 2938 N N . SER B 1 213 ? -104.783 56.619 -0.779 1.00 55.37 171 SER B N 1
ATOM 2939 C CA . SER B 1 213 ? -103.923 55.898 -1.713 1.00 59.35 171 SER B CA 1
ATOM 2940 C C . SER B 1 213 ? -104.646 55.624 -3.030 1.00 63.86 171 SER B C 1
ATOM 2941 O O . SER B 1 213 ? -104.075 55.793 -4.114 1.00 59.56 171 SER B O 1
ATOM 2944 N N . ARG B 1 214 ? -105.908 55.215 -2.930 1.00 49.59 172 ARG B N 1
ATOM 2945 C CA . ARG B 1 214 ? -106.693 54.887 -4.115 1.00 50.33 172 ARG B CA 1
ATOM 2946 C C . ARG B 1 214 ? -107.045 56.108 -4.958 1.00 54.12 172 ARG B C 1
ATOM 2947 O O . ARG B 1 214 ? -106.891 56.066 -6.185 1.00 65.09 172 ARG B O 1
ATOM 2955 N N . ASP B 1 215 ? -107.508 57.187 -4.324 1.00 53.42 173 ASP B N 1
ATOM 2956 C CA . ASP B 1 215 ? -107.840 58.386 -5.096 1.00 55.36 173 ASP B CA 1
ATOM 2957 C C . ASP B 1 215 ? -106.584 58.873 -5.819 1.00 54.96 173 ASP B C 1
ATOM 2958 O O . ASP B 1 215 ? -106.644 59.260 -6.995 1.00 74.39 173 ASP B O 1
ATOM 2963 N N . PHE B 1 216 ? -105.449 58.810 -5.119 1.00 50.31 174 PHE B N 1
ATOM 2964 C CA . PHE B 1 216 ? -104.140 59.038 -5.737 1.00 55.71 174 PHE B CA 1
ATOM 2965 C C . PHE B 1 216 ? -103.902 58.203 -6.990 1.00 64.75 174 PHE B C 1
ATOM 2966 O O . PHE B 1 216 ? -103.871 58.737 -8.098 1.00 77.96 174 PHE B O 1
ATOM 2974 N N . LEU B 1 217 ? -103.740 56.894 -6.811 1.00 66.64 175 LEU B N 1
ATOM 2975 C CA . LEU B 1 217 ? -103.326 56.018 -7.910 1.00 71.25 175 LEU B CA 1
ATOM 2976 C C . LEU B 1 217 ? -104.368 55.921 -9.023 1.00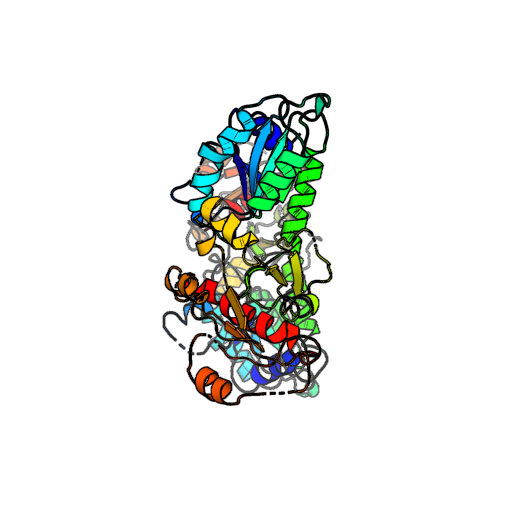 72.30 175 LEU B C 1
ATOM 2977 O O . LEU B 1 217 ? -104.100 55.353 -10.082 1.00 77.58 175 LEU B O 1
ATOM 2982 N N . GLN B 1 218 ? -105.552 56.476 -8.784 1.00 67.44 176 GLN B N 1
ATOM 2983 C CA . GLN B 1 218 ? -106.599 56.493 -9.799 1.00 64.85 176 GLN B CA 1
ATOM 2984 C C . GLN B 1 218 ? -106.614 57.790 -10.610 1.00 62.46 176 GLN B C 1
ATOM 2985 O O . GLN B 1 218 ? -106.450 57.759 -11.830 1.00 61.00 176 GLN B O 1
ATOM 2991 N N . CYS B 1 219 ? -106.818 58.919 -9.934 1.00 66.33 177 CYS B N 1
ATOM 2992 C CA . CYS B 1 219 ? -107.099 60.192 -10.610 1.00 70.34 177 CYS B CA 1
ATOM 2993 C C . CYS B 1 219 ? -106.134 60.635 -11.725 1.00 82.67 177 CYS B C 1
ATOM 2994 O O . CYS B 1 219 ? -106.573 60.895 -12.846 1.00 74.84 177 CYS B O 1
ATOM 2997 N N . ASP B 1 220 ? -104.838 60.705 -11.417 1.00 79.09 178 ASP B N 1
ATOM 2998 C CA . ASP B 1 220 ? -103.871 61.422 -12.257 1.00 60.72 178 ASP B CA 1
ATOM 2999 C C . ASP B 1 220 ? -104.326 62.877 -12.439 1.00 70.03 178 ASP B C 1
ATOM 3000 O O . ASP B 1 220 ? -104.404 63.621 -11.462 1.00 82.73 178 ASP B O 1
ATOM 3005 N N . ILE B 1 221 ? -104.628 63.291 -13.669 1.00 61.57 179 ILE B N 1
ATOM 3006 C CA . ILE B 1 221 ? -104.873 64.716 -13.910 1.00 45.87 179 ILE B CA 1
ATOM 3007 C C . ILE B 1 221 ? -106.345 65.132 -13.732 1.00 49.29 179 ILE B C 1
ATOM 3008 O O . ILE B 1 221 ? -107.273 64.457 -14.205 1.00 48.27 179 ILE B O 1
ATOM 3013 N N . LYS B 1 222 ? -106.543 66.252 -13.034 1.00 44.72 180 LYS B N 1
ATOM 3014 C CA . LYS B 1 222 ? -107.876 66.750 -12.680 1.00 49.50 180 LYS B CA 1
ATOM 3015 C C . LYS B 1 222 ? -108.126 68.143 -13.251 1.00 56.25 180 LYS B C 1
ATOM 3016 O O . LYS B 1 222 ? -107.239 68.997 -13.229 1.00 49.26 180 LYS B O 1
ATOM 3018 N N . ILE B 1 223 ? -109.335 68.377 -13.754 1.00 47.51 181 ILE B N 1
ATOM 3019 C CA . ILE B 1 223 ? -109.672 69.644 -14.410 1.00 52.55 181 ILE B CA 1
ATOM 3020 C C . ILE B 1 223 ? -111.045 70.172 -13.989 1.00 49.31 181 ILE B C 1
ATOM 3021 O O . ILE B 1 223 ? -111.985 69.398 -13.815 1.00 41.14 181 ILE B O 1
ATOM 3026 N N . ARG B 1 224 ? -111.164 71.486 -13.821 1.00 53.55 182 ARG B N 1
ATOM 3027 C CA . ARG B 1 224 ? -112.466 72.097 -13.569 1.00 48.07 182 ARG B CA 1
ATOM 3028 C C . ARG B 1 224 ? -112.876 73.038 -14.699 1.00 48.39 182 ARG B C 1
ATOM 3029 O O . ARG B 1 224 ? -112.075 73.840 -15.197 1.00 44.37 182 ARG B O 1
ATOM 3037 N N . MET B 1 225 ? -114.132 72.917 -15.110 1.00 51.89 183 MET B N 1
ATOM 3038 C CA . MET B 1 225 ? -114.680 73.767 -16.155 1.00 58.71 183 MET B CA 1
ATOM 3039 C C . MET B 1 225 ? -115.926 74.482 -15.655 1.00 46.73 183 MET B C 1
ATOM 3040 O O . MET B 1 225 ? -116.597 74.000 -14.750 1.00 55.09 183 MET B O 1
ATOM 3045 N N . LEU B 1 226 ? -116.246 75.615 -16.268 1.00 52.67 184 LEU B N 1
ATOM 3046 C CA . LEU B 1 226 ? -117.367 76.441 -15.829 1.00 64.97 184 LEU B CA 1
ATOM 3047 C C . LEU B 1 226 ? -118.453 76.399 -16.891 1.00 69.70 184 LEU B C 1
ATOM 3048 O O . LEU B 1 226 ? -118.186 76.031 -18.025 1.00 72.25 184 LEU B O 1
ATOM 3053 N N . MET B 1 227 ? -119.689 76.705 -16.517 1.00 69.05 185 MET B N 1
ATOM 3054 C CA . MET B 1 227 ? -120.776 76.679 -17.486 1.00 57.10 185 MET B CA 1
ATOM 3055 C C . MET B 1 227 ? -121.425 78.049 -17.659 1.00 49.50 185 MET B C 1
ATOM 3056 O O . MET B 1 227 ? -121.386 78.887 -16.757 1.00 64.15 185 MET B O 1
ATOM 3061 N N . VAL B 1 228 ? -122.019 78.263 -18.829 1.00 40.69 186 VAL B N 1
ATOM 3062 C CA . VAL B 1 228 ? -122.855 79.434 -19.088 1.00 47.57 186 VAL B CA 1
ATOM 3063 C C . VAL B 1 228 ? -124.251 79.199 -18.529 1.00 59.81 186 VAL B C 1
ATOM 3064 O O . VAL B 1 228 ? -124.456 78.297 -17.715 1.00 80.84 186 VAL B O 1
ATOM 3066 N N . GLY B 1 229 ? -125.203 80.027 -18.954 1.00 59.37 187 GLY B N 1
ATOM 3067 C CA . GLY B 1 229 ? -126.545 80.002 -18.398 1.00 60.48 187 GLY B CA 1
ATOM 3068 C C . GLY B 1 229 ? -127.663 80.415 -19.346 1.00 58.39 187 GLY B C 1
ATOM 3069 O O . GLY B 1 229 ? -127.431 80.585 -20.545 1.00 58.06 187 GLY B O 1
ATOM 3070 N N . ASP B 1 230 ? -128.874 80.506 -18.786 1.00 76.63 188 ASP B N 1
ATOM 3071 C CA . ASP B 1 230 ? -130.114 80.961 -19.441 1.00 86.98 188 ASP B CA 1
ATOM 3072 C C . ASP B 1 230 ? -130.844 79.869 -20.228 1.00 80.08 188 ASP B C 1
ATOM 3073 O O . ASP B 1 230 ? -131.945 80.100 -20.730 1.00 76.65 188 ASP B O 1
ATOM 3075 N N . GLN B 1 231 ? -130.255 78.681 -20.325 1.00 75.43 189 GLN B N 1
ATOM 3076 C CA . GLN B 1 231 ? -130.927 77.576 -21.009 1.00 64.66 189 GLN B CA 1
ATOM 3077 C C . GLN B 1 231 ? -131.219 76.396 -20.080 1.00 67.73 189 GLN B C 1
ATOM 3078 O O . GLN B 1 231 ? -132.367 76.174 -19.695 1.00 67.30 189 GLN B O 1
ATOM 3080 N N . ASN B 1 232 ? -130.175 75.632 -19.762 1.00 56.21 190 ASN B N 1
ATOM 3081 C CA . ASN B 1 232 ? -130.229 74.502 -18.827 1.00 38.72 190 ASN B CA 1
ATOM 3082 C C . ASN B 1 232 ? -131.049 73.309 -19.324 1.00 51.71 190 ASN B C 1
ATOM 3083 O O . ASN B 1 232 ? -130.961 72.221 -18.756 1.00 65.95 190 ASN B O 1
ATOM 3085 N N . VAL B 1 233 ? -131.853 73.507 -20.360 1.00 75.88 191 VAL B N 1
ATOM 3086 C CA . VAL B 1 233 ? -132.475 72.387 -21.046 1.00 92.52 191 VAL B CA 1
ATOM 3087 C C . VAL B 1 233 ? -131.476 71.843 -22.063 1.00 88.61 191 VAL B C 1
ATOM 3088 O O . VAL B 1 233 ? -131.372 70.633 -22.260 1.00 78.24 191 VAL B O 1
ATOM 3092 N N . GLY B 1 234 ? -130.727 72.746 -22.696 1.00 84.68 192 GLY B N 1
ATOM 3093 C CA . GLY B 1 234 ? -129.670 72.357 -23.616 1.00 70.18 192 GLY B CA 1
ATOM 3094 C C . GLY B 1 234 ? -128.304 72.240 -22.960 1.00 70.14 192 GLY B C 1
ATOM 3095 O O . GLY B 1 234 ? -127.441 71.504 -23.442 1.00 76.68 192 GLY B O 1
ATOM 3096 N N . LYS B 1 235 ? -128.107 72.958 -21.857 1.00 73.91 193 LYS B N 1
ATOM 3097 C CA . LYS B 1 235 ? -126.853 72.880 -21.115 1.00 69.79 193 LYS B CA 1
ATOM 3098 C C . LYS B 1 235 ? -126.785 71.557 -20.360 1.00 62.21 193 LYS B C 1
ATOM 3099 O O . LYS B 1 235 ? -125.772 70.859 -20.403 1.00 52.29 193 LYS B O 1
ATOM 3105 N N . THR B 1 236 ? -127.869 71.219 -19.664 1.00 56.21 194 THR B N 1
ATOM 3106 C CA . THR B 1 236 ? -128.052 69.855 -19.179 1.00 57.52 194 THR B CA 1
ATOM 3107 C C . THR B 1 236 ? -128.300 69.014 -20.422 1.00 69.83 194 THR B C 1
ATOM 3108 O O . THR B 1 236 ? -128.711 69.552 -21.451 1.00 74.80 194 THR B O 1
ATOM 3112 N N . THR B 1 237 ? -128.004 67.720 -20.331 1.00 61.96 195 THR B N 1
ATOM 3113 C CA . THR B 1 237 ? -128.036 66.777 -21.456 1.00 59.51 195 THR B CA 1
ATOM 3114 C C . THR B 1 237 ? -126.866 67.007 -22.416 1.00 61.17 195 THR B C 1
ATOM 3115 O O . THR B 1 237 ? -126.559 66.136 -23.228 1.00 57.79 195 THR B O 1
ATOM 3117 N N . PHE B 1 238 ? -126.215 68.168 -22.328 1.00 69.29 196 PHE B N 1
ATOM 3118 C CA . PHE B 1 238 ? -124.916 68.351 -22.970 1.00 63.79 196 PHE B CA 1
ATOM 3119 C C . PHE B 1 238 ? -123.811 67.799 -22.094 1.00 68.17 196 PHE B C 1
ATOM 3120 O O . PHE B 1 238 ? -122.906 67.124 -22.573 1.00 76.95 196 PHE B O 1
ATOM 3128 N N . ILE B 1 239 ? -123.875 68.111 -20.804 1.00 70.34 197 ILE B N 1
ATOM 3129 C CA . ILE B 1 239 ? -122.920 67.549 -19.870 1.00 73.79 197 ILE B CA 1
ATOM 3130 C C . ILE B 1 239 ? -123.275 66.091 -19.685 1.00 66.86 197 ILE B C 1
ATOM 3131 O O . ILE B 1 239 ? -122.393 65.259 -19.545 1.00 58.47 197 ILE B O 1
ATOM 3136 N N . ARG B 1 240 ? -124.565 65.773 -19.734 1.00 73.68 198 ARG B N 1
ATOM 3137 C CA . ARG B 1 240 ? -125.007 64.391 -19.591 1.00 61.06 198 ARG B CA 1
ATOM 3138 C C . ARG B 1 240 ? -124.495 63.517 -20.734 1.00 56.53 198 ARG B C 1
ATOM 3139 O O . ARG B 1 240 ? -124.616 62.295 -20.674 1.00 65.58 198 ARG B O 1
ATOM 3141 N N . LYS B 1 241 ? -123.923 64.138 -21.764 1.00 43.41 199 LYS B N 1
ATOM 3142 C CA . LYS B 1 241 ? -123.187 63.397 -22.787 1.00 46.89 199 LYS B CA 1
ATOM 3143 C C . LYS B 1 241 ? -122.178 62.484 -22.102 1.00 56.87 199 LYS B C 1
ATOM 3144 O O . LYS B 1 241 ? -122.160 61.280 -22.353 1.00 70.32 199 LYS B O 1
ATOM 3146 N N . PHE B 1 242 ? -121.317 63.056 -21.262 1.00 54.30 200 PHE B N 1
ATOM 3147 C CA . PHE B 1 242 ? -120.824 62.282 -20.131 1.00 67.66 200 PHE B CA 1
ATOM 3148 C C . PHE B 1 242 ? -120.904 63.081 -18.827 1.00 69.82 200 PHE B C 1
ATOM 3149 O O . PHE B 1 242 ? -120.021 63.883 -18.505 1.00 78.48 200 PHE B O 1
ATOM 3151 N N . ALA B 1 243 ? -121.981 62.833 -18.084 1.00 76.73 201 ALA B N 1
ATOM 3152 C CA . ALA B 1 243 ? -122.172 63.244 -16.693 1.00 77.83 201 ALA B CA 1
ATOM 3153 C C . ALA B 1 243 ? -122.852 62.099 -15.961 1.00 94.25 201 ALA B C 1
ATOM 3154 O O . ALA B 1 243 ? -122.333 61.536 -14.997 1.00 99.66 201 ALA B O 1
ATOM 3156 N N . LEU B 1 244 ? -124.055 61.807 -16.456 1.00 89.66 202 LEU B N 1
ATOM 3157 C CA . LEU B 1 244 ? -124.938 60.748 -15.969 1.00 90.96 202 LEU B CA 1
ATOM 3158 C C . LEU B 1 244 ? -125.419 60.955 -14.529 1.00 90.18 202 LEU B C 1
ATOM 3159 O O . LEU B 1 244 ? -125.034 60.234 -13.606 1.00 90.24 202 LEU B O 1
ATOM 3164 N N . GLN B 1 245 ? -126.277 61.963 -14.375 1.00 91.20 203 GLN B N 1
ATOM 3165 C CA . GLN B 1 245 ? -126.983 62.253 -13.131 1.00 83.56 203 GLN B CA 1
ATOM 3166 C C . GLN B 1 245 ? -128.306 62.967 -13.427 1.00 73.00 203 GLN B C 1
ATOM 3167 O O . GLN B 1 245 ? -128.727 63.053 -14.581 1.00 79.90 203 GLN B O 1
ATOM 3169 N N . ASP B 1 246 ? -128.956 63.468 -12.379 1.00 83.59 204 ASP B N 1
ATOM 3170 C CA . ASP B 1 246 ? -130.159 64.285 -12.527 1.00 81.90 204 ASP B CA 1
ATOM 3171 C C . ASP B 1 246 ? -130.059 65.470 -11.561 1.00 76.52 204 ASP B C 1
ATOM 3172 O O . ASP B 1 246 ? -129.048 65.632 -10.879 1.00 69.57 204 ASP B O 1
ATOM 3177 N N . PRO B 1 247 ? -131.098 66.298 -11.509 1.00 74.73 205 PRO B N 1
ATOM 3178 C CA . PRO B 1 247 ? -131.132 67.432 -10.592 1.00 70.60 205 PRO B CA 1
ATOM 3179 C C . PRO B 1 247 ? -132.565 67.851 -10.282 1.00 63.39 205 PRO B C 1
ATOM 3180 O O . PRO B 1 247 ? -133.504 67.076 -10.463 1.00 54.40 205 PRO B O 1
ATOM 3182 N N . ASP B 1 251 ? -133.525 68.910 -6.132 1.00 154.57 209 ASP B N 1
ATOM 3183 C CA . ASP B 1 251 ? -133.392 70.258 -6.673 1.00 148.70 209 ASP B CA 1
ATOM 3184 C C . ASP B 1 251 ? -132.032 70.863 -6.349 1.00 143.84 209 ASP B C 1
ATOM 3185 O O . ASP B 1 251 ? -131.943 71.852 -5.621 1.00 150.63 209 ASP B O 1
ATOM 3187 N N . PHE B 1 252 ? -130.973 70.260 -6.876 1.00 129.96 210 PHE B N 1
ATOM 3188 C CA . PHE B 1 252 ? -129.634 70.800 -6.683 1.00 130.83 210 PHE B CA 1
ATOM 3189 C C . PHE B 1 252 ? -128.728 70.517 -7.873 1.00 96.07 210 PHE B C 1
ATOM 3190 O O . PHE B 1 252 ? -128.771 69.433 -8.456 1.00 77.88 210 PHE B O 1
ATOM 3192 N N . MET B 1 253 ? -127.910 71.500 -8.231 1.00 90.36 211 MET B N 1
ATOM 3193 C CA . MET B 1 253 ? -126.860 71.290 -9.214 1.00 71.70 211 MET B CA 1
ATOM 3194 C C . MET B 1 253 ? -125.504 71.442 -8.541 1.00 59.54 211 MET B C 1
ATOM 3195 O O . MET B 1 253 ? -125.102 72.545 -8.171 1.00 61.21 211 MET B O 1
ATOM 3197 N N . ASN B 1 254 ? -124.802 70.327 -8.389 1.00 61.71 212 ASN B N 1
ATOM 3198 C CA . ASN B 1 254 ? -123.495 70.326 -7.749 1.00 66.68 212 ASN B CA 1
ATOM 3199 C C . ASN B 1 254 ? -122.437 69.794 -8.693 1.00 54.22 212 ASN B C 1
ATOM 3200 O O . ASN B 1 254 ? -122.754 69.158 -9.699 1.00 58.39 212 ASN B O 1
ATOM 3205 N N . ALA B 1 255 ? -121.180 70.064 -8.370 1.00 45.95 213 ALA B N 1
ATOM 3206 C CA . ALA B 1 255 ? -120.074 69.599 -9.193 1.00 34.31 213 ALA B CA 1
ATOM 3207 C C . ALA B 1 255 ? -120.092 68.086 -9.356 1.00 53.18 213 ALA B C 1
ATOM 3208 O O . ALA B 1 255 ? -120.093 67.345 -8.374 1.00 70.10 213 ALA B O 1
ATOM 3210 N N . ILE B 1 256 ? -120.093 67.641 -10.606 1.00 49.59 214 ILE B N 1
ATOM 3211 C CA . ILE B 1 256 ? -120.069 66.223 -10.922 1.00 43.66 214 ILE B CA 1
ATOM 3212 C C . ILE B 1 256 ? -118.912 65.935 -11.871 1.00 46.48 214 ILE B C 1
ATOM 3213 O O . ILE B 1 256 ? -118.690 66.674 -12.831 1.00 51.81 214 ILE B O 1
ATOM 3218 N N . THR B 1 257 ? -118.169 64.869 -11.590 1.00 40.84 215 THR B N 1
ATOM 3219 C CA . THR B 1 257 ? -116.948 64.585 -12.333 1.00 46.47 215 THR B CA 1
ATOM 3220 C C . THR B 1 257 ? -117.168 63.492 -13.366 1.00 64.18 215 THR B C 1
ATOM 3221 O O . THR B 1 257 ? -117.944 62.564 -13.146 1.00 67.85 215 THR B O 1
ATOM 3225 N N . THR B 1 258 ? -116.492 63.614 -14.502 1.00 67.20 216 THR B N 1
ATOM 3226 C CA . THR B 1 258 ? -116.472 62.534 -15.469 1.00 53.80 216 THR B CA 1
ATOM 3227 C C . THR B 1 258 ? -115.066 61.948 -15.506 1.00 51.43 216 THR B C 1
ATOM 3228 O O . THR B 1 258 ? -114.079 62.667 -15.721 1.00 54.06 216 THR B O 1
ATOM 3232 N N . ARG B 1 259 ? -114.992 60.643 -15.258 1.00 54.81 217 ARG B N 1
ATOM 3233 C CA . ARG B 1 259 ? -113.733 59.906 -15.211 1.00 51.26 217 ARG B CA 1
ATOM 3234 C C . ARG B 1 259 ? -113.431 59.257 -16.555 1.00 54.68 217 ARG B C 1
ATOM 3235 O O . ARG B 1 259 ? -114.293 58.591 -17.130 1.00 64.36 217 ARG B O 1
ATOM 3243 N N . PHE B 1 260 ? -112.213 59.454 -17.056 1.00 50.46 218 PHE B N 1
ATOM 3244 C CA . PHE B 1 260 ? -111.761 58.725 -18.244 1.00 56.13 218 PHE B CA 1
ATOM 3245 C C . PHE B 1 260 ? -110.251 58.795 -18.422 1.00 54.25 218 PHE B C 1
ATOM 3246 O O . PHE B 1 260 ? -109.538 59.308 -17.564 1.00 65.23 218 PHE B O 1
ATOM 3254 N N . GLU B 1 261 ? -109.780 58.250 -19.540 1.00 34.35 219 GLU B N 1
ATOM 3255 C CA . GLU B 1 261 ? -108.357 58.204 -19.875 1.00 45.84 219 GLU B CA 1
ATOM 3256 C C . GLU B 1 261 ? -108.143 58.566 -21.342 1.00 63.66 219 GLU B C 1
ATOM 3257 O O . GLU B 1 261 ? -108.903 58.127 -22.207 1.00 64.54 219 GLU B O 1
ATOM 3263 N N . MET B 1 262 ? -107.111 59.354 -21.634 1.00 63.22 220 MET B N 1
ATOM 3264 C CA . MET B 1 262 ? -106.876 59.772 -23.015 1.00 53.10 220 MET B CA 1
ATOM 3265 C C . MET B 1 262 ? -105.760 58.970 -23.684 1.00 82.87 220 MET B C 1
ATOM 3266 O O . MET B 1 262 ? -106.032 58.056 -24.462 1.00 121.37 220 MET B O 1
ATOM 3268 N N . GLU B 1 263 ? -104.510 59.310 -23.378 1.00 74.10 221 GLU B N 1
ATOM 3269 C CA . GLU B 1 263 ? -103.373 58.544 -23.880 1.00 90.48 221 GLU B CA 1
ATOM 3270 C C . GLU B 1 263 ? -102.339 58.307 -22.787 1.00 91.41 221 GLU B C 1
ATOM 3271 O O . GLU B 1 263 ? -101.681 59.251 -22.348 1.00 90.56 221 GLU B O 1
ATOM 3273 N N . LYS B 1 264 ? -102.175 57.049 -22.379 1.00 78.19 222 LYS B N 1
ATOM 3274 C CA . LYS B 1 264 ? -101.201 56.662 -21.349 1.00 74.40 222 LYS B CA 1
ATOM 3275 C C . LYS B 1 264 ? -101.238 57.587 -20.131 1.00 78.47 222 LYS B C 1
ATOM 3276 O O . LYS B 1 264 ? -100.217 57.794 -19.476 1.00 81.11 222 LYS B O 1
ATOM 3282 N N . ILE B 1 265 ? -102.432 58.075 -19.802 1.00 83.90 223 ILE B N 1
ATOM 3283 C CA . ILE B 1 265 ? -102.623 59.185 -18.870 1.00 64.61 223 ILE B CA 1
ATOM 3284 C C . ILE B 1 265 ? -104.132 59.370 -18.673 1.00 55.13 223 ILE B C 1
ATOM 3285 O O . ILE B 1 265 ? -104.913 58.968 -19.536 1.00 55.21 223 ILE B O 1
ATOM 3290 N N . LYS B 1 266 ? -104.551 59.978 -17.561 1.00 53.97 224 LYS B N 1
ATOM 3291 C CA . LYS B 1 266 ? -105.967 59.983 -17.190 1.00 65.96 224 LYS B CA 1
ATOM 3292 C C . LYS B 1 266 ? -106.500 61.334 -16.718 1.00 71.80 224 LYS B C 1
ATOM 3293 O O . LYS B 1 266 ? -105.765 62.163 -16.163 1.00 72.52 224 LYS B O 1
ATOM 3295 N N . TYR B 1 267 ? -107.804 61.514 -16.916 1.00 73.47 225 TYR B N 1
ATOM 3296 C CA . TYR B 1 267 ? -108.493 62.763 -16.620 1.00 64.23 225 TYR B CA 1
ATOM 3297 C C . TYR B 1 267 ? -109.758 62.567 -15.780 1.00 59.52 225 TYR B C 1
ATOM 3298 O O . TYR B 1 267 ? -110.479 61.570 -15.931 1.00 52.28 225 TYR B O 1
ATOM 3307 N N . GLU B 1 268 ? -110.006 63.528 -14.892 1.00 62.08 226 GLU B N 1
ATOM 3308 C CA . GLU B 1 268 ? -111.296 63.668 -14.211 1.00 49.31 226 GLU B CA 1
ATOM 3309 C C . GLU B 1 268 ? -111.771 65.110 -14.357 1.00 50.71 226 GLU B C 1
ATOM 3310 O O . GLU B 1 268 ? -111.056 66.037 -13.975 1.00 45.07 226 GLU B O 1
ATOM 3312 N N . ILE B 1 269 ? -112.966 65.311 -14.907 1.00 52.20 227 ILE B N 1
ATOM 3313 C CA . ILE B 1 269 ? -113.394 66.673 -15.250 1.00 61.64 227 ILE B CA 1
ATOM 3314 C C . ILE B 1 269 ? -114.697 67.106 -14.574 1.00 53.66 227 ILE B C 1
ATOM 3315 O O . ILE B 1 269 ? -115.701 66.395 -14.611 1.00 43.39 227 ILE B O 1
ATOM 3320 N N . ILE B 1 270 ? -114.666 68.293 -13.972 1.00 49.65 228 ILE B N 1
ATOM 3321 C CA . ILE B 1 270 ? -115.716 68.743 -13.064 1.00 39.75 228 ILE B CA 1
ATOM 3322 C C . ILE B 1 270 ? -116.524 69.939 -13.585 1.00 48.25 228 ILE B C 1
ATOM 3323 O O . ILE B 1 270 ? -115.964 70.915 -14.089 1.00 54.28 228 ILE B O 1
ATOM 3328 N N . MET B 1 271 ? -117.847 69.846 -13.465 1.00 42.67 229 MET B N 1
ATOM 3329 C CA . MET B 1 271 ? -118.768 70.950 -13.768 1.00 39.59 229 MET B CA 1
ATOM 3330 C C . MET B 1 271 ? -118.906 71.866 -12.548 1.00 51.33 229 MET B C 1
ATOM 3331 O O . MET B 1 271 ? -119.179 71.398 -11.447 1.00 70.06 229 MET B O 1
ATOM 3336 N N . ILE B 1 272 ? -118.660 73.162 -12.722 1.00 47.96 230 ILE B N 1
ATOM 3337 C CA . ILE B 1 272 ? -118.798 74.112 -11.608 1.00 55.40 230 ILE B CA 1
ATOM 3338 C C . ILE B 1 272 ? -120.140 74.891 -11.658 1.00 54.01 230 ILE B C 1
ATOM 3339 O O . ILE B 1 272 ? -120.413 75.731 -10.799 1.00 67.21 230 ILE B O 1
ATOM 3344 N N . ASP B 1 273 ? -120.978 74.581 -12.647 1.00 46.48 231 ASP B N 1
ATOM 3345 C CA . ASP B 1 273 ? -122.302 75.207 -12.813 1.00 48.23 231 ASP B CA 1
ATOM 3346 C C . ASP B 1 273 ? -122.225 76.744 -12.915 1.00 52.51 231 ASP B C 1
ATOM 3347 O O . ASP B 1 273 ? -121.308 77.281 -13.535 1.00 70.19 231 ASP B O 1
ATOM 3352 N N . TRP B 1 274 ? -123.192 77.441 -12.319 1.00 50.90 232 TRP B N 1
ATOM 3353 C CA . TRP B 1 274 ? -123.219 78.903 -12.306 1.00 58.93 232 TRP B CA 1
ATOM 3354 C C . TRP B 1 274 ? -123.543 79.457 -10.918 1.00 55.32 232 TRP B C 1
ATOM 3355 O O . TRP B 1 274 ? -122.716 80.115 -10.290 1.00 40.89 232 TRP B O 1
ATOM 3366 N N . GLY B 1 275 ? -124.767 79.212 -10.462 1.00 47.80 233 GLY B N 1
ATOM 3367 C CA . GLY B 1 275 ? -125.184 79.614 -9.130 1.00 44.29 233 GLY B CA 1
ATOM 3368 C C . GLY B 1 275 ? -124.372 78.917 -8.057 1.00 47.89 233 GLY B C 1
ATOM 3369 O O . GLY B 1 275 ? -124.074 79.498 -7.013 1.00 55.34 233 GLY B O 1
ATOM 3370 N N . PHE B 1 276 ? -124.019 77.661 -8.315 1.00 44.16 234 PHE B N 1
ATOM 3371 C CA . PHE B 1 276 ? -123.119 76.919 -7.441 1.00 46.14 234 PHE B CA 1
ATOM 3372 C C . PHE B 1 276 ? -121.744 77.574 -7.478 1.00 53.09 234 PHE B C 1
ATOM 3373 O O . PHE B 1 276 ? -121.075 77.719 -6.449 1.00 56.31 234 PHE B O 1
ATOM 3381 N N . TYR B 1 277 ? -121.338 77.977 -8.678 1.00 49.67 235 TYR B N 1
ATOM 3382 C CA . TYR B 1 277 ? -120.124 78.759 -8.866 1.00 37.05 235 TYR B CA 1
ATOM 3383 C C . TYR B 1 277 ? -120.242 80.106 -8.161 1.00 48.35 235 TYR B C 1
ATOM 3384 O O . TYR B 1 277 ? -119.276 80.589 -7.570 1.00 63.42 235 TYR B O 1
ATOM 3393 N N . ASN B 1 278 ? -121.429 80.705 -8.226 1.00 47.23 236 ASN B N 1
ATOM 3394 C CA . ASN B 1 278 ? -121.697 81.958 -7.525 1.00 54.96 236 ASN B CA 1
ATOM 3395 C C . ASN B 1 278 ? -121.524 81.818 -6.013 1.00 65.68 236 ASN B C 1
ATOM 3396 O O . ASN B 1 278 ? -121.075 82.748 -5.343 1.00 61.37 236 ASN B O 1
ATOM 3401 N N . LYS B 1 279 ? -121.904 80.660 -5.480 1.00 59.82 237 LYS B N 1
ATOM 3402 C CA . LYS B 1 279 ? -121.702 80.361 -4.067 1.00 49.53 237 LYS B CA 1
ATOM 3403 C C . LYS B 1 279 ? -120.212 80.208 -3.799 1.00 60.66 237 LYS B C 1
ATOM 3404 O O . LYS B 1 279 ? -119.677 80.737 -2.814 1.00 77.95 237 LYS B O 1
ATOM 3410 N N . LEU B 1 280 ? -119.537 79.509 -4.707 1.00 54.30 238 LEU B N 1
ATOM 3411 C CA . LEU B 1 280 ? -118.100 79.308 -4.592 1.00 58.62 238 LEU B CA 1
ATOM 3412 C C . LEU B 1 280 ? -117.323 80.611 -4.768 1.00 61.69 238 LEU B C 1
ATOM 3413 O O . LEU B 1 280 ? -116.119 80.652 -4.529 1.00 58.47 238 LEU B O 1
ATOM 3418 N N . LEU B 1 281 ? -118.010 81.675 -5.176 1.00 59.00 239 LEU B N 1
ATOM 3419 C CA . LEU B 1 281 ? -117.365 82.977 -5.323 1.00 68.02 239 LEU B CA 1
ATOM 3420 C C . LEU B 1 281 ? -117.052 83.642 -3.979 1.00 58.60 239 LEU B C 1
ATOM 3421 O O . LEU B 1 281 ? -115.920 84.064 -3.754 1.00 58.65 239 LEU B O 1
ATOM 3426 N N . GLN B 1 282 ? -118.035 83.759 -3.088 1.00 53.97 240 GLN B N 1
ATOM 3427 C CA . GLN B 1 282 ? -117.739 84.325 -1.771 1.00 48.05 240 GLN B CA 1
ATOM 3428 C C . GLN B 1 282 ? -117.429 83.259 -0.715 1.00 61.91 240 GLN B C 1
ATOM 3429 O O . GLN B 1 282 ? -116.924 83.588 0.361 1.00 69.22 240 GLN B O 1
ATOM 3435 N N . THR B 1 283 ? -117.688 81.986 -1.008 1.00 67.09 241 THR B N 1
ATOM 3436 C CA . THR B 1 283 ? -117.276 80.960 -0.050 1.00 45.28 241 THR B CA 1
ATOM 3437 C C . THR B 1 283 ? -115.772 80.707 -0.198 1.00 42.36 241 THR B C 1
ATOM 3438 O O . THR B 1 283 ? -115.065 80.528 0.797 1.00 44.93 241 THR B O 1
ATOM 3442 N N . ASN B 1 284 ? -115.290 80.692 -1.440 1.00 45.09 242 ASN B N 1
ATOM 3443 C CA . ASN B 1 284 ? -113.855 80.624 -1.717 1.00 47.49 242 ASN B CA 1
ATOM 3444 C C . ASN B 1 284 ? -113.447 81.543 -2.868 1.00 48.74 242 ASN B C 1
ATOM 3445 O O . ASN B 1 284 ? -113.379 81.107 -4.014 1.00 43.08 242 ASN B O 1
ATOM 3450 N N . PRO B 1 285 ? -113.172 82.821 -2.566 1.00 46.05 243 PRO B N 1
ATOM 3451 C CA . PRO B 1 285 ? -112.826 83.827 -3.579 1.00 36.91 243 PRO B CA 1
ATOM 3452 C C . PRO B 1 285 ? -111.612 83.462 -4.435 1.00 54.48 243 PRO B C 1
ATOM 3453 O O . PRO B 1 285 ? -111.412 84.061 -5.492 1.00 53.71 243 PRO B O 1
ATOM 3457 N N . ALA B 1 286 ? -110.813 82.499 -3.986 1.00 54.18 244 ALA B N 1
ATOM 3458 C CA . ALA B 1 286 ? -109.682 82.028 -4.775 1.00 44.66 244 ALA B CA 1
ATOM 3459 C C . ALA B 1 286 ? -110.090 80.937 -5.768 1.00 41.88 244 ALA B C 1
ATOM 3460 O O . ALA B 1 286 ? -109.247 80.413 -6.500 1.00 34.93 244 ALA B O 1
ATOM 3462 N N . ILE B 1 287 ? -111.379 80.603 -5.794 1.00 49.19 245 ILE B N 1
ATOM 3463 C CA . ILE B 1 287 ? -111.902 79.571 -6.690 1.00 46.46 245 ILE B CA 1
ATOM 3464 C C . ILE B 1 287 ? -111.626 79.889 -8.161 1.00 51.75 245 ILE B C 1
ATOM 3465 O O . ILE B 1 287 ? -111.521 78.983 -8.985 1.00 55.68 245 ILE B O 1
ATOM 3470 N N . SER B 1 288 ? -111.492 81.172 -8.486 1.00 51.18 246 SER B N 1
ATOM 3471 C CA . SER B 1 288 ? -111.273 81.591 -9.868 1.00 39.42 246 SER B CA 1
ATOM 3472 C C . SER B 1 288 ? -109.847 81.293 -10.318 1.00 42.16 246 SER B C 1
ATOM 3473 O O . SER B 1 288 ? -109.543 81.330 -11.510 1.00 49.66 246 SER B O 1
ATOM 3476 N N . ARG B 1 289 ? -108.976 81.013 -9.352 1.00 37.79 247 ARG B N 1
ATOM 3477 C CA . ARG B 1 289 ? -107.637 80.517 -9.643 1.00 37.60 247 ARG B CA 1
ATOM 3478 C C . ARG B 1 289 ? -107.703 79.019 -9.921 1.00 45.58 247 ARG B C 1
ATOM 3479 O O . ARG B 1 289 ? -106.857 78.465 -10.629 1.00 46.67 247 ARG B O 1
ATOM 3487 N N . THR B 1 290 ? -108.727 78.370 -9.372 1.00 48.41 248 THR B N 1
ATOM 3488 C CA . THR B 1 290 ? -108.892 76.926 -9.521 1.00 34.67 248 THR B CA 1
ATOM 3489 C C . THR B 1 290 ? -109.485 76.531 -10.870 1.00 50.81 248 THR B C 1
ATOM 3490 O O . THR B 1 290 ? -109.206 75.443 -11.370 1.00 53.76 248 THR B O 1
ATOM 3494 N N . ILE B 1 291 ? -110.285 77.409 -11.470 1.00 46.98 249 ILE B N 1
ATOM 3495 C CA . ILE B 1 291 ? -111.022 77.031 -12.670 1.00 40.26 249 ILE B CA 1
ATOM 3496 C C . ILE B 1 291 ? -110.112 77.030 -13.892 1.00 53.63 249 ILE B C 1
ATOM 3497 O O . ILE B 1 291 ? -109.575 78.066 -14.288 1.00 45.54 249 ILE B O 1
ATOM 3502 N N . GLU B 1 292 ? -109.949 75.854 -14.488 1.00 61.46 250 GLU B N 1
ATOM 3503 C CA . GLU B 1 292 ? -109.038 75.684 -15.610 1.00 62.62 250 GLU B CA 1
ATOM 3504 C C . GLU B 1 292 ? -109.664 76.093 -16.937 1.00 59.08 250 GLU B C 1
ATOM 3505 O O . GLU B 1 292 ? -108.991 76.682 -17.783 1.00 65.69 250 GLU B O 1
ATOM 3511 N N . ALA B 1 293 ? -110.945 75.784 -17.126 1.00 56.38 251 ALA B N 1
ATOM 3512 C CA . ALA B 1 293 ? -111.609 76.131 -18.384 1.00 52.40 251 ALA B CA 1
ATOM 3513 C C . ALA B 1 293 ? -113.001 76.722 -18.184 1.00 49.89 251 ALA B C 1
ATOM 3514 O O . ALA B 1 293 ? -113.629 76.522 -17.146 1.00 67.58 251 ALA B O 1
ATOM 3516 N N . ILE B 1 294 ? -113.476 77.458 -19.185 1.00 43.71 252 ILE B N 1
ATOM 3517 C CA . ILE B 1 294 ? -114.828 78.009 -19.157 1.00 49.77 252 ILE B CA 1
ATOM 3518 C C . ILE B 1 294 ? -115.587 77.624 -20.428 1.00 52.84 252 ILE B C 1
ATOM 3519 O O . ILE B 1 294 ? -115.110 77.836 -21.541 1.00 63.43 252 ILE B O 1
ATOM 3524 N N . LEU B 1 295 ? -116.768 77.045 -20.246 1.00 37.99 253 LEU B N 1
ATOM 3525 C CA . LEU B 1 295 ? -117.607 76.549 -21.336 1.00 44.79 253 LEU B CA 1
ATOM 3526 C C . LEU B 1 295 ? -118.896 77.370 -21.389 1.00 47.30 253 LEU B C 1
ATOM 3527 O O . LEU B 1 295 ? -119.682 77.368 -20.443 1.00 54.59 253 LEU B O 1
ATOM 3532 N N . ILE B 1 296 ? -119.110 78.076 -22.494 1.00 44.59 254 ILE B N 1
ATOM 3533 C CA . ILE B 1 296 ? -120.203 79.043 -22.583 1.00 48.77 254 ILE B CA 1
ATOM 3534 C C . ILE B 1 296 ? -121.218 78.707 -23.672 1.00 62.72 254 ILE B C 1
ATOM 3535 O O . ILE B 1 296 ? -120.931 78.874 -24.842 1.00 59.96 254 ILE B O 1
ATOM 3540 N N . VAL B 1 297 ? -122.421 78.289 -23.292 1.00 71.54 255 VAL B N 1
ATOM 3541 C CA . VAL B 1 297 ? -123.446 77.934 -24.273 1.00 75.68 255 VAL B CA 1
ATOM 3542 C C . VAL B 1 297 ? -124.647 78.875 -24.221 1.00 63.69 255 VAL B C 1
ATOM 3543 O O . VAL B 1 297 ? -125.384 78.888 -23.235 1.00 72.78 255 VAL B O 1
ATOM 3545 N N . TYR B 1 298 ? -124.842 79.663 -25.277 1.00 65.62 256 TYR B N 1
ATOM 3546 C CA . TYR B 1 298 ? -126.062 80.458 -25.399 1.00 54.70 256 TYR B CA 1
ATOM 3547 C C . TYR B 1 298 ? -126.667 80.287 -26.798 1.00 50.37 256 TYR B C 1
ATOM 3548 O O . TYR B 1 298 ? -126.060 80.642 -27.811 1.00 62.48 256 TYR B O 1
ATOM 3557 N N . ASP B 1 299 ? -127.858 79.689 -26.829 1.00 53.15 257 ASP B N 1
ATOM 3558 C CA . ASP B 1 299 ? -128.600 79.417 -28.060 1.00 61.53 257 ASP B CA 1
ATOM 3559 C C . ASP B 1 299 ? -130.019 79.975 -27.937 1.00 63.02 257 ASP B C 1
ATOM 3560 O O . ASP B 1 299 ? -130.352 80.590 -26.928 1.00 73.11 257 ASP B O 1
ATOM 3565 N N . ILE B 1 300 ? -130.853 79.733 -28.951 1.00 52.55 258 ILE B N 1
ATOM 3566 C CA . ILE B 1 300 ? -132.296 80.010 -28.884 1.00 66.77 258 ILE B CA 1
ATOM 3567 C C . ILE B 1 300 ? -132.641 81.456 -28.518 1.00 59.11 258 ILE B C 1
ATOM 3568 O O . ILE B 1 300 ? -132.324 82.383 -29.260 1.00 51.72 258 ILE B O 1
ATOM 3570 N N . THR B 1 301 ? -133.303 81.637 -27.373 1.00 51.88 259 THR B N 1
ATOM 3571 C CA . THR B 1 301 ? -133.645 82.966 -26.854 1.00 62.16 259 THR B CA 1
ATOM 3572 C C . THR B 1 301 ? -132.383 83.795 -26.597 1.00 70.11 259 THR B C 1
ATOM 3573 O O . THR B 1 301 ? -132.452 85.004 -26.372 1.00 65.87 259 THR B O 1
ATOM 3575 N N . ASN B 1 302 ? -131.243 83.109 -26.597 1.00 66.56 260 ASN B N 1
ATOM 3576 C CA . ASN B 1 302 ? -129.911 83.678 -26.814 1.00 59.42 260 ASN B CA 1
ATOM 3577 C C . ASN B 1 302 ? -129.448 84.889 -25.994 1.00 37.33 260 ASN B C 1
ATOM 3578 O O . ASN B 1 302 ? -129.331 84.812 -24.774 1.00 36.80 260 ASN B O 1
ATOM 3583 N N . GLU B 1 303 ? -129.201 86.000 -26.682 1.00 50.31 261 GLU B N 1
ATOM 3584 C CA . GLU B 1 303 ? -128.107 86.908 -26.345 1.00 63.47 261 GLU B CA 1
ATOM 3585 C C . GLU B 1 303 ? -128.054 87.371 -24.899 1.00 72.86 261 GLU B C 1
ATOM 3586 O O . GLU B 1 303 ? -128.995 87.963 -24.364 1.00 79.34 261 GLU B O 1
ATOM 3588 N N . GLU B 1 304 ? -126.910 87.094 -24.286 1.00 69.58 262 GLU B N 1
ATOM 3589 C CA . GLU B 1 304 ? -126.550 87.630 -22.989 1.00 73.95 262 GLU B CA 1
ATOM 3590 C C . GLU B 1 304 ? -125.119 88.130 -23.078 1.00 75.95 262 GLU B C 1
ATOM 3591 O O . GLU B 1 304 ? -124.202 87.346 -23.309 1.00 81.80 262 GLU B O 1
ATOM 3597 N N . SER B 1 305 ? -124.942 89.439 -22.943 1.00 77.52 263 SER B N 1
ATOM 3598 C CA . SER B 1 305 ? -123.632 90.018 -22.681 1.00 71.92 263 SER B CA 1
ATOM 3599 C C . SER B 1 305 ? -123.534 90.265 -21.189 1.00 73.46 263 SER B C 1
ATOM 3600 O O . SER B 1 305 ? -122.550 90.811 -20.692 1.00 81.08 263 SER B O 1
ATOM 3603 N N . PHE B 1 306 ? -124.586 89.864 -20.486 1.00 76.84 264 PHE B N 1
ATOM 3604 C CA . PHE B 1 306 ? -124.680 90.051 -19.046 1.00 70.96 264 PHE B CA 1
ATOM 3605 C C . PHE B 1 306 ? -123.814 89.051 -18.281 1.00 74.93 264 PHE B C 1
ATOM 3606 O O . PHE B 1 306 ? -123.312 89.360 -17.202 1.00 86.11 264 PHE B O 1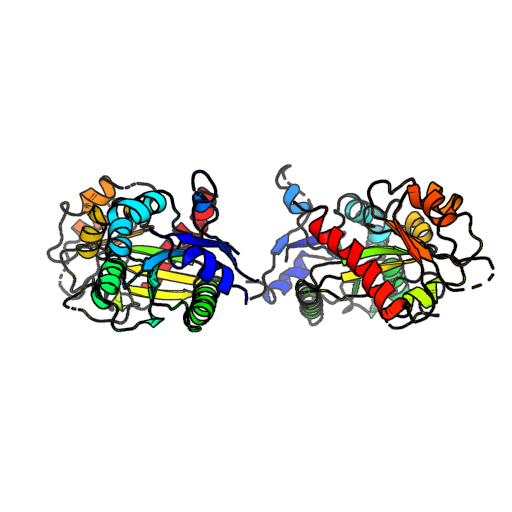
ATOM 3608 N N . GLN B 1 307 ? -123.647 87.855 -18.841 1.00 69.27 265 GLN B N 1
ATOM 3609 C CA . GLN B 1 307 ? -122.873 86.781 -18.202 1.00 56.30 265 GLN B CA 1
ATOM 3610 C C . GLN B 1 307 ? -121.354 86.906 -18.389 1.00 63.89 265 GLN B C 1
ATOM 3611 O O . GLN B 1 307 ? -120.576 86.611 -17.481 1.00 62.68 265 GLN B O 1
ATOM 3617 N N . ASN B 1 308 ? -120.945 87.368 -19.566 1.00 63.29 266 ASN B N 1
ATOM 3618 C CA . ASN B 1 308 ? -119.553 87.292 -20.012 1.00 67.34 266 ASN B CA 1
ATOM 3619 C C . ASN B 1 308 ? -118.584 88.223 -19.279 1.00 66.31 266 ASN B C 1
ATOM 3620 O O . ASN B 1 308 ? -117.379 88.208 -19.543 1.00 77.19 266 ASN B O 1
ATOM 3625 N N . ILE B 1 309 ? -119.116 89.038 -18.372 1.00 63.98 267 ILE B N 1
ATOM 3626 C CA . ILE B 1 309 ? -118.327 90.035 -17.651 1.00 63.03 267 ILE B CA 1
ATOM 3627 C C . ILE B 1 309 ? -117.350 89.435 -16.633 1.00 79.01 267 ILE B C 1
ATOM 3628 O O . ILE B 1 309 ? -116.380 90.087 -16.239 1.00 72.36 267 ILE B O 1
ATOM 3633 N N . HIS B 1 310 ? -117.604 88.204 -16.199 1.00 78.16 268 HIS B N 1
ATOM 3634 C CA . HIS B 1 310 ? -116.752 87.561 -15.200 1.00 63.40 268 HIS B CA 1
ATOM 3635 C C . HIS B 1 310 ? -115.458 87.046 -15.833 1.00 67.75 268 HIS B C 1
ATOM 3636 O O . HIS B 1 310 ? -114.365 87.288 -15.316 1.00 64.58 268 HIS B O 1
ATOM 3643 N N . ARG B 1 311 ? -115.581 86.367 -16.973 1.00 57.74 269 ARG B N 1
ATOM 3644 C CA . ARG B 1 311 ? -114.419 85.967 -17.768 1.00 63.51 269 ARG B CA 1
ATOM 3645 C C . ARG B 1 311 ? -113.568 87.180 -18.131 1.00 70.81 269 ARG B C 1
ATOM 3646 O O . ARG B 1 311 ? -112.398 87.050 -18.490 1.00 76.21 269 ARG B O 1
ATOM 3648 N N . LYS B 1 312 ? -114.181 88.357 -18.062 1.00 70.79 270 LYS B N 1
ATOM 3649 C CA . LYS B 1 312 ? -113.445 89.605 -18.157 1.00 78.48 270 LYS B CA 1
ATOM 3650 C C . LYS B 1 312 ? -112.774 89.939 -16.820 1.00 83.52 270 LYS B C 1
ATOM 3651 O O . LYS B 1 312 ? -111.600 90.300 -16.782 1.00 81.10 270 LYS B O 1
ATOM 3657 N N . TYR B 1 313 ? -113.517 89.805 -15.723 1.00 77.57 271 TYR B N 1
ATOM 3658 C CA . TYR B 1 313 ? -112.988 90.139 -14.399 1.00 65.32 271 TYR B CA 1
ATOM 3659 C C . TYR B 1 313 ? -111.944 89.130 -13.932 1.00 80.53 271 TYR B C 1
ATOM 3660 O O . TYR B 1 313 ? -111.111 89.434 -13.072 1.00 81.97 271 TYR B O 1
ATOM 3662 N N . TYR B 1 314 ? -112.007 87.924 -14.487 1.00 79.89 272 TYR B N 1
ATOM 3663 C CA . TYR B 1 314 ? -111.088 86.860 -14.111 1.00 51.12 272 TYR B CA 1
ATOM 3664 C C . TYR B 1 314 ? -110.490 86.207 -15.352 1.00 62.96 272 TYR B C 1
ATOM 3665 O O . TYR B 1 314 ? -109.526 86.711 -15.926 1.00 62.34 272 TYR B O 1
ATOM 3674 N N . LEU B 1 316 ? -108.147 85.230 -18.614 1.00 58.10 274 LEU B N 1
ATOM 3675 C CA . LEU B 1 316 ? -106.825 85.632 -19.086 1.00 63.05 274 LEU B CA 1
ATOM 3676 C C . LEU B 1 316 ? -106.325 84.648 -20.136 1.00 76.56 274 LEU B C 1
ATOM 3677 O O . LEU B 1 316 ? -106.811 84.632 -21.266 1.00 81.25 274 LEU B O 1
ATOM 3682 N N . ILE B 1 317 ? -105.358 83.822 -19.747 1.00 72.27 275 ILE B N 1
ATOM 3683 C CA . ILE B 1 317 ? -104.829 82.781 -20.615 1.00 69.67 275 ILE B CA 1
ATOM 3684 C C . ILE B 1 317 ? -105.656 81.520 -20.433 1.00 70.60 275 ILE B C 1
ATOM 3685 O O . ILE B 1 317 ? -105.340 80.464 -20.980 1.00 72.26 275 ILE B O 1
ATOM 3687 N N . ASN B 1 318 ? -106.714 81.658 -19.638 1.00 60.97 276 ASN B N 1
ATOM 3688 C CA . ASN B 1 318 ? -107.645 80.578 -19.325 1.00 58.18 276 ASN B CA 1
ATOM 3689 C C . ASN B 1 318 ? -108.238 79.912 -20.562 1.00 66.41 276 ASN B C 1
ATOM 3690 O O . ASN B 1 318 ? -108.670 78.759 -20.504 1.00 81.88 276 ASN B O 1
ATOM 3695 N N . ASN B 1 319 ? -108.260 80.647 -21.673 1.00 52.11 277 ASN B N 1
ATOM 3696 C CA . ASN B 1 319 ? -108.741 80.118 -22.946 1.00 54.75 277 ASN B CA 1
ATOM 3697 C C . ASN B 1 319 ? -110.175 79.609 -22.847 1.00 67.04 277 ASN B C 1
ATOM 3698 O O . ASN B 1 319 ? -110.411 78.401 -22.838 1.00 53.74 277 ASN B O 1
ATOM 3700 N N . LYS B 1 320 ? -111.132 80.527 -22.779 1.00 75.27 278 LYS B N 1
ATOM 3701 C CA . LYS B 1 320 ? -112.538 80.152 -22.654 1.00 61.22 278 LYS B CA 1
ATOM 3702 C C . LYS B 1 320 ? -113.050 79.492 -23.942 1.00 62.14 278 LYS B C 1
ATOM 3703 O O . LYS B 1 320 ? -112.279 79.234 -24.866 1.00 67.52 278 LYS B O 1
ATOM 3705 N N . PHE B 1 321 ? -114.345 79.188 -23.982 1.00 66.22 279 PHE B N 1
ATOM 3706 C CA . PHE B 1 321 ? -114.948 78.480 -25.114 1.00 66.25 279 PHE B CA 1
ATOM 3707 C C . PHE B 1 321 ? -116.434 78.804 -25.244 1.00 64.72 279 PHE B C 1
ATOM 3708 O O . PHE B 1 321 ? -117.086 79.132 -24.256 1.00 76.78 279 PHE B O 1
ATOM 3716 N N . SER B 1 322 ? -116.965 78.711 -26.462 1.00 62.51 280 SER B N 1
ATOM 3717 C CA . SER B 1 322 ? -118.364 79.049 -26.724 1.00 64.28 280 SER B CA 1
ATOM 3718 C C . SER B 1 322 ? -119.050 78.000 -27.599 1.00 62.22 280 SER B C 1
ATOM 3719 O O . SER B 1 322 ? -118.416 77.374 -28.438 1.00 69.69 280 SER B O 1
ATOM 3722 N N . ASP B 1 323 ? -120.349 77.812 -27.388 1.00 65.07 281 ASP B N 1
ATOM 3723 C CA . ASP B 1 323 ? -121.103 76.746 -28.032 1.00 68.88 281 ASP B CA 1
ATOM 3724 C C . ASP B 1 323 ? -122.517 77.180 -28.408 1.00 68.19 281 ASP B C 1
ATOM 3725 O O . ASP B 1 323 ? -123.231 77.777 -27.603 1.00 76.68 281 ASP B O 1
ATOM 3730 N N . VAL B 1 324 ? -122.906 76.875 -29.643 1.00 71.99 282 VAL B N 1
ATOM 3731 C CA . VAL B 1 324 ? -124.290 77.014 -30.087 1.00 77.71 282 VAL B CA 1
ATOM 3732 C C . VAL B 1 324 ? -124.700 75.781 -30.895 1.00 79.13 282 VAL B C 1
ATOM 3733 O O . VAL B 1 324 ? -124.081 75.471 -31.914 1.00 64.46 282 VAL B O 1
ATOM 3737 N N . ALA B 1 325 ? -125.720 75.064 -30.432 1.00 75.85 283 ALA B N 1
ATOM 3738 C CA . ALA B 1 325 ? -126.289 73.965 -31.206 1.00 76.06 283 ALA B CA 1
ATOM 3739 C C . ALA B 1 325 ? -127.776 73.799 -30.937 1.00 57.79 283 ALA B C 1
ATOM 3740 O O . ALA B 1 325 ? -128.221 73.860 -29.790 1.00 66.13 283 ALA B O 1
ATOM 3742 N N . GLY B 1 326 ? -128.540 73.546 -31.992 1.00 57.78 284 GLY B N 1
ATOM 3743 C CA . GLY B 1 326 ? -129.972 73.362 -31.853 1.00 64.38 284 GLY B CA 1
ATOM 3744 C C . GLY B 1 326 ? -130.338 72.092 -31.109 1.00 67.92 284 GLY B C 1
ATOM 3745 O O . GLY B 1 326 ? -129.810 71.017 -31.402 1.00 68.66 284 GLY B O 1
ATOM 3746 N N . VAL B 1 327 ? -131.228 72.223 -30.130 1.00 70.64 285 VAL B N 1
ATOM 3747 C CA . VAL B 1 327 ? -131.849 71.067 -29.496 1.00 66.08 285 VAL B CA 1
ATOM 3748 C C . VAL B 1 327 ? -133.103 70.700 -30.279 1.00 79.59 285 VAL B C 1
ATOM 3749 O O . VAL B 1 327 ? -133.702 69.644 -30.066 1.00 90.73 285 VAL B O 1
ATOM 3753 N N . ILE B 1 328 ? -133.491 71.591 -31.187 1.00 81.78 286 ILE B N 1
ATOM 3754 C CA . ILE B 1 328 ? -134.672 71.400 -32.019 1.00 66.09 286 ILE B CA 1
ATOM 3755 C C . ILE B 1 328 ? -134.356 71.749 -33.465 1.00 74.52 286 ILE B C 1
ATOM 3756 O O . ILE B 1 328 ? -133.208 72.032 -33.809 1.00 80.79 286 ILE B O 1
ATOM 3758 N N . VAL B 1 329 ? -135.380 71.721 -34.311 1.00 78.99 287 VAL B N 1
ATOM 3759 C CA . VAL B 1 329 ? -135.234 72.177 -35.686 1.00 76.33 287 VAL B CA 1
ATOM 3760 C C . VAL B 1 329 ? -136.123 73.386 -35.940 1.00 73.05 287 VAL B C 1
ATOM 3761 O O . VAL B 1 329 ? -137.349 73.276 -35.964 1.00 63.10 287 VAL B O 1
ATOM 3763 N N . GLY B 1 330 ? -135.494 74.540 -36.143 1.00 67.70 288 GLY B N 1
ATOM 3764 C CA . GLY B 1 330 ? -136.217 75.775 -36.378 1.00 51.68 288 GLY B CA 1
ATOM 3765 C C . GLY B 1 330 ? -135.327 76.843 -36.977 1.00 58.02 288 GLY B C 1
ATOM 3766 O O . GLY B 1 330 ? -134.189 76.583 -37.353 1.00 64.92 288 GLY B O 1
ATOM 3767 N N . LYS B 1 332 ? -133.075 80.362 -37.435 1.00 59.00 290 LYS B N 1
ATOM 3768 C CA . LYS B 1 332 ? -131.727 79.981 -37.024 1.00 45.46 290 LYS B CA 1
ATOM 3769 C C . LYS B 1 332 ? -130.879 81.226 -36.762 1.00 65.42 290 LYS B C 1
ATOM 3770 O O . LYS B 1 332 ? -130.002 81.216 -35.897 1.00 75.57 290 LYS B O 1
ATOM 3776 N N . THR B 1 333 ? -131.160 82.287 -37.521 1.00 64.90 291 THR B N 1
ATOM 3777 C CA . THR B 1 333 ? -130.446 83.565 -37.425 1.00 71.69 291 THR B CA 1
ATOM 3778 C C . THR B 1 333 ? -128.938 83.421 -37.641 1.00 74.27 291 THR B C 1
ATOM 3779 O O . THR B 1 333 ? -128.169 83.543 -36.700 1.00 65.28 291 THR B O 1
ATOM 3783 N N . ASP B 1 334 ? -128.511 83.194 -38.881 1.00 75.29 292 ASP B N 1
ATOM 3784 C CA . ASP B 1 334 ? -127.101 82.917 -39.186 1.00 75.85 292 ASP B CA 1
ATOM 3785 C C . ASP B 1 334 ? -126.178 84.083 -38.815 1.00 64.08 292 ASP B C 1
ATOM 3786 O O . ASP B 1 334 ? -124.959 83.962 -38.896 1.00 52.50 292 ASP B O 1
ATOM 3791 N N . LEU B 1 335 ? -126.770 85.208 -38.417 1.00 63.53 293 LEU B N 1
ATOM 3792 C CA . LEU B 1 335 ? -126.028 86.347 -37.877 1.00 58.85 293 LEU B CA 1
ATOM 3793 C C . LEU B 1 335 ? -125.032 85.918 -36.794 1.00 67.06 293 LEU B C 1
ATOM 3794 O O . LEU B 1 335 ? -123.906 86.409 -36.755 1.00 70.87 293 LEU B O 1
ATOM 3799 N N . GLU B 1 336 ? -125.459 85.005 -35.921 1.00 67.07 294 GLU B N 1
ATOM 3800 C CA . GLU B 1 336 ? -124.594 84.424 -34.894 1.00 66.23 294 GLU B CA 1
ATOM 3801 C C . GLU B 1 336 ? -123.312 83.861 -35.475 1.00 60.01 294 GLU B C 1
ATOM 3802 O O . GLU B 1 336 ? -122.250 84.034 -34.903 1.00 58.50 294 GLU B O 1
ATOM 3808 N N . ALA B 1 337 ? -123.423 83.149 -36.590 1.00 47.29 295 ALA B N 1
ATOM 3809 C CA . ALA B 1 337 ? -122.253 82.555 -37.219 1.00 54.27 295 ALA B CA 1
ATOM 3810 C C . ALA B 1 337 ? -121.255 83.633 -37.618 1.00 57.59 295 ALA B C 1
ATOM 3811 O O . ALA B 1 337 ? -120.052 83.393 -37.656 1.00 52.60 295 ALA B O 1
ATOM 3813 N N . GLN B 1 338 ? -121.773 84.824 -37.903 1.00 65.71 296 GLN B N 1
ATOM 3814 C CA . GLN B 1 338 ? -120.958 86.010 -38.147 1.00 54.74 296 GLN B CA 1
ATOM 3815 C C . GLN B 1 338 ? -120.454 86.607 -36.828 1.00 58.12 296 GLN B C 1
ATOM 3816 O O . GLN B 1 338 ? -119.333 87.104 -36.749 1.00 64.54 296 GLN B O 1
ATOM 3822 N N . ARG B 1 339 ? -121.289 86.557 -35.795 1.00 57.14 297 ARG B N 1
ATOM 3823 C CA . ARG B 1 339 ? -120.876 86.964 -34.454 1.00 57.24 297 ARG B CA 1
ATOM 3824 C C . ARG B 1 339 ? -120.173 85.824 -33.712 1.00 54.52 297 ARG B C 1
ATOM 3825 O O . ARG B 1 339 ? -119.611 86.031 -32.637 1.00 54.58 297 ARG B O 1
ATOM 3833 N N . LYS B 1 340 ? -120.233 84.618 -34.270 1.00 65.91 298 LYS B N 1
ATOM 3834 C CA . LYS B 1 340 ? -119.322 83.554 -33.861 1.00 61.13 298 LYS B CA 1
ATOM 3835 C C . LYS B 1 340 ? -118.127 83.590 -34.793 1.00 61.76 298 LYS B C 1
ATOM 3836 O O . LYS B 1 340 ? -117.117 82.929 -34.559 1.00 66.33 298 LYS B O 1
ATOM 3838 N N . ILE B 1 341 ? -118.254 84.382 -35.855 1.00 59.60 299 ILE B N 1
ATOM 3839 C CA . ILE B 1 341 ? -117.109 84.744 -36.681 1.00 60.53 299 ILE B CA 1
ATOM 3840 C C . ILE B 1 341 ? -116.502 85.990 -36.072 1.00 67.67 299 ILE B C 1
ATOM 3841 O O . ILE B 1 341 ? -115.549 86.562 -36.599 1.00 85.77 299 ILE B O 1
ATOM 3843 N N . THR B 1 342 ? -117.082 86.418 -34.957 1.00 63.32 300 THR B N 1
ATOM 3844 C CA . THR B 1 342 ? -116.369 87.299 -34.060 1.00 71.74 300 THR B CA 1
ATOM 3845 C C . THR B 1 342 ? -115.529 86.357 -33.224 1.00 74.47 300 THR B C 1
ATOM 3846 O O . THR B 1 342 ? -116.059 85.533 -32.476 1.00 60.23 300 THR B O 1
ATOM 3848 N N . MET B 1 343 ? -114.216 86.466 -33.359 1.00 80.72 301 MET B N 1
ATOM 3849 C CA . MET B 1 343 ? -113.338 85.452 -32.806 1.00 66.16 301 MET B CA 1
ATOM 3850 C C . MET B 1 343 ? -112.867 85.805 -31.411 1.00 64.61 301 MET B C 1
ATOM 3851 O O . MET B 1 343 ? -112.247 86.844 -31.186 1.00 66.98 301 MET B O 1
ATOM 3856 N N . GLY B 1 344 ? -113.182 84.918 -30.478 1.00 57.25 302 GLY B N 1
ATOM 3857 C CA . GLY B 1 344 ? -112.672 84.993 -29.126 1.00 57.65 302 GLY B CA 1
ATOM 3858 C C . GLY B 1 344 ? -112.661 83.587 -28.576 1.00 61.53 302 GLY B C 1
ATOM 3859 O O . GLY B 1 344 ? -113.431 82.734 -29.025 1.00 65.32 302 GLY B O 1
ATOM 3860 N N . ASP B 1 345 ? -111.795 83.336 -27.605 1.00 45.37 303 ASP B N 1
ATOM 3861 C CA . ASP B 1 345 ? -111.689 82.008 -27.026 1.00 38.87 303 ASP B CA 1
ATOM 3862 C C . ASP B 1 345 ? -112.829 81.769 -26.045 1.00 56.36 303 ASP B C 1
ATOM 3863 O O . ASP B 1 345 ? -113.947 82.250 -26.234 1.00 54.71 303 ASP B O 1
ATOM 3865 N N . LEU B 1 347 ? -112.621 79.977 -29.713 1.00 61.47 305 LEU B N 1
ATOM 3866 C CA . LEU B 1 347 ? -113.214 78.646 -29.606 1.00 43.24 305 LEU B CA 1
ATOM 3867 C C . LEU B 1 347 ? -114.723 78.718 -29.840 1.00 50.02 305 LEU B C 1
ATOM 3868 O O . LEU B 1 347 ? -115.436 79.372 -29.077 1.00 61.76 305 LEU B O 1
ATOM 3870 N N . THR B 1 348 ? -115.208 78.022 -30.870 1.00 53.30 306 THR B N 1
ATOM 3871 C CA . THR B 1 348 ? -116.569 78.240 -31.376 1.00 54.21 306 THR B CA 1
ATOM 3872 C C . THR B 1 348 ? -117.564 77.093 -31.160 1.00 58.51 306 THR B C 1
ATOM 3873 O O . THR B 1 348 ? -117.232 76.072 -30.559 1.00 61.68 306 THR B O 1
ATOM 3877 N N . LEU B 1 349 ? -118.780 77.285 -31.675 1.00 53.40 307 LEU B N 1
ATOM 3878 C CA . LEU B 1 349 ? -119.947 76.448 -31.371 1.00 58.03 307 LEU B CA 1
ATOM 3879 C C . LEU B 1 349 ? -119.684 74.948 -31.410 1.00 54.11 307 LEU B C 1
ATOM 3880 O O . LEU B 1 349 ? -119.846 74.261 -30.400 1.00 63.72 307 LEU B O 1
ATOM 3882 N N . ALA B 1 350 ? -119.334 74.454 -32.596 1.00 39.04 308 ALA B N 1
ATOM 3883 C CA . ALA B 1 350 ? -118.922 73.064 -32.806 1.00 46.84 308 ALA B CA 1
ATOM 3884 C C . ALA B 1 350 ? -120.053 72.057 -32.621 1.00 61.27 308 ALA B C 1
ATOM 3885 O O . ALA B 1 350 ? -119.851 70.860 -32.833 1.00 64.66 308 ALA B O 1
ATOM 3887 N N . ASP B 1 351 ? -121.224 72.543 -32.220 1.00 65.99 309 ASP B N 1
ATOM 3888 C CA . ASP B 1 351 ? -122.435 71.731 -32.146 1.00 68.52 309 ASP B CA 1
ATOM 3889 C C . ASP B 1 351 ? -122.275 70.466 -31.313 1.00 70.11 309 ASP B C 1
ATOM 3890 O O . ASP B 1 351 ? -122.723 69.390 -31.708 1.00 70.16 309 ASP B O 1
ATOM 3892 N N . TRP B 1 352 ? -121.654 70.604 -30.150 1.00 81.54 310 TRP B N 1
ATOM 3893 C CA . TRP B 1 352 ? -121.420 69.463 -29.276 1.00 64.12 310 TRP B CA 1
ATOM 3894 C C . TRP B 1 352 ? -122.585 69.246 -28.313 1.00 80.15 310 TRP B C 1
ATOM 3895 O O . TRP B 1 352 ? -122.510 68.381 -27.447 1.00 75.16 310 TRP B O 1
ATOM 3897 N N . LEU B 1 353 ? -123.663 70.014 -28.471 1.00 81.70 311 LEU B N 1
ATOM 3898 C CA . LEU B 1 353 ? -124.793 69.942 -27.543 1.00 56.73 311 LEU B CA 1
ATOM 3899 C C . LEU B 1 353 ? -125.598 68.656 -27.742 1.00 77.31 311 LEU B C 1
ATOM 3900 O O . LEU B 1 353 ? -125.188 67.765 -28.488 1.00 87.51 311 LEU B O 1
ATOM 3905 N N . GLY B 1 354 ? -126.737 68.561 -27.061 1.00 79.26 312 GLY B N 1
ATOM 3906 C CA . GLY B 1 354 ? -127.470 67.310 -26.962 1.00 103.15 312 GLY B CA 1
ATOM 3907 C C . GLY B 1 354 ? -127.823 66.626 -28.272 1.00 101.62 312 GLY B C 1
ATOM 3908 O O . GLY B 1 354 ? -128.472 67.202 -29.146 1.00 95.73 312 GLY B O 1
ATOM 3909 N N . TYR B 1 355 ? -127.350 65.387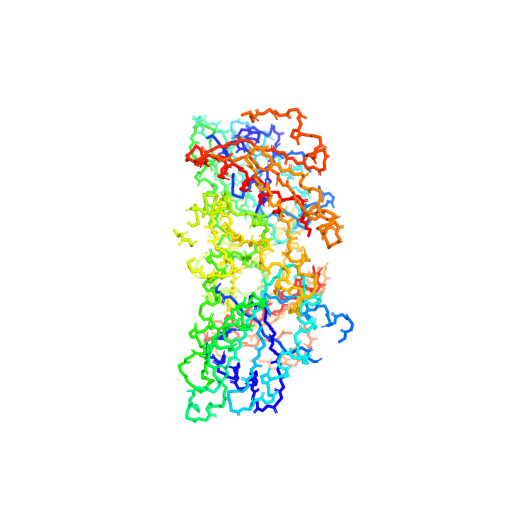 -28.395 1.00 93.51 313 TYR B N 1
ATOM 3910 C CA . TYR B 1 355 ? -127.713 64.435 -29.453 1.00 96.29 313 TYR B CA 1
ATOM 3911 C C . TYR B 1 355 ? -127.305 64.835 -30.875 1.00 90.21 313 TYR B C 1
ATOM 3912 O O . TYR B 1 355 ? -127.371 64.013 -31.790 1.00 84.24 313 TYR B O 1
ATOM 3921 N N . LYS B 1 356 ? -126.871 66.076 -31.066 1.00 85.90 314 LYS B N 1
ATOM 3922 C CA . LYS B 1 356 ? -126.302 66.469 -32.347 1.00 93.33 314 LYS B CA 1
ATOM 3923 C C . LYS B 1 356 ? -124.810 66.171 -32.340 1.00 85.15 314 LYS B C 1
ATOM 3924 O O . LYS B 1 356 ? -124.155 66.169 -33.381 1.00 72.95 314 LYS B O 1
ATOM 3926 N N . TYR B 1 357 ? -124.288 65.897 -31.150 1.00 89.69 315 TYR B N 1
ATOM 3927 C CA . TYR B 1 357 ? -122.856 65.723 -30.956 1.00 78.35 315 TYR B CA 1
ATOM 3928 C C . TYR B 1 357 ? -122.342 64.355 -31.388 1.00 69.02 315 TYR B C 1
ATOM 3929 O O . TYR B 1 357 ? -121.297 64.263 -32.033 1.00 77.62 315 TYR B O 1
ATOM 3931 N N . VAL B 1 358 ? -123.074 63.303 -31.028 1.00 74.36 316 VAL B N 1
ATOM 3932 C CA . VAL B 1 358 ? -122.571 61.941 -31.161 1.00 92.14 316 VAL B CA 1
ATOM 3933 C C . VAL B 1 358 ? -121.229 61.824 -30.437 1.00 71.21 316 VAL B C 1
ATOM 3934 O O . VAL B 1 358 ? -121.167 61.956 -29.214 1.00 75.18 316 VAL B O 1
ATOM 3936 N N . GLU B 1 359 ? -120.161 61.574 -31.187 1.00 74.97 317 GLU B N 1
ATOM 3937 C CA . GLU B 1 359 ? -118.838 61.412 -30.594 1.00 84.15 317 GLU B CA 1
ATOM 3938 C C . GLU B 1 359 ? -118.054 62.726 -30.511 1.00 83.43 317 GLU B C 1
ATOM 3939 O O . GLU B 1 359 ? -116.884 62.731 -30.128 1.00 85.76 317 GLU B O 1
ATOM 3945 N N . MET B 1 360 ? -118.694 63.837 -30.868 1.00 62.52 318 MET B N 1
ATOM 3946 C CA . MET B 1 360 ? -118.062 65.155 -30.768 1.00 58.33 318 MET B CA 1
ATOM 3947 C C . MET B 1 360 ? -118.202 65.722 -29.358 1.00 71.86 318 MET B C 1
ATOM 3948 O O . MET B 1 360 ? -117.785 66.846 -29.088 1.00 82.98 318 MET B O 1
ATOM 3950 N N . SER B 1 361 ? -118.804 64.934 -28.473 1.00 59.05 319 SER B N 1
ATOM 3951 C CA . SER B 1 361 ? -119.108 65.364 -27.114 1.00 48.82 319 SER B CA 1
ATOM 3952 C C . SER B 1 361 ? -117.878 65.525 -26.227 1.00 71.76 319 SER B C 1
ATOM 3953 O O . SER B 1 361 ? -117.652 66.588 -25.652 1.00 74.90 319 SER B O 1
ATOM 3956 N N . SER B 1 362 ? -117.084 64.464 -26.116 1.00 82.01 320 SER B N 1
ATOM 3957 C CA . SER B 1 362 ? -115.950 64.456 -25.196 1.00 77.81 320 SER B CA 1
ATOM 3958 C C . SER B 1 362 ? -114.704 65.039 -25.850 1.00 55.90 320 SER B C 1
ATOM 3959 O O . SER B 1 362 ? -113.702 65.278 -25.182 1.00 50.90 320 SER B O 1
ATOM 3962 N N . LYS B 1 363 ? -114.780 65.271 -27.157 1.00 58.34 321 LYS B N 1
ATOM 3963 C CA . LYS B 1 363 ? -113.625 65.720 -27.932 1.00 63.07 321 LYS B CA 1
ATOM 3964 C C . LYS B 1 363 ? -113.158 67.126 -27.565 1.00 65.56 321 LYS B C 1
ATOM 3965 O O . LYS B 1 363 ? -111.990 67.321 -27.231 1.00 70.05 321 LYS B O 1
ATOM 3967 N N . ASP B 1 364 ? -114.058 68.103 -27.648 1.00 59.28 322 ASP B N 1
ATOM 3968 C CA . ASP B 1 364 ? -113.714 69.475 -27.296 1.00 52.93 322 ASP B CA 1
ATOM 3969 C C . ASP B 1 364 ? -113.196 69.526 -25.864 1.00 55.55 322 ASP B C 1
ATOM 3970 O O . ASP B 1 364 ? -112.170 70.150 -25.586 1.00 54.86 322 ASP B O 1
ATOM 3975 N N . THR B 1 365 ? -113.895 68.841 -24.966 1.00 52.26 323 THR B N 1
ATOM 3976 C CA . THR B 1 365 ? -113.411 68.663 -23.604 1.00 54.20 323 THR B CA 1
ATOM 3977 C C . THR B 1 365 ? -112.006 68.060 -23.651 1.00 55.15 323 THR B C 1
ATOM 3978 O O . THR B 1 365 ? -111.063 68.630 -23.099 1.00 59.51 323 THR B O 1
ATOM 3982 N N . GLU B 1 366 ? -111.864 66.931 -24.345 1.00 60.27 324 GLU B N 1
ATOM 3983 C CA . GLU B 1 366 ? -110.550 66.331 -24.574 1.00 56.46 324 GLU B CA 1
ATOM 3984 C C . GLU B 1 366 ? -109.609 67.364 -25.191 1.00 63.88 324 GLU B C 1
ATOM 3985 O O . GLU B 1 366 ? -108.460 67.496 -24.769 1.00 64.52 324 GLU B O 1
ATOM 3991 N N . ASP B 1 367 ? -110.118 68.108 -26.172 1.00 56.21 325 ASP B N 1
ATOM 3992 C CA . ASP B 1 367 ? -109.350 69.165 -26.817 1.00 46.13 325 ASP B CA 1
ATOM 3993 C C . ASP B 1 367 ? -108.883 70.126 -25.739 1.00 46.86 325 ASP B C 1
ATOM 3994 O O . ASP B 1 367 ? -107.689 70.409 -25.620 1.00 61.91 325 ASP B O 1
ATOM 3999 N N . HIS B 1 368 ? -109.834 70.587 -24.932 1.00 46.32 326 HIS B N 1
ATOM 4000 C CA . HIS B 1 368 ? -109.525 71.460 -23.812 1.00 54.10 326 HIS B CA 1
ATOM 4001 C C . HIS B 1 368 ? -108.505 70.807 -22.887 1.00 62.74 326 HIS B C 1
ATOM 4002 O O . HIS B 1 368 ? -107.575 71.468 -22.424 1.00 61.61 326 HIS B O 1
ATOM 4009 N N . SER B 1 369 ? -108.669 69.511 -22.635 1.00 63.22 327 SER B N 1
ATOM 4010 C CA . SER B 1 369 ? -107.694 68.775 -21.841 1.00 58.92 327 SER B CA 1
ATOM 4011 C C . SER B 1 369 ? -106.323 68.929 -22.485 1.00 58.67 327 SER B C 1
ATOM 4012 O O . SER B 1 369 ? -105.364 69.367 -21.841 1.00 60.76 327 SER B O 1
ATOM 4015 N N . SER B 1 370 ? -106.259 68.630 -23.781 1.00 50.67 328 SER B N 1
ATOM 4016 C CA . SER B 1 370 ? -105.015 68.704 -24.534 1.00 54.05 328 SER B CA 1
ATOM 4017 C C . SER B 1 370 ? -104.503 70.134 -24.634 1.00 53.92 328 SER B C 1
ATOM 4018 O O . SER B 1 370 ? -103.365 70.364 -25.045 1.00 70.49 328 SER B O 1
ATOM 4021 N N . ILE B 1 371 ? -105.347 71.097 -24.279 1.00 53.12 329 ILE B N 1
ATOM 4022 C CA . ILE B 1 371 ? -104.881 72.468 -24.163 1.00 63.29 329 ILE B CA 1
ATOM 4023 C C . ILE B 1 371 ? -104.134 72.678 -22.845 1.00 62.96 329 ILE B C 1
ATOM 4024 O O . ILE B 1 371 ? -103.031 73.225 -22.836 1.00 65.86 329 ILE B O 1
ATOM 4026 N N . ILE B 1 372 ? -104.737 72.250 -21.736 1.00 60.97 330 ILE B N 1
ATOM 4027 C CA . ILE B 1 372 ? -104.183 72.543 -20.409 1.00 61.54 330 ILE B CA 1
ATOM 4028 C C . ILE B 1 372 ? -103.101 71.585 -19.895 1.00 60.55 330 ILE B C 1
ATOM 4029 O O . ILE B 1 372 ? -102.099 72.021 -19.329 1.00 54.72 330 ILE B O 1
ATOM 4034 N N . LYS B 1 373 ? -103.308 70.285 -20.072 1.00 60.35 331 LYS B N 1
ATOM 4035 C CA . LYS B 1 373 ? -102.437 69.291 -19.447 1.00 51.25 331 LYS B CA 1
ATOM 4036 C C . LYS B 1 373 ? -100.980 69.465 -19.868 1.00 56.40 331 LYS B C 1
ATOM 4037 O O . LYS B 1 373 ? -100.064 69.079 -19.140 1.00 52.20 331 LYS B O 1
ATOM 4039 N N . ALA B 1 374 ? -100.772 70.047 -21.045 1.00 48.80 332 ALA B N 1
ATOM 4040 C CA . ALA B 1 374 ? -99.437 70.410 -21.496 1.00 42.90 332 ALA B CA 1
ATOM 4041 C C . ALA B 1 374 ? -99.093 71.853 -21.125 1.00 50.74 332 ALA B C 1
ATOM 4042 O O . ALA B 1 374 ? -97.954 72.285 -21.296 1.00 52.17 332 ALA B O 1
ATOM 4044 N N . LEU B 1 375 ? -100.078 72.597 -20.624 1.00 44.58 333 LEU B N 1
ATOM 4045 C CA . LEU B 1 375 ? -99.886 74.000 -20.244 1.00 46.12 333 LEU B CA 1
ATOM 4046 C C . LEU B 1 375 ? -99.269 74.073 -18.849 1.00 58.15 333 LEU B C 1
ATOM 4047 O O . LEU B 1 375 ? -98.842 75.135 -18.397 1.00 73.71 333 LEU B O 1
ATOM 4052 N N . ALA B 1 376 ? -99.217 72.929 -18.173 1.00 56.26 334 ALA B N 1
ATOM 4053 C CA . ALA B 1 376 ? -98.499 72.820 -16.908 1.00 65.54 334 ALA B CA 1
ATOM 4054 C C . ALA B 1 376 ? -96.997 72.920 -17.155 1.00 68.77 334 ALA B C 1
ATOM 4055 O O . ALA B 1 376 ? -96.213 73.093 -16.223 1.00 77.77 334 ALA B O 1
ATOM 4057 N N . HIS B 1 377 ? -96.608 72.773 -18.419 1.00 68.48 335 HIS B N 1
ATOM 4058 C CA . HIS B 1 377 ? -95.229 72.983 -18.838 1.00 70.65 335 HIS B CA 1
ATOM 4059 C C . HIS B 1 377 ? -94.964 74.474 -19.022 1.00 62.27 335 HIS B C 1
ATOM 4060 O O . HIS B 1 377 ? -93.845 74.946 -18.823 1.00 61.82 335 HIS B O 1
ATOM 4067 N N . SER B 1 378 ? -95.993 75.215 -19.425 1.00 47.30 336 SER B N 1
ATOM 4068 C CA . SER B 1 378 ? -95.868 76.664 -19.586 1.00 51.75 336 SER B CA 1
ATOM 4069 C C . SER B 1 378 ? -95.564 77.315 -18.241 1.00 71.82 336 SER B C 1
ATOM 4070 O O . SER B 1 378 ? -94.763 78.245 -18.159 1.00 89.01 336 SER B O 1
ATOM 4072 N N . ILE B 1 379 ? -96.227 76.829 -17.194 1.00 81.75 337 ILE B N 1
ATOM 4073 C CA . ILE B 1 379 ? -95.897 77.230 -15.834 1.00 77.50 337 ILE B CA 1
ATOM 4074 C C . ILE B 1 379 ? -94.680 76.438 -15.349 1.00 73.40 337 ILE B C 1
ATOM 4075 O O . ILE B 1 379 ? -93.983 76.861 -14.428 1.00 70.83 337 ILE B O 1
ATOM 4080 N N . ARG B 1 380 ? -94.433 75.295 -15.990 1.00 65.04 338 ARG B N 1
ATOM 4081 C CA . ARG B 1 380 ? -93.271 74.444 -15.710 1.00 83.07 338 ARG B CA 1
ATOM 4082 C C . ARG B 1 380 ? -93.143 74.046 -14.242 1.00 104.71 338 ARG B C 1
ATOM 4083 O O . ARG B 1 380 ? -92.158 73.411 -13.852 1.00 119.51 338 ARG B O 1
#

Sequence (572 aa):
IRLLVVGSSGVGKTTLCDCFFESHQRISISDIVGKFYACDNPYDGYDALVMYDITELKSFTDLKTMWLPDIFLYCNIDTQIIIIGNKKDQEIDRIITRKEAEQFAQDRLCQFYEISTKDDSCQLLFDCISRDFLQCDIKIRMLMVGDQNVGKTTFIRKALQTGHDFMNAITTRFEMKIKYEIIMIDWGFYNKLLQTNPAISRTIEAILIVYDITNEESFQNIHRKYYPLINNKFSDVAGKTDLEAQRKITMGDALTLADWLGYKYVEMSSKDTEDHSSIIKALAHIRLLVVGSSGVGKTTLCDCFFEISISDIVGKQACDNPYDGYDAILVMYDITELKSFTDLKTMWLPDIFLYCNIDTQIIIIGNKKDQEIDRIITRKEAEQFAQDRLCQFYEISTKDDSCQLLFDCISRDFLQCDIKIRMLMVGDQNVGKTTFIRKFALQDPDFMNAITTRFEMEKIKYEIIMIDWGFYNKLLQTNPAISRTIEAILIVYDITNEESFQNIHRKYYLINNKFSDVAGVIVGKTDLEAQRKITMGDLTLADWLGYKYVEMSSKDTEDHSSIIKALAHSIR

Radius of gyration: 32.34 Å; Cα contacts (8 Å, |Δi|>4): 889; chains: 2; bounding box: 87×62×66 Å